Protein 6LIY (pdb70)

Solvent-accessible surface area: 19038 Å² total

Sequence (385 aa):
TTRRDHARVVSRSLTGEKFTREQASRDPDNYFNIRLSCPAAEVDGSEVLYLEQAFWRTPQKPFRQRLYVKPCPKELKCDVEVSSYAIRDAEEYKNFCDRPKDQRPLPEEVIGDIGEHLTTIHLNCCDRGKRCLYEGSTSPGGFPNSWNGASYCTSDLAVLKNNEIHLWDRGFDENRNQVWGPKEGPYEFKPASTTRRDHARVVSRSLTGEKFTREQASRDPDNYFNIRLSCPAAEVDGSEVLYLEQAFWRTPQKPFRQRLYVKPCPKELKCDVEVSSYAIRDAEEYKNFCDRPKDQRPLPEEVIGDIGEHLTTIHLNCCDRGKRCLYEGSTSPGGFPNSWNGASYCTSDLAVLKNNEIHLWDRGFDENRNQVWGPKEGPYEFKPA

B-factor: mean 32.82, std 9.61, range [16.29, 89.47]

Secondary structure (DSSP, 8-state):
--HHHHHHHHHHHHSB-EE-HHHHHH-TTT---B--EEEEE---S--EEEEEE-BTT-TTS-SEEEE--EEPPTTSS-SEEEEEEEETTGGGGTTGGGS-GGGS--HHHHHHTEEEEEEEEEEEEPPTT-S-SEEEEB-S--STT---SS-EEEEEEEEEGGGEEEEEEEEE-TTS-EEES-SSS-EEEEE-/---HHHHHHHHHHHHSB-EE-HHHHHH-TTT---B--EEEEE---S--EEEEEE-BTT-TTS-SEEEE--EEPPTTS--SEEEEEEEES-GGGGTTGGGS-TTSS--HHHHHHTEEEEEEEEEEEEPPTTSSEEEEEEPPTT-EE--GGG-SEEEEEEEEEGGG-EEEEEEEE-TTS-EEES-SSS-EEEEE-

GO terms:
  GO:0098586 cellular response to virus (P, IDA)
  GO:0046741 transport of virus in host, tissue to tissue (P, IMP)
  GO:0009707 chloroplast outer membrane (C, IDA)
  GO:0009536 plastid (C, HDA)
  GO:0043572 plastid fission (P, IMP)
  GO:0010020 chloroplast fission (P, IMP)
  GO:0051302 regulation of cell division (P, IMP)
  GO:0000302 response to reactive oxygen species (P, IMP)

Structure (mmCIF, N/CA/C/O backbone):
data_6LIY
#
_entry.id   6LIY
#
_cell.length_a   38.289
_cell.length_b   73.540
_cell.length_c   67.147
_cell.angle_alpha   90.000
_cell.angle_beta   97.160
_cell.angle_gamma   90.000
#
_symmetry.space_group_name_H-M   'P 1 21 1'
#
loop_
_entity.id
_entity.type
_entity.pdbx_description
1 polymer 'Chromophore lyase CRL, chloroplastic'
2 non-polymer '2-(N-MORPHOLINO)-ETHANESULFONIC ACID'
3 water water
#
loop_
_atom_site.group_PDB
_atom_site.id
_atom_site.type_symbol
_atom_site.label_atom_id
_atom_site.label_alt_id
_atom_site.label_comp_id
_atom_site.label_asym_id
_atom_site.label_entity_id
_atom_site.label_seq_id
_atom_site.pdbx_PDB_ins_code
_atom_site.Cartn_x
_atom_site.Cartn_y
_atom_site.Cartn_z
_atom_site.occupancy
_atom_site.B_iso_or_equiv
_atom_site.auth_seq_id
_atom_site.auth_comp_id
_atom_site.auth_asym_id
_atom_site.auth_atom_id
_atom_site.pdbx_PDB_model_num
ATOM 1 N N . THR A 1 43 ? 10.939 -15.531 7.361 1.00 50.38 43 THR A N 1
ATOM 2 C CA . THR A 1 43 ? 11.345 -14.264 6.764 1.00 42.74 43 THR A CA 1
ATOM 3 C C . THR A 1 43 ? 12.548 -13.680 7.509 1.00 37.50 43 THR A C 1
ATOM 4 O O . THR A 1 43 ? 12.646 -13.762 8.733 1.00 41.64 43 THR A O 1
ATOM 8 N N . THR A 1 44 ? 13.472 -13.104 6.754 1.00 34.92 44 THR A N 1
ATOM 9 C CA . THR A 1 44 ? 14.734 -12.645 7.307 1.00 34.89 44 THR A CA 1
ATOM 10 C C . THR A 1 44 ? 14.637 -11.172 7.699 1.00 33.50 44 THR A C 1
ATOM 11 O O . THR A 1 44 ? 13.658 -10.481 7.394 1.00 33.63 44 THR A O 1
ATOM 15 N N . ARG A 1 45 ? 15.683 -10.671 8.364 1.00 34.53 45 ARG A N 1
ATOM 16 C CA . ARG A 1 45 ? 15.734 -9.241 8.654 1.00 31.56 45 ARG A CA 1
ATOM 17 C C . ARG A 1 45 ? 15.836 -8.411 7.385 1.00 33.37 45 ARG A C 1
ATOM 18 O O . ARG A 1 45 ? 15.316 -7.293 7.342 1.00 27.82 45 ARG A O 1
ATOM 26 N N . ARG A 1 46 ? 16.492 -8.924 6.341 1.00 30.69 46 ARG A N 1
ATOM 27 C CA . ARG A 1 46 ? 16.496 -8.192 5.077 1.00 31.52 46 ARG A CA 1
ATOM 28 C C . ARG A 1 46 ? 15.085 -8.106 4.500 1.00 31.49 46 ARG A C 1
ATOM 29 O O . ARG A 1 46 ? 14.662 -7.050 4.016 1.00 28.62 46 ARG A O 1
ATOM 37 N N . ASP A 1 47 ? 14.337 -9.206 4.558 1.00 31.83 47 ASP A N 1
ATOM 38 C CA . ASP A 1 47 ? 12.947 -9.172 4.115 1.00 30.34 47 ASP A CA 1
ATOM 39 C C . ASP A 1 47 ? 12.140 -8.158 4.916 1.00 28.35 47 ASP A C 1
ATOM 40 O O . ASP A 1 47 ? 11.352 -7.396 4.346 1.00 26.31 47 ASP A O 1
ATOM 45 N N . HIS A 1 48 ? 12.314 -8.159 6.238 1.00 25.95 48 HIS A N 1
ATOM 46 C CA . HIS A 1 48 ? 11.596 -7.225 7.100 1.00 29.04 48 HIS A CA 1
ATOM 47 C C . HIS A 1 48 ? 11.907 -5.783 6.735 1.00 25.46 48 HIS A C 1
ATOM 48 O O . HIS A 1 48 ? 11.013 -4.933 6.710 1.00 22.65 48 HIS A O 1
ATOM 55 N N . ALA A 1 49 ? 13.184 -5.474 6.496 1.00 24.40 49 ALA A N 1
ATOM 56 C CA . ALA A 1 49 ? 13.553 -4.110 6.141 1.00 23.87 49 ALA A CA 1
ATOM 57 C C . ALA A 1 49 ? 12.929 -3.698 4.817 1.00 22.22 49 ALA A C 1
ATOM 58 O O . ALA A 1 49 ? 12.535 -2.543 4.643 1.00 25.68 49 ALA A O 1
ATOM 60 N N . ARG A 1 50 ? 12.822 -4.633 3.869 1.00 28.01 50 ARG A N 1
ATOM 61 C CA . ARG A 1 50 ? 12.187 -4.302 2.596 1.00 25.21 50 ARG A CA 1
ATOM 62 C C . ARG A 1 50 ? 10.704 -3.989 2.778 1.00 25.38 50 ARG A C 1
ATOM 63 O O . ARG A 1 50 ? 10.167 -3.109 2.097 1.00 24.75 50 ARG A O 1
ATOM 71 N N . VAL A 1 51 ? 10.026 -4.702 3.682 1.00 23.90 51 VAL A N 1
ATOM 72 C CA . VAL A 1 51 ? 8.615 -4.404 3.953 1.00 24.04 51 VAL A CA 1
ATOM 73 C C . VAL A 1 51 ? 8.478 -3.014 4.564 1.00 25.14 51 VAL A C 1
ATOM 74 O O . VAL A 1 51 ? 7.603 -2.225 4.174 1.00 23.76 51 VAL A O 1
ATOM 78 N N . VAL A 1 52 ? 9.369 -2.679 5.504 1.00 24.04 52 VAL A N 1
ATOM 79 C CA . VAL A 1 52 ? 9.320 -1.366 6.146 1.00 24.75 52 VAL A CA 1
ATOM 80 C C . VAL A 1 52 ? 9.558 -0.263 5.124 1.00 23.76 52 VAL A C 1
ATOM 81 O O . VAL A 1 52 ? 8.808 0.718 5.052 1.00 21.90 52 VAL A O 1
ATOM 85 N N . SER A 1 53 ? 10.605 -0.407 4.310 1.00 25.16 53 SER A N 1
ATOM 86 C CA . SER A 1 53 ? 10.907 0.627 3.325 1.00 23.29 53 SER A CA 1
ATOM 87 C C . SER A 1 53 ? 9.767 0.785 2.326 1.00 27.46 53 SER A C 1
ATOM 88 O O . SER A 1 53 ? 9.410 1.903 1.935 1.00 27.05 53 SER A O 1
ATOM 91 N N . ARG A 1 54 ? 9.179 -0.328 1.901 1.00 24.48 54 ARG A N 1
ATOM 92 C CA . ARG A 1 54 ? 8.030 -0.251 1.009 1.00 27.04 54 ARG A CA 1
ATOM 93 C C . ARG A 1 54 ? 6.858 0.467 1.674 1.00 25.28 54 ARG A C 1
ATOM 94 O O . ARG A 1 54 ? 6.195 1.314 1.053 1.00 28.26 54 ARG A O 1
ATOM 102 N N . SER A 1 55 ? 6.610 0.167 2.949 1.00 22.93 55 SER A N 1
ATOM 103 C CA . SER A 1 55 ? 5.470 0.750 3.644 1.00 25.90 55 SER A CA 1
ATOM 104 C C . SER A 1 55 ? 5.634 2.250 3.803 1.00 25.96 55 SER A C 1
ATOM 105 O O . SER A 1 55 ? 4.643 2.978 3.845 1.00 24.66 55 SER A O 1
ATOM 108 N N . LEU A 1 56 ? 6.875 2.731 3.864 1.00 24.83 56 LEU A N 1
ATOM 109 C CA . LEU A 1 56 ? 7.135 4.157 4.011 1.00 22.93 56 LEU A CA 1
ATOM 110 C C . LEU A 1 56 ? 7.005 4.928 2.699 1.00 25.95 56 LEU A C 1
ATOM 111 O O . LEU A 1 56 ? 6.874 6.160 2.730 1.00 27.40 56 LEU A O 1
ATOM 116 N N . THR A 1 57 ? 7.052 4.248 1.556 1.00 23.08 57 THR A N 1
ATOM 117 C CA . THR A 1 57 ? 7.029 4.914 0.265 1.00 27.06 57 THR A CA 1
ATOM 118 C C . THR A 1 57 ? 5.592 5.167 -0.169 1.00 29.11 57 THR A C 1
ATOM 119 O O . THR A 1 57 ? 4.659 4.483 0.259 1.00 29.60 57 THR A O 1
ATOM 123 N N . GLY A 1 58 ? 5.423 6.160 -1.024 1.00 26.03 58 GLY A N 1
ATOM 124 C CA . GLY A 1 58 ? 4.143 6.443 -1.636 1.00 26.78 58 GLY A CA 1
ATOM 125 C C . GLY A 1 58 ? 3.553 7.738 -1.111 1.00 27.84 58 GLY A C 1
ATOM 126 O O . GLY A 1 58 ? 4.197 8.506 -0.394 1.00 28.96 58 GLY A O 1
ATOM 127 N N . GLU A 1 59 ? 2.292 7.968 -1.468 1.00 22.97 59 GLU A N 1
ATOM 128 C CA . GLU A 1 59 ? 1.554 9.139 -1.007 1.00 27.27 59 GLU A CA 1
ATOM 129 C C . GLU A 1 59 ? 0.544 8.720 0.047 1.00 27.59 59 GLU A C 1
ATOM 130 O O . GLU A 1 59 ? -0.186 7.743 -0.139 1.00 24.41 59 GLU A O 1
ATOM 136 N N . LYS A 1 60 ? 0.490 9.473 1.144 1.00 21.77 60 LYS A N 1
ATOM 137 C CA . LYS A 1 60 ? -0.339 9.125 2.290 1.00 24.79 60 LYS A CA 1
ATOM 138 C C . LYS A 1 60 ? -0.937 10.395 2.868 1.00 24.15 60 LYS A C 1
ATOM 139 O O . LYS A 1 60 ? -0.363 11.478 2.729 1.00 23.08 60 LYS A O 1
ATOM 145 N N . PHE A 1 61 ? -2.099 10.252 3.516 1.00 19.72 61 PHE A N 1
ATOM 146 C CA . PHE A 1 61 ? -2.772 11.353 4.195 1.00 20.53 61 PHE A CA 1
ATOM 147 C C . PHE A 1 61 ? -3.187 10.922 5.592 1.00 21.59 61 PHE A C 1
ATOM 148 O O . PHE A 1 61 ? -3.393 9.739 5.859 1.00 21.63 61 PHE A O 1
ATOM 156 N N . THR A 1 62 ? -3.341 11.902 6.486 1.00 19.27 62 THR A N 1
ATOM 157 C CA . THR A 1 62 ? -3.900 11.649 7.807 1.00 17.80 62 THR A CA 1
ATOM 158 C C . THR A 1 62 ? -5.376 12.035 7.871 1.00 22.20 62 THR A C 1
ATOM 159 O O . THR A 1 62 ? -5.929 12.213 8.962 1.00 20.12 62 THR A O 1
ATOM 163 N N . ARG A 1 63 ? -6.010 12.163 6.705 1.00 21.74 63 ARG A N 1
ATOM 164 C CA . ARG A 1 63 ? -7.377 12.666 6.611 1.00 24.92 63 ARG A CA 1
ATOM 165 C C . ARG A 1 63 ? -8.347 11.934 7.538 1.00 23.45 63 ARG A C 1
ATOM 166 O O . ARG A 1 63 ? -9.163 12.571 8.220 1.00 21.98 63 ARG A O 1
ATOM 174 N N . GLU A 1 64 ? -8.280 10.597 7.576 1.00 26.69 64 GLU A N 1
ATOM 175 C CA . GLU A 1 64 ? -9.204 9.850 8.426 1.00 21.91 64 GLU A CA 1
ATOM 176 C C . GLU A 1 64 ? -9.038 10.243 9.890 1.00 23.66 64 GLU A C 1
ATOM 177 O O . GLU A 1 64 ? -10.023 10.429 10.614 1.00 23.72 64 GLU A O 1
ATOM 179 N N . GLN A 1 65 ? -7.789 10.375 10.343 1.00 20.36 65 GLN A N 1
ATOM 180 C CA . GLN A 1 65 ? -7.546 10.757 11.724 1.00 23.12 65 GLN A CA 1
ATOM 181 C C . GLN A 1 65 ? -7.977 12.189 11.998 1.00 20.78 65 GLN A C 1
ATOM 182 O O . GLN A 1 65 ? -8.478 12.486 13.088 1.00 20.83 65 GLN A O 1
ATOM 188 N N . ALA A 1 66 ? -7.807 13.082 11.016 1.00 18.81 66 ALA A N 1
ATOM 189 C CA . ALA A 1 66 ? -8.190 14.481 11.193 1.00 21.26 66 ALA A CA 1
ATOM 190 C C . ALA A 1 66 ? -9.703 14.633 11.275 1.00 22.94 66 ALA A C 1
ATOM 191 O O . ALA A 1 66 ? -10.199 15.524 11.970 1.00 24.30 66 ALA A O 1
ATOM 193 N N . SER A 1 67 ? -10.445 13.768 10.586 1.00 23.45 67 SER A N 1
ATOM 194 C CA . SER A 1 67 ? -11.898 13.831 10.695 1.00 23.47 67 SER A CA 1
ATOM 195 C C . SER A 1 67 ? -12.378 13.235 12.010 1.00 23.54 67 SER A C 1
ATOM 196 O O . SER A 1 67 ? -13.408 13.659 12.543 1.00 26.86 67 SER A O 1
ATOM 199 N N . ARG A 1 68 ? -11.636 12.271 12.554 1.00 24.06 68 ARG A N 1
ATOM 200 C CA . ARG A 1 68 ? -12.012 11.636 13.809 1.00 25.15 68 ARG A CA 1
ATOM 201 C C . ARG A 1 68 ? -11.715 12.533 15.005 1.00 25.33 68 ARG A C 1
ATOM 202 O O . ARG A 1 68 ? -12.491 12.571 15.964 1.00 26.74 68 ARG A O 1
ATOM 210 N N . ASP A 1 69 ? -10.603 13.275 14.967 1.00 25.14 69 ASP A N 1
ATOM 211 C CA . ASP A 1 69 ? -10.131 14.048 16.118 1.00 22.55 69 ASP A CA 1
ATOM 212 C C . ASP A 1 69 ? -9.572 15.382 15.640 1.00 22.30 69 ASP A C 1
ATOM 213 O O . ASP A 1 69 ? -8.369 15.653 15.762 1.00 22.28 69 ASP A O 1
ATOM 218 N N . PRO A 1 70 ? -10.430 16.253 15.100 1.00 21.46 70 PRO A N 1
ATOM 219 C CA . PRO A 1 70 ? -9.936 17.521 14.535 1.00 24.18 70 PRO A CA 1
ATOM 220 C C . PRO A 1 70 ? -9.340 18.453 15.570 1.00 26.01 70 PRO A C 1
ATOM 221 O O . PRO A 1 70 ? -8.565 19.345 15.202 1.00 24.58 70 PRO A O 1
ATOM 225 N N . ASP A 1 71 ? -9.670 18.275 16.850 1.00 23.40 71 ASP A N 1
ATOM 226 C CA . ASP A 1 71 ? -9.060 19.085 17.897 1.00 25.92 71 ASP A CA 1
ATOM 227 C C . ASP A 1 71 ? -7.549 18.911 17.932 1.00 24.22 71 ASP A C 1
ATOM 228 O O . ASP A 1 71 ? -6.818 19.854 18.254 1.00 25.23 71 ASP A O 1
ATOM 233 N N . ASN A 1 72 ? -7.062 17.716 17.630 1.00 22.65 72 ASN A N 1
ATOM 234 C CA . ASN A 1 72 ? -5.680 17.374 17.910 1.00 23.88 72 ASN A CA 1
ATOM 235 C C . ASN A 1 72 ? -4.855 17.005 16.693 1.00 24.12 72 ASN A C 1
ATOM 236 O O . ASN A 1 72 ? -3.632 16.907 16.821 1.00 23.30 72 ASN A O 1
ATOM 241 N N . TYR A 1 73 ? -5.464 16.788 15.533 1.00 20.47 73 TYR A N 1
ATOM 242 C CA . TYR A 1 73 ? -4.713 16.356 14.361 1.00 21.86 73 TYR A CA 1
ATOM 243 C C . TYR A 1 73 ? -5.222 17.043 13.108 1.00 22.65 73 TYR A C 1
ATOM 244 O O . TYR A 1 73 ? -6.434 17.179 12.908 1.00 21.53 73 TYR A O 1
ATOM 253 N N . PHE A 1 74 ? -4.288 17.443 12.257 1.00 19.89 74 PHE A N 1
ATOM 254 C CA . PHE 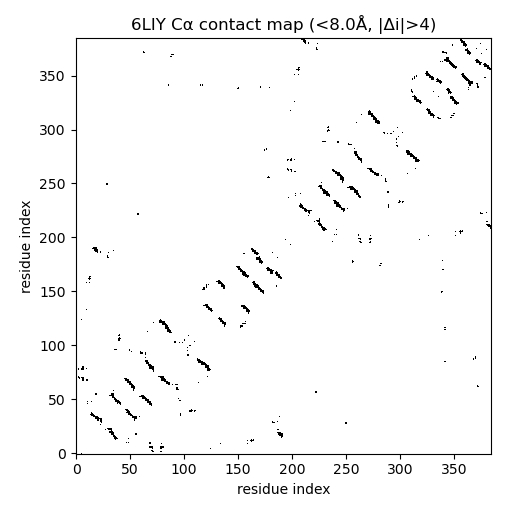A 1 74 ? -4.591 18.035 10.966 1.00 21.54 74 PHE A CA 1
ATOM 255 C C . PHE A 1 74 ? -4.494 16.984 9.870 1.00 21.92 74 PHE A C 1
ATOM 256 O O . PHE A 1 74 ? -3.971 15.886 10.068 1.00 25.34 74 PHE A O 1
ATOM 264 N N . ASN A 1 75 ? -5.002 17.330 8.693 1.00 21.97 75 ASN A N 1
ATOM 265 C CA . ASN A 1 75 ? -4.847 16.475 7.517 1.00 22.74 75 ASN A CA 1
ATOM 266 C C . ASN A 1 75 ? -3.519 16.830 6.866 1.00 23.55 75 ASN A C 1
ATOM 267 O O . ASN A 1 75 ? -3.373 17.919 6.298 1.00 23.96 75 ASN A O 1
ATOM 272 N N . ILE A 1 76 ? -2.563 15.928 6.985 1.00 20.69 76 ILE A N 1
ATOM 273 C CA . ILE A 1 76 ? -1.191 16.141 6.461 1.00 19.51 76 ILE A CA 1
ATOM 274 C C . ILE A 1 76 ? -0.946 15.160 5.321 1.00 20.95 76 ILE A C 1
ATOM 275 O O . ILE A 1 76 ? -1.368 14.060 5.442 1.00 24.09 76 ILE A O 1
ATOM 280 N N . ARG A 1 77 ? -0.266 15.604 4.280 1.00 21.30 77 ARG A N 1
ATOM 281 C CA . ARG A 1 77 ? 0.110 14.710 3.169 1.00 22.20 77 ARG A CA 1
ATOM 282 C C . ARG A 1 77 ? 1.588 14.329 3.300 1.00 23.28 77 ARG A C 1
ATOM 283 O O . ARG A 1 77 ? 2.404 15.206 3.471 1.00 22.57 77 ARG A O 1
ATOM 299 N N . LEU A 1 79 ? 4.683 12.374 1.267 1.00 24.52 79 LEU A N 1
ATOM 300 C CA . LEU A 1 79 ? 5.060 11.852 -0.056 1.00 24.39 79 LEU A CA 1
ATOM 301 C C . LEU A 1 79 ? 6.505 11.369 0.039 1.00 27.82 79 LEU A C 1
ATOM 302 O O . LEU A 1 79 ? 7.329 12.134 0.479 1.00 28.06 79 LEU A O 1
ATOM 307 N N . SER A 1 80 ? 6.767 10.126 -0.342 1.00 21.53 80 SER A N 1
ATOM 308 C CA . SER A 1 80 ? 8.139 9.592 -0.233 1.00 22.67 80 SER A CA 1
ATOM 309 C C . SER A 1 80 ? 8.472 8.614 -1.352 1.00 28.98 80 SER A C 1
ATOM 310 O O . SER A 1 80 ? 7.601 7.972 -1.902 1.00 24.33 80 SER A O 1
ATOM 313 N N . CYS A 1 81 ? 9.749 8.553 -1.659 1.00 25.04 81 CYS A N 1
ATOM 314 C CA . CYS A 1 81 ? 10.224 7.637 -2.709 1.00 23.63 81 CYS A CA 1
ATOM 315 C C . CYS A 1 81 ? 11.713 7.414 -2.505 1.00 29.20 81 CYS A C 1
ATOM 316 O O . CYS A 1 81 ? 12.345 8.172 -1.815 1.00 28.00 81 CYS A O 1
ATOM 319 N N . PRO A 1 82 ? 12.263 6.335 -3.048 1.00 30.14 82 PRO A N 1
ATOM 320 C CA . PRO A 1 82 ? 13.687 6.056 -2.860 1.00 25.92 82 PRO A CA 1
ATOM 321 C C . PRO A 1 82 ? 14.534 7.103 -3.557 1.00 26.08 82 PRO A C 1
ATOM 322 O O . PRO A 1 82 ? 14.207 7.566 -4.648 1.00 28.02 82 PRO A O 1
ATOM 326 N N . ALA A 1 83 ? 15.642 7.470 -2.911 1.00 27.17 83 ALA A N 1
ATOM 327 C CA . ALA A 1 83 ? 16.557 8.458 -3.458 1.00 27.01 83 ALA A CA 1
ATOM 328 C C . ALA A 1 83 ? 17.974 7.948 -3.669 1.00 25.36 83 ALA A C 1
ATOM 329 O O . ALA A 1 83 ? 18.683 8.506 -4.505 1.00 29.47 83 ALA A O 1
ATOM 331 N N . ALA A 1 84 ? 18.369 6.919 -2.939 1.00 26.81 84 ALA A N 1
ATOM 332 C CA . ALA A 1 84 ? 19.721 6.356 -3.106 1.00 28.94 84 ALA A CA 1
ATOM 333 C C . ALA A 1 84 ? 19.833 5.015 -2.385 1.00 28.73 84 ALA A C 1
ATOM 334 O O . ALA A 1 84 ? 18.911 4.633 -1.716 1.00 30.95 84 ALA A O 1
ATOM 336 N N . GLU A 1 85 ? 20.930 4.311 -2.611 1.00 30.87 85 GLU A N 1
ATOM 337 C CA . GLU A 1 85 ? 21.221 3.057 -1.878 1.00 38.18 85 GLU A CA 1
ATOM 338 C C . GLU A 1 85 ? 22.667 3.143 -1.407 1.00 39.32 85 GLU A C 1
ATOM 339 O O . GLU A 1 85 ? 23.500 3.386 -2.230 1.00 38.51 85 GLU A O 1
ATOM 349 N N . VAL A 1 87 ? 26.385 1.816 0.376 1.00 45.47 87 VAL A N 1
ATOM 350 C CA . VAL A 1 87 ? 27.342 0.699 0.142 1.00 48.67 87 VAL A CA 1
ATOM 351 C C . VAL A 1 87 ? 26.969 -0.493 1.025 1.00 52.81 87 VAL A C 1
ATOM 352 O O . VAL A 1 87 ? 26.851 -1.590 0.492 1.00 53.88 87 VAL A O 1
ATOM 356 N N . ASP A 1 88 ? 26.548 -0.239 2.264 1.00 52.42 88 ASP A N 1
ATOM 357 C CA . ASP A 1 88 ? 26.204 -1.285 3.266 1.00 49.25 88 ASP A CA 1
ATOM 358 C C . ASP A 1 88 ? 24.824 -1.917 3.037 1.00 50.40 88 ASP A C 1
ATOM 359 O O . ASP A 1 88 ? 24.457 -2.737 3.873 1.00 53.41 88 ASP A O 1
ATOM 364 N N . GLY A 1 89 ? 24.102 -1.530 1.982 1.00 47.35 89 GLY A N 1
ATOM 365 C CA . GLY A 1 89 ? 22.802 -2.089 1.569 1.00 47.88 89 GLY A CA 1
ATOM 366 C C . GLY A 1 89 ? 21.656 -1.230 2.046 1.00 43.88 89 GLY A C 1
ATOM 367 O O . GLY A 1 89 ? 20.521 -1.442 1.648 1.00 40.91 89 GLY A O 1
ATOM 368 N N . SER A 1 90 ? 22.003 -0.261 2.855 1.00 43.02 90 SER A N 1
ATOM 369 C CA . SER A 1 90 ? 21.023 0.699 3.365 1.00 37.17 90 SER A CA 1
ATOM 370 C C . SER A 1 90 ? 20.258 1.342 2.213 1.00 36.49 90 SER A C 1
ATOM 371 O O . SER A 1 90 ? 20.859 1.758 1.255 1.00 38.28 90 SER A O 1
ATOM 374 N N . GLU A 1 91 ? 18.948 1.375 2.346 1.00 33.49 91 GLU A N 1
ATOM 375 C CA . GLU A 1 91 ? 18.058 2.080 1.437 1.00 32.22 91 GLU A CA 1
ATOM 376 C C . GLU A 1 91 ? 17.812 3.484 1.964 1.00 31.35 91 GLU A C 1
ATOM 377 O O . GLU A 1 91 ? 17.480 3.643 3.142 1.00 32.56 91 GLU A O 1
ATOM 383 N N . VAL A 1 92 ? 17.949 4.490 1.095 1.00 29.61 92 VAL A N 1
ATOM 384 C CA . VAL A 1 92 ? 17.758 5.890 1.469 1.00 26.95 92 VAL A CA 1
ATOM 385 C C . VAL A 1 92 ? 16.485 6.399 0.810 1.00 27.28 92 VAL A C 1
ATOM 386 O O . VAL A 1 92 ? 16.400 6.482 -0.424 1.00 25.67 92 VAL A O 1
ATOM 390 N N . LEU A 1 93 ? 15.512 6.782 1.631 1.00 27.01 93 LEU A N 1
ATOM 391 C CA . LEU A 1 93 ? 14.258 7.337 1.155 1.00 25.19 93 LEU A CA 1
ATOM 392 C C . LEU A 1 93 ? 14.204 8.836 1.407 1.00 28.74 93 LEU A C 1
ATOM 393 O O . LEU A 1 93 ? 14.579 9.304 2.486 1.00 25.93 93 LEU A O 1
ATOM 398 N N . TYR A 1 94 ? 13.702 9.574 0.424 1.00 21.64 94 TYR A N 1
ATOM 399 C CA . TYR A 1 94 ? 13.291 10.949 0.640 1.00 22.03 94 TYR A CA 1
ATOM 400 C C . TYR A 1 94 ? 11.841 10.961 1.112 1.00 27.28 94 TYR A C 1
ATOM 401 O O . TYR A 1 94 ? 11.000 10.260 0.553 1.00 27.71 94 TYR A O 1
ATOM 410 N N . LEU A 1 95 ? 11.545 11.774 2.131 1.00 23.63 95 LEU A N 1
ATOM 411 C CA . LEU A 1 95 ? 10.179 11.878 2.642 1.00 21.05 95 LEU A CA 1
ATOM 412 C C . LEU A 1 95 ? 9.871 13.332 2.970 1.00 24.92 95 LEU A C 1
ATOM 413 O O . LEU A 1 95 ? 10.677 14.015 3.616 1.00 25.15 95 LEU A O 1
ATOM 418 N N . GLU A 1 96 ? 8.714 13.809 2.536 1.00 23.02 96 GLU A N 1
ATOM 419 C CA . GLU A 1 96 ? 8.285 15.149 2.898 1.00 23.04 96 GLU A CA 1
ATOM 420 C C . GLU A 1 96 ? 6.846 15.115 3.386 1.00 23.43 96 GLU A C 1
ATOM 421 O O . GLU A 1 96 ? 6.064 14.223 3.037 1.00 23.14 96 GLU A O 1
ATOM 427 N N . GLN A 1 97 ? 6.522 16.097 4.227 1.00 20.84 97 GLN A N 1
ATOM 428 C CA . GLN A 1 97 ? 5.190 16.255 4.787 1.00 21.31 97 GLN A CA 1
ATOM 429 C C . GLN A 1 97 ? 4.715 17.652 4.467 1.00 21.18 97 GLN A C 1
ATOM 430 O O . GLN A 1 97 ? 5.506 18.599 4.512 1.00 20.82 97 GLN A O 1
ATOM 436 N N . ALA A 1 98 ? 3.427 17.780 4.149 1.00 18.90 98 ALA A N 1
ATOM 437 C CA . ALA A 1 98 ? 2.859 19.079 3.837 1.00 21.98 98 ALA A CA 1
ATOM 438 C C . ALA A 1 98 ? 1.422 19.126 4.336 1.00 20.40 98 ALA A C 1
ATOM 439 O O . ALA A 1 98 ? 0.725 18.114 4.340 1.00 21.84 98 ALA A O 1
ATOM 441 N N . PHE A 1 99 ? 0.983 20.313 4.742 1.00 19.79 99 PHE A N 1
ATOM 442 C CA . PHE A 1 99 ? -0.435 20.521 4.990 1.00 22.26 99 PHE A CA 1
ATOM 443 C C . PHE A 1 99 ? -1.213 20.240 3.703 1.00 18.04 99 PHE A C 1
ATOM 444 O O . PHE A 1 99 ? -0.778 20.605 2.611 1.00 21.04 99 PHE A O 1
ATOM 452 N N . TRP A 1 100 ? -2.378 19.599 3.831 1.00 22.98 100 TRP A N 1
ATOM 453 C CA . TRP A 1 100 ? -3.040 19.062 2.640 1.00 21.63 100 TRP A CA 1
ATOM 454 C C . TRP A 1 100 ? -3.399 20.147 1.630 1.00 25.92 100 TRP A C 1
ATOM 455 O O . TRP A 1 100 ? -3.454 19.873 0.423 1.00 26.44 100 TRP A O 1
ATOM 466 N N . ARG A 1 101 ? -3.666 21.367 2.103 1.00 23.87 101 ARG A N 1
ATOM 467 C CA . ARG A 1 101 ? -4.042 22.495 1.253 1.00 26.10 101 ARG A CA 1
ATOM 468 C C . ARG A 1 101 ? -2.864 23.137 0.536 1.00 28.83 101 ARG A C 1
ATOM 469 O O . ARG A 1 101 ? -3.086 23.950 -0.372 1.00 29.92 101 ARG A O 1
ATOM 477 N N . THR A 1 102 ? -1.627 22.816 0.916 1.00 25.59 102 THR A N 1
ATOM 478 C CA . THR A 1 102 ? -0.435 23.335 0.240 1.00 26.84 102 THR A CA 1
ATOM 479 C C . THR A 1 102 ? 0.560 22.208 -0.015 1.00 26.24 102 THR A C 1
ATOM 480 O O . THR A 1 102 ? 1.678 22.211 0.508 1.00 28.86 102 THR A O 1
ATOM 484 N N . PRO A 1 103 ? 0.191 21.229 -0.847 1.00 29.90 103 PRO A N 1
ATOM 485 C CA . PRO A 1 103 ? 1.038 20.035 -0.993 1.00 30.36 103 PRO A CA 1
ATOM 486 C C . PRO A 1 103 ? 2.385 20.299 -1.660 1.00 31.01 103 PRO A C 1
ATOM 487 O O . PRO A 1 103 ? 3.291 19.462 -1.530 1.00 34.69 103 PRO A O 1
ATOM 491 N N . GLN A 1 104 ? 2.559 21.419 -2.355 1.00 30.80 104 GLN A N 1
ATOM 492 C CA . GLN A 1 104 ? 3.853 21.750 -2.937 1.00 34.51 104 GLN A CA 1
ATOM 493 C C . GLN A 1 104 ? 4.706 22.619 -2.026 1.00 32.57 104 GLN A C 1
ATOM 494 O O . GLN A 1 104 ? 5.810 23.007 -2.419 1.00 31.89 104 GLN A O 1
ATOM 500 N N . LYS A 1 105 ? 4.230 22.927 -0.819 1.00 31.60 105 LYS A N 1
ATOM 501 C CA . LYS A 1 105 ? 4.997 23.678 0.171 1.00 33.98 105 LYS A CA 1
ATOM 502 C C . LYS A 1 105 ? 5.187 22.814 1.416 1.00 28.57 105 LYS A C 1
ATOM 503 O O . LYS A 1 105 ? 4.572 23.065 2.461 1.00 29.93 105 LYS A O 1
ATOM 509 N N . PRO A 1 106 ? 6.040 21.789 1.339 1.00 27.49 106 PRO A N 1
ATOM 510 C CA . PRO A 1 106 ? 6.253 20.923 2.504 1.00 23.71 106 PRO A CA 1
ATOM 511 C C . PRO A 1 106 ? 6.802 21.717 3.676 1.00 27.75 106 PRO A C 1
ATOM 512 O O . PRO A 1 106 ? 7.616 22.630 3.503 1.00 28.20 106 PRO A O 1
ATOM 516 N N . PHE A 1 107 ? 6.333 21.376 4.876 1.00 26.27 107 PHE A N 1
ATOM 517 C CA . PHE A 1 107 ? 6.893 21.957 6.091 1.00 26.22 107 PHE A CA 1
ATOM 518 C C . PHE A 1 107 ? 7.994 21.100 6.694 1.00 29.48 107 PHE A C 1
ATOM 519 O O . PHE A 1 107 ? 8.707 21.578 7.582 1.00 26.05 107 PHE A O 1
ATOM 527 N N . ARG A 1 108 ? 8.148 19.850 6.248 1.00 27.39 108 ARG A N 1
ATOM 528 C CA . ARG A 1 108 ? 9.214 18.988 6.730 1.00 26.06 108 ARG A CA 1
ATOM 529 C C . ARG A 1 108 ? 9.788 18.163 5.588 1.00 27.95 108 ARG A C 1
ATOM 530 O O . ARG A 1 108 ? 9.040 17.583 4.801 1.00 24.72 108 ARG A O 1
ATOM 538 N N . GLN A 1 109 ? 11.116 18.078 5.528 1.00 24.52 109 GLN A N 1
ATOM 539 C CA . GLN A 1 109 ? 11.788 17.301 4.493 1.00 26.00 109 GLN A CA 1
ATOM 540 C C . GLN A 1 109 ? 12.895 16.496 5.144 1.00 27.00 109 GLN A C 1
ATOM 541 O O . GLN A 1 109 ? 13.730 17.064 5.857 1.00 23.94 109 GLN A O 1
ATOM 547 N N . ARG A 1 110 ? 12.901 15.176 4.917 1.00 22.78 110 ARG A N 1
ATOM 548 C CA . ARG A 1 110 ? 13.860 14.304 5.558 1.00 23.89 110 ARG A CA 1
ATOM 549 C C . ARG A 1 110 ? 14.418 13.307 4.553 1.00 24.57 110 ARG A C 1
ATOM 550 O O . ARG A 1 110 ? 13.835 13.055 3.497 1.00 27.41 110 ARG A O 1
ATOM 558 N N . LEU A 1 111 ? 15.540 12.723 4.934 1.00 23.53 111 LEU A N 1
ATOM 559 C CA . LEU A 1 111 ? 16.104 11.545 4.247 1.00 24.31 111 LEU A CA 1
ATOM 560 C C . LEU A 1 111 ? 16.065 10.446 5.304 1.00 25.60 111 LEU A C 1
ATOM 561 O O . LEU A 1 111 ? 16.504 10.689 6.393 1.00 28.55 111 LEU A O 1
ATOM 566 N N . TYR A 1 112 ? 15.507 9.295 4.991 1.00 24.39 112 TYR A N 1
ATOM 567 C CA . TYR A 1 112 ? 15.435 8.184 5.961 1.00 23.31 112 TYR A CA 1
ATOM 568 C C . TYR A 1 112 ? 16.286 7.034 5.448 1.00 30.56 112 TYR A C 1
ATOM 569 O O . TYR A 1 112 ? 16.312 6.813 4.262 1.00 31.97 112 TYR A O 1
ATOM 586 N N . VAL A 1 114 ? 16.857 2.965 5.832 1.00 30.11 114 VAL A N 1
ATOM 587 C CA . VAL A 1 114 ? 16.224 1.738 6.361 1.00 24.52 114 VAL A CA 1
ATOM 588 C C . VAL A 1 114 ? 17.189 0.580 6.139 1.00 33.33 114 VAL A C 1
ATOM 589 O O . VAL A 1 114 ? 17.608 0.403 5.028 1.00 28.60 114 VAL A O 1
ATOM 593 N N . LYS A 1 115 ? 17.523 -0.160 7.178 1.00 27.64 115 LYS A N 1
ATOM 594 C CA . LYS A 1 115 ? 18.427 -1.299 6.930 1.00 30.59 115 LYS A CA 1
ATOM 595 C C . LYS A 1 115 ? 18.164 -2.397 7.944 1.00 27.20 115 LYS A C 1
ATOM 596 O O . LYS A 1 115 ? 17.605 -2.100 8.973 1.00 32.05 115 LYS A O 1
ATOM 602 N N . PRO A 1 116 ? 18.462 -3.674 7.651 1.00 28.68 116 PRO A N 1
ATOM 603 C CA . PRO A 1 116 ? 18.276 -4.708 8.673 1.00 26.75 116 PRO A CA 1
ATOM 604 C C . PRO A 1 116 ? 19.221 -4.471 9.838 1.00 30.59 116 PRO A C 1
ATOM 605 O O . PRO A 1 116 ? 20.340 -3.981 9.661 1.00 34.65 116 PRO A O 1
ATOM 609 N N . CYS A 1 117 ? 18.746 -4.786 11.035 1.00 30.97 117 CYS A N 1
ATOM 610 C CA . CYS A 1 117 ? 19.606 -4.714 12.203 1.00 34.51 117 CYS A CA 1
ATOM 611 C C . CYS A 1 117 ? 20.695 -5.783 12.106 1.00 37.26 117 CYS A C 1
ATOM 612 O O . CYS A 1 117 ? 20.420 -6.915 11.691 1.00 36.24 117 CYS A O 1
ATOM 615 N N . PRO A 1 118 ? 21.939 -5.448 12.448 1.00 40.42 118 PRO A N 1
ATOM 616 C CA . PRO A 1 118 ? 23.009 -6.453 12.426 1.00 45.43 118 PRO A CA 1
ATOM 617 C C . PRO A 1 118 ? 22.741 -7.596 13.394 1.00 46.02 118 PRO A C 1
ATOM 618 O O . PRO A 1 118 ? 21.982 -7.470 14.359 1.00 45.20 118 PRO A O 1
ATOM 622 N N . LYS A 1 119 ? 23.406 -8.727 13.124 1.00 50.46 119 LYS A N 1
ATOM 623 C CA . LYS A 1 119 ? 23.206 -9.940 13.915 1.00 51.97 119 LYS A CA 1
ATOM 624 C C . LYS A 1 119 ? 23.428 -9.706 15.407 1.00 51.98 119 LYS A C 1
ATOM 625 O O . LYS A 1 119 ? 22.764 -10.337 16.238 1.00 52.61 119 LYS A O 1
ATOM 631 N N . GLU A 1 120 ? 24.346 -8.805 15.766 1.00 52.25 120 GLU A N 1
ATOM 632 C CA . GLU A 1 120 ? 24.642 -8.565 17.177 1.00 56.20 120 GLU A CA 1
ATOM 633 C C . GLU A 1 120 ? 23.469 -7.898 17.891 1.00 55.17 120 GLU A C 1
ATOM 634 O O . GLU A 1 120 ? 23.163 -8.236 19.041 1.00 56.35 120 GLU A O 1
ATOM 640 N N . LEU A 1 121 ? 22.794 -6.963 17.228 1.00 52.90 121 LEU A N 1
ATOM 641 C CA . LEU A 1 121 ? 21.640 -6.311 17.827 1.00 52.02 121 LEU A CA 1
ATOM 642 C C . LEU A 1 121 ? 20.443 -7.256 17.841 1.00 48.69 121 LEU A C 1
ATOM 643 O O . LEU A 1 121 ? 20.338 -8.181 17.032 1.00 47.35 121 LEU A O 1
ATOM 648 N N . LYS A 1 122 ? 19.533 -7.021 18.779 1.00 48.74 122 LYS A N 1
ATOM 649 C CA . LYS A 1 122 ? 18.370 -7.877 18.959 1.00 44.85 122 LYS A CA 1
ATOM 650 C C . LYS A 1 122 ? 17.116 -7.333 18.276 1.00 46.09 122 LYS A C 1
ATOM 651 O O . LYS A 1 122 ? 16.045 -7.933 18.416 1.00 49.69 122 LYS A O 1
ATOM 657 N N . CYS A 1 123 ? 17.218 -6.224 17.538 1.00 44.51 123 CYS A N 1
ATOM 658 C CA . CYS A 1 123 ? 16.085 -5.689 16.796 1.00 39.57 123 CYS A CA 1
ATOM 659 C C . CYS A 1 123 ? 15.971 -6.384 15.436 1.00 40.16 123 CYS A C 1
ATOM 660 O O . CYS A 1 123 ? 16.722 -7.307 15.115 1.00 43.71 123 CYS A O 1
ATOM 663 N N . ASP A 1 124 ? 15.016 -5.941 14.620 1.00 33.98 124 ASP A N 1
ATOM 664 C CA . ASP A 1 124 ? 14.878 -6.419 13.248 1.00 32.50 124 ASP A CA 1
ATOM 665 C C . ASP A 1 124 ? 15.276 -5.382 12.210 1.00 31.68 124 ASP A C 1
ATOM 666 O O . ASP A 1 124 ? 16.033 -5.695 11.286 1.00 31.11 124 ASP A O 1
ATOM 671 N N . VAL A 1 125 ? 14.765 -4.152 12.317 1.00 27.87 125 VAL A N 1
ATOM 672 C CA . VAL A 1 125 ? 14.963 -3.130 11.300 1.00 25.47 125 VAL A CA 1
ATOM 673 C C . VAL A 1 125 ? 15.355 -1.832 11.984 1.00 28.75 125 VAL A C 1
ATOM 674 O O . VAL A 1 125 ? 14.772 -1.454 13.006 1.00 29.02 125 VAL A O 1
ATOM 678 N N . GLU A 1 126 ? 16.328 -1.149 11.404 1.00 27.76 126 GLU A N 1
ATOM 679 C CA . GLU A 1 126 ? 16.745 0.166 11.862 1.00 29.12 126 GLU A CA 1
ATOM 680 C C . GLU A 1 126 ? 16.257 1.215 10.875 1.00 28.50 126 GLU A C 1
ATOM 681 O O . GLU A 1 126 ? 16.480 1.093 9.663 1.00 26.00 126 GLU A O 1
ATOM 687 N N . VAL A 1 127 ? 15.567 2.229 11.392 1.00 27.56 127 VAL A N 1
ATOM 688 C CA . VAL A 1 127 ? 15.139 3.387 10.620 1.00 21.37 127 VAL A CA 1
ATOM 689 C C . VAL A 1 127 ? 15.770 4.614 11.263 1.00 25.48 127 VAL A C 1
ATOM 690 O O . VAL A 1 127 ? 15.523 4.898 12.440 1.00 27.90 127 VAL A O 1
ATOM 694 N N . SER A 1 128 ? 16.590 5.324 10.504 1.00 26.36 128 SER A N 1
ATOM 695 C CA . SER A 1 128 ? 17.217 6.556 10.968 1.00 25.91 128 SER A CA 1
ATOM 696 C C . SER A 1 128 ? 16.853 7.706 10.036 1.00 25.97 128 SER A C 1
ATOM 697 O O . SER A 1 128 ? 16.738 7.531 8.820 1.00 29.52 128 SER A O 1
ATOM 700 N N . SER A 1 129 ? 16.653 8.888 10.602 1.00 22.75 129 SER A N 1
ATOM 701 C CA . SER A 1 129 ? 16.269 10.053 9.827 1.00 21.82 129 SER A CA 1
ATOM 702 C C . SER A 1 129 ? 17.339 11.132 9.920 1.00 24.23 129 SER A C 1
ATOM 703 O O . SER A 1 129 ? 18.020 11.263 10.937 1.00 27.78 129 SER A O 1
ATOM 706 N N . TYR A 1 130 ? 17.460 11.901 8.847 1.00 22.80 130 TYR A N 1
ATOM 707 C CA . TYR A 1 130 ? 18.485 12.929 8.703 1.00 26.84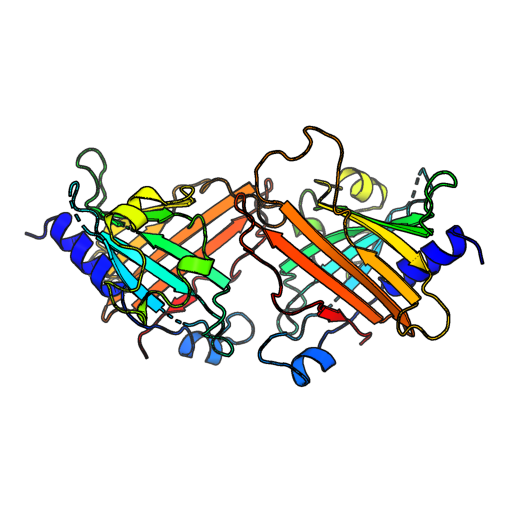 130 TYR A CA 1
ATOM 708 C C . TYR A 1 130 ? 17.875 14.180 8.086 1.00 26.98 130 TYR A C 1
ATOM 709 O O . TYR A 1 130 ? 16.950 14.104 7.270 1.00 23.77 130 TYR A O 1
ATOM 718 N N . ALA A 1 131 ? 18.395 15.344 8.479 1.00 22.24 131 ALA A N 1
ATOM 719 C CA . ALA A 1 131 ? 18.066 16.560 7.753 1.00 24.81 131 ALA A CA 1
ATOM 720 C C . ALA A 1 131 ? 18.813 16.598 6.417 1.00 24.89 131 ALA A C 1
ATOM 721 O O . ALA A 1 131 ? 19.740 15.824 6.168 1.00 30.12 131 ALA A O 1
ATOM 723 N N . ILE A 1 132 ? 18.405 17.521 5.557 1.00 26.66 132 ILE A N 1
ATOM 724 C CA . ILE A 1 132 ? 18.965 17.680 4.216 1.00 28.46 132 ILE A CA 1
ATOM 725 C C . ILE A 1 132 ? 19.806 18.957 4.153 1.00 33.09 132 ILE A C 1
ATOM 726 O O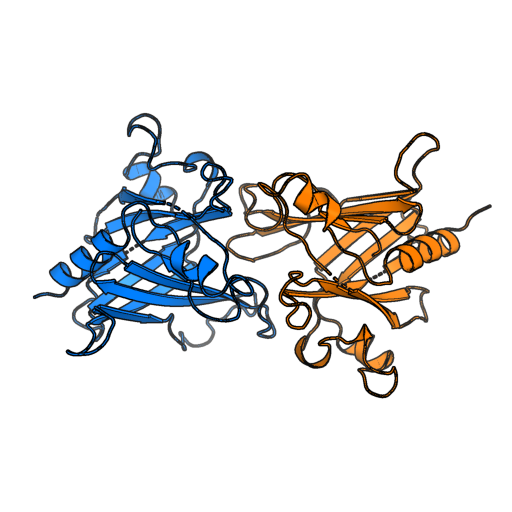 . ILE A 1 132 ? 19.427 19.984 4.727 1.00 36.64 132 ILE A O 1
ATOM 731 N N . ARG A 1 133 ? 20.926 18.901 3.413 1.00 35.12 133 ARG A N 1
ATOM 732 C CA . ARG A 1 133 ? 21.885 20.016 3.351 1.00 33.53 133 ARG A CA 1
ATOM 733 C C . ARG A 1 133 ? 21.241 21.303 2.833 1.00 38.56 133 ARG A C 1
ATOM 734 O O . ARG A 1 133 ? 21.331 22.365 3.467 1.00 38.72 133 ARG A O 1
ATOM 742 N N . ASP A 1 134 ? 20.645 21.246 1.646 1.00 32.36 134 ASP A N 1
ATOM 743 C CA . ASP A 1 134 ? 19.907 22.371 1.071 1.00 38.16 134 ASP A CA 1
ATOM 744 C C . ASP A 1 134 ? 18.572 21.806 0.609 1.00 37.00 134 ASP A C 1
ATOM 745 O O . ASP A 1 134 ? 18.457 21.296 -0.510 1.00 35.12 134 ASP A O 1
ATOM 750 N N . ALA A 1 135 ? 17.570 21.914 1.481 1.00 35.72 135 ALA A N 1
ATOM 751 C CA . ALA A 1 135 ? 16.306 21.228 1.267 1.00 34.35 135 ALA A CA 1
ATOM 752 C C . ALA A 1 135 ? 15.556 21.774 0.063 1.00 32.22 135 ALA A C 1
ATOM 753 O O . ALA A 1 135 ? 14.750 21.052 -0.530 1.00 31.84 135 ALA A O 1
ATOM 755 N N . GLU A 1 136 ? 15.796 23.038 -0.318 1.00 27.99 136 GLU A N 1
ATOM 756 C CA . GLU A 1 136 ? 15.080 23.593 -1.459 1.00 31.57 136 GLU A CA 1
ATOM 757 C C . GLU A 1 136 ? 15.309 22.769 -2.717 1.00 29.87 136 GLU A C 1
ATOM 758 O O . GLU A 1 136 ? 14.406 22.657 -3.550 1.00 33.71 136 GLU A O 1
ATOM 764 N N . GLU A 1 137 ? 16.499 22.181 -2.875 1.00 29.00 137 GLU A N 1
ATOM 765 C CA . GLU A 1 137 ? 16.748 21.369 -4.061 1.00 27.71 137 GLU A CA 1
ATOM 766 C C . GLU A 1 137 ? 15.909 20.101 -4.083 1.00 30.18 137 GLU A C 1
ATOM 767 O O . GLU A 1 137 ? 15.785 19.473 -5.142 1.00 30.96 137 GLU A O 1
ATOM 773 N N . TYR A 1 138 ? 15.343 19.705 -2.946 1.00 27.87 138 TYR A N 1
ATOM 774 C CA . TYR A 1 138 ? 14.625 18.443 -2.828 1.00 27.75 138 TYR A CA 1
ATOM 775 C C . TYR A 1 138 ? 13.121 18.628 -2.780 1.00 33.03 138 TYR A C 1
ATOM 776 O O . TYR A 1 138 ? 12.395 17.636 -2.701 1.00 33.91 138 TYR A O 1
ATOM 785 N N . LYS A 1 139 ? 12.641 19.869 -2.799 1.00 31.86 139 LYS A N 1
ATOM 786 C CA . LYS A 1 139 ? 11.210 20.138 -2.766 1.00 36.97 139 LYS A CA 1
ATOM 787 C C . LYS A 1 139 ? 10.488 19.430 -3.902 1.00 34.43 139 LYS A C 1
ATOM 788 O O . LYS A 1 139 ? 10.798 19.647 -5.079 1.00 32.67 139 LYS A O 1
ATOM 794 N N . ASN A 1 140 ? 9.516 18.590 -3.540 1.00 34.49 140 ASN A N 1
ATOM 795 C CA . ASN A 1 140 ? 8.694 17.849 -4.502 1.00 38.77 140 ASN A CA 1
ATOM 796 C C . ASN A 1 140 ? 9.539 16.911 -5.363 1.00 34.67 140 ASN A C 1
ATOM 797 O O . ASN A 1 140 ? 9.226 16.654 -6.528 1.00 34.92 140 ASN A O 1
ATOM 802 N N . PHE A 1 141 ? 10.624 16.421 -4.771 1.00 33.40 141 PHE A N 1
ATOM 803 C CA . PHE A 1 141 ? 11.523 15.421 -5.329 1.00 30.61 141 PHE A CA 1
ATOM 804 C C . PHE A 1 141 ? 10.775 14.294 -6.034 1.00 33.55 141 PHE A C 1
ATOM 805 O O . PHE A 1 141 ? 11.120 13.918 -7.158 1.00 29.77 141 PHE A O 1
ATOM 813 N N . CYS A 1 142 ? 9.745 13.760 -5.384 1.00 35.48 142 CYS A N 1
ATOM 814 C CA . CYS A 1 142 ? 9.067 12.571 -5.888 1.00 35.71 142 CYS A CA 1
ATOM 815 C C . CYS A 1 142 ? 8.173 12.851 -7.089 1.00 37.15 142 CYS A C 1
ATOM 816 O O . CYS A 1 142 ? 7.689 11.903 -7.716 1.00 39.97 142 CYS A O 1
ATOM 819 N N . ASP A 1 143 ? 7.963 14.118 -7.441 1.00 39.17 143 ASP A N 1
ATOM 820 C CA . ASP A 1 143 ? 7.208 14.499 -8.627 1.00 40.07 143 ASP A CA 1
ATOM 821 C C . ASP A 1 143 ? 8.098 15.060 -9.729 1.00 33.99 143 ASP A C 1
ATOM 822 O O . ASP A 1 143 ? 7.588 15.613 -10.708 1.00 40.00 143 ASP A O 1
ATOM 827 N N . ARG A 1 144 ? 9.415 14.956 -9.588 1.00 32.69 144 ARG A N 1
ATOM 828 C CA . ARG A 1 144 ? 10.282 15.518 -10.602 1.00 30.02 144 ARG A CA 1
ATOM 829 C C . ARG A 1 144 ? 11.051 14.403 -11.305 1.00 30.75 144 ARG A C 1
ATOM 830 O O . ARG A 1 144 ? 11.338 13.367 -10.697 1.00 32.53 144 ARG A O 1
ATOM 838 N N . PRO A 1 145 ? 11.380 14.574 -12.584 1.00 31.11 145 PRO A N 1
ATOM 839 C CA . PRO A 1 145 ? 12.148 13.543 -13.292 1.00 35.53 145 PRO A CA 1
ATOM 840 C C . PRO A 1 145 ? 13.544 13.401 -12.706 1.00 34.82 145 PRO A C 1
ATOM 841 O O . PRO A 1 145 ? 14.076 14.305 -12.060 1.00 31.53 145 PRO A O 1
ATOM 845 N N . LYS A 1 146 ? 14.143 12.234 -12.942 1.00 32.57 146 LYS A N 1
ATOM 846 C CA . LYS A 1 146 ? 15.421 11.942 -12.304 1.00 27.47 146 LYS A CA 1
ATOM 847 C C . LYS A 1 146 ? 16.528 12.896 -12.748 1.00 31.48 146 LYS A C 1
ATOM 848 O O . LYS A 1 146 ? 17.430 13.194 -11.957 1.00 31.55 146 LYS A O 1
ATOM 854 N N . ASP A 1 147 ? 16.489 13.385 -13.993 1.00 33.22 147 ASP A N 1
ATOM 855 C CA . ASP A 1 147 ? 17.550 14.271 -14.463 1.00 33.48 147 ASP A CA 1
ATOM 856 C C . ASP A 1 147 ? 17.410 15.693 -13.932 1.00 34.84 147 ASP A C 1
ATOM 857 O O . ASP A 1 147 ? 18.368 16.473 -14.030 1.00 38.83 147 ASP A O 1
ATOM 862 N N . GLN A 1 148 ? 16.254 16.050 -13.370 1.00 31.75 148 GLN A N 1
ATOM 863 C CA . GLN A 1 148 ? 16.023 17.392 -12.851 1.00 30.83 148 GLN A CA 1
ATOM 864 C C . GLN A 1 148 ? 15.942 17.423 -11.328 1.00 33.90 148 GLN A C 1
ATOM 865 O O . GLN A 1 148 ? 15.343 18.344 -10.756 1.00 34.04 148 GLN A O 1
ATOM 871 N N . ARG A 1 149 ? 16.532 16.439 -10.664 1.00 28.76 149 ARG A N 1
ATOM 872 C CA . ARG A 1 149 ? 16.532 16.371 -9.211 1.00 26.28 149 ARG A CA 1
ATOM 873 C C . ARG A 1 149 ? 17.842 15.728 -8.789 1.00 28.73 149 ARG A C 1
ATOM 874 O O . ARG A 1 149 ? 18.552 15.151 -9.619 1.00 30.00 149 ARG A O 1
ATOM 882 N N . PRO A 1 150 ? 18.197 15.824 -7.506 1.00 28.25 150 PRO A N 1
ATOM 883 C CA . PRO A 1 150 ? 19.478 15.254 -7.064 1.00 28.05 150 PRO A CA 1
ATOM 884 C C . PRO A 1 150 ? 19.635 13.785 -7.453 1.00 28.82 150 PRO A C 1
ATOM 885 O O . PRO A 1 150 ? 18.712 12.976 -7.322 1.00 27.74 150 PRO A O 1
ATOM 889 N N . LEU A 1 151 ? 20.818 13.448 -7.949 1.00 28.65 151 LEU A N 1
ATOM 890 C CA . LEU A 1 151 ? 21.128 12.072 -8.293 1.00 26.04 151 LEU A CA 1
ATOM 891 C C . LEU A 1 151 ? 21.506 11.296 -7.036 1.00 28.05 151 LEU A C 1
ATOM 892 O O . LEU A 1 151 ? 21.813 11.884 -6.000 1.00 27.74 151 LEU A O 1
ATOM 897 N N . PRO A 1 152 ? 21.466 9.962 -7.089 1.00 27.84 152 PRO A N 1
ATOM 898 C CA . PRO A 1 152 ? 21.841 9.180 -5.900 1.00 25.14 152 PRO A CA 1
ATOM 899 C C . PRO A 1 152 ? 23.205 9.522 -5.320 1.00 28.48 152 PRO A C 1
ATOM 900 O O . PRO A 1 152 ? 23.355 9.525 -4.092 1.00 31.69 152 PRO A O 1
ATOM 904 N N . GLU A 1 153 ? 24.207 9.797 -6.161 1.00 29.49 153 GLU A N 1
ATOM 905 C CA . GLU A 1 153 ? 25.512 10.195 -5.635 1.00 32.96 153 GLU A CA 1
ATOM 906 C C . GLU A 1 153 ? 25.418 11.520 -4.897 1.00 32.41 153 GLU A C 1
ATOM 907 O O . GLU A 1 153 ? 26.026 11.698 -3.835 1.00 38.14 153 GLU A O 1
ATOM 909 N N . GLU A 1 154 ? 24.657 12.465 -5.447 1.00 29.18 154 GLU A N 1
ATOM 910 C CA . GLU A 1 154 ? 24.480 13.746 -4.776 1.00 31.41 154 GLU A CA 1
ATOM 911 C C . GLU A 1 154 ? 23.732 13.573 -3.459 1.00 34.31 154 GLU A C 1
ATOM 912 O O . GLU A 1 154 ? 24.068 14.220 -2.460 1.00 33.42 154 GLU A O 1
ATOM 918 N N . VAL A 1 155 ? 22.736 12.681 -3.432 1.00 31.17 155 VAL A N 1
ATOM 919 C CA . VAL A 1 155 ? 21.948 12.449 -2.223 1.00 30.64 155 VAL A CA 1
ATOM 920 C C . VAL A 1 155 ? 22.836 12.009 -1.070 1.00 34.12 155 VAL A C 1
ATOM 921 O O . VAL A 1 155 ? 22.665 12.462 0.069 1.00 32.72 155 VAL A O 1
ATOM 925 N N . ILE A 1 156 ? 23.784 11.108 -1.339 1.00 30.26 156 ILE A N 1
ATOM 926 C CA . ILE A 1 156 ? 24.645 10.589 -0.278 1.00 36.64 156 ILE A CA 1
ATOM 927 C C . ILE A 1 156 ? 25.386 11.722 0.412 1.00 36.66 156 ILE A C 1
ATOM 928 O O . ILE A 1 156 ? 25.550 11.721 1.640 1.00 39.32 156 ILE A O 1
ATOM 933 N N . GLY A 1 157 ? 25.850 12.701 -0.362 1.00 35.68 157 GLY A N 1
ATOM 934 C CA . GLY A 1 157 ? 26.559 13.844 0.171 1.00 34.47 157 GLY A CA 1
ATOM 935 C C . GLY A 1 157 ? 25.683 14.992 0.600 1.00 34.09 157 GLY A C 1
ATOM 936 O O . GLY A 1 157 ? 26.192 16.003 1.094 1.00 35.73 157 GLY A O 1
ATOM 937 N N . ASP A 1 158 ? 24.372 14.879 0.403 1.00 35.30 158 ASP A N 1
ATOM 938 C CA . ASP A 1 158 ? 23.416 15.866 0.879 1.00 32.15 158 ASP A CA 1
ATOM 939 C C . ASP A 1 158 ? 22.793 15.469 2.211 1.00 32.08 158 ASP A C 1
ATOM 940 O O . ASP A 1 158 ? 21.938 16.203 2.728 1.00 34.87 158 ASP A O 1
ATOM 945 N N . ILE A 1 159 ? 23.201 14.326 2.768 1.00 33.25 159 ILE A N 1
ATOM 946 C CA . ILE A 1 159 ? 22.722 13.881 4.069 1.00 32.66 159 ILE A CA 1
ATOM 947 C C . ILE A 1 159 ? 23.294 14.789 5.147 1.00 35.30 159 ILE A C 1
ATOM 948 O O . ILE A 1 159 ? 24.517 14.955 5.256 1.00 38.14 159 ILE A O 1
ATOM 953 N N . GLY A 1 160 ? 22.415 15.383 5.939 1.00 30.71 160 GLY A N 1
ATOM 954 C CA . GLY A 1 160 ? 22.777 16.329 6.980 1.00 30.06 160 GLY A CA 1
ATOM 955 C C . GLY A 1 160 ? 22.839 15.684 8.346 1.00 24.01 160 GLY A C 1
ATOM 956 O O . GLY A 1 160 ? 23.230 14.522 8.498 1.00 26.16 160 GLY A O 1
ATOM 957 N N . GLU A 1 161 ? 22.454 16.448 9.360 1.00 26.47 161 GLU A N 1
ATOM 958 C CA . GLU A 1 161 ? 22.586 15.988 10.736 1.00 27.91 161 GLU A CA 1
ATOM 959 C C . GLU A 1 161 ? 21.708 14.776 11.006 1.00 25.07 161 GLU A C 1
ATOM 960 O O . GLU A 1 161 ? 20.550 14.727 10.582 1.00 28.05 161 GLU A O 1
ATOM 966 N N . HIS A 1 162 ? 22.248 13.806 11.744 1.00 26.20 162 HIS A N 1
ATOM 967 C CA . HIS A 1 162 ? 21.433 12.691 12.213 1.00 26.72 162 HIS A CA 1
ATOM 968 C C . HIS A 1 162 ? 20.418 13.186 13.238 1.00 28.92 162 HIS A C 1
ATOM 969 O O . HIS A 1 162 ? 20.777 13.877 14.195 1.00 28.81 162 HIS A O 1
ATOM 976 N N . LEU A 1 163 ? 19.140 12.853 13.033 1.00 25.45 163 LEU A N 1
ATOM 977 C CA . LEU A 1 163 ? 18.087 13.313 13.932 1.00 28.86 163 LEU A CA 1
ATOM 978 C C . LEU A 1 163 ? 17.556 12.211 14.834 1.00 28.90 163 LEU A C 1
ATOM 979 O O . LEU A 1 163 ? 17.419 12.413 16.041 1.00 27.53 163 LEU A O 1
ATOM 984 N N . THR A 1 164 ? 17.279 11.027 14.286 1.00 25.10 164 THR A N 1
ATOM 985 C CA . THR A 1 164 ? 16.667 9.948 15.043 1.00 27.12 164 THR A CA 1
ATOM 986 C C . THR A 1 164 ? 17.218 8.614 14.565 1.00 24.34 164 THR A C 1
ATOM 987 O O . THR A 1 164 ? 17.567 8.460 13.396 1.00 28.80 164 THR A O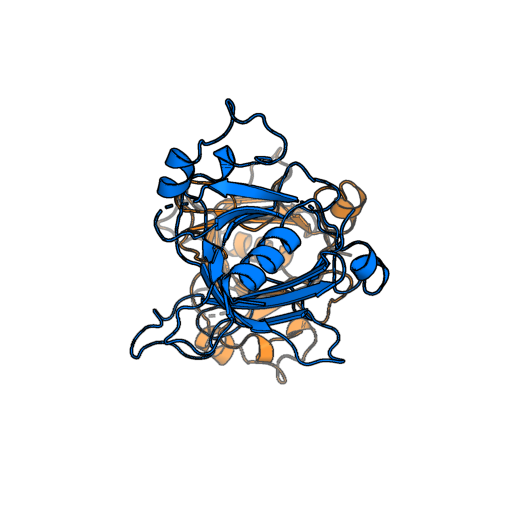 1
ATOM 991 N N . THR A 1 165 ? 17.270 7.651 15.472 1.00 23.21 165 THR A N 1
ATOM 992 C CA . THR A 1 165 ? 17.408 6.244 15.101 1.00 25.72 165 THR A CA 1
ATOM 993 C C . THR A 1 165 ? 16.358 5.459 15.857 1.00 28.91 165 THR A C 1
ATOM 994 O O . THR A 1 165 ? 16.243 5.585 17.081 1.00 27.45 165 THR A O 1
ATOM 998 N N . ILE A 1 166 ? 15.586 4.661 15.130 1.00 26.11 166 ILE A N 1
ATOM 999 C CA . ILE A 1 166 ? 14.597 3.778 15.722 1.00 26.87 166 ILE A CA 1
ATOM 1000 C C . ILE A 1 166 ? 14.950 2.355 15.351 1.00 28.55 166 ILE A C 1
ATOM 1001 O O . ILE A 1 166 ? 15.154 2.052 14.169 1.00 25.85 166 ILE A O 1
ATOM 1006 N N . HIS A 1 167 ? 14.993 1.484 16.349 1.00 25.82 167 HIS A N 1
ATOM 1007 C CA . HIS A 1 167 ? 15.111 0.049 16.123 1.00 27.37 167 HIS A CA 1
ATOM 1008 C C . HIS A 1 167 ? 13.719 -0.573 16.220 1.00 28.96 167 HIS A C 1
ATOM 1009 O O . HIS A 1 167 ? 13.107 -0.585 17.292 1.00 30.21 167 HIS A O 1
ATOM 1016 N N . LEU A 1 168 ? 13.228 -1.098 15.101 1.00 27.33 168 LEU A N 1
ATOM 1017 C CA . LEU A 1 168 ? 11.904 -1.696 15.044 1.00 24.17 168 LEU A CA 1
ATOM 1018 C C . LEU A 1 168 ? 11.976 -3.192 15.315 1.00 30.01 168 LEU A C 1
ATOM 1019 O O . LEU A 1 168 ? 12.891 -3.874 14.856 1.00 31.28 168 LEU A O 1
ATOM 1024 N N . ASN A 1 169 ? 10.985 -3.697 16.033 1.00 27.08 169 ASN A N 1
ATOM 1025 C CA . ASN A 1 169 ? 10.791 -5.125 16.203 1.00 28.60 169 ASN A CA 1
ATOM 1026 C C . ASN A 1 169 ? 9.538 -5.562 15.461 1.00 28.30 169 ASN A C 1
ATOM 1027 O O . ASN A 1 169 ? 8.540 -4.832 15.425 1.00 26.40 169 ASN A O 1
ATOM 1032 N N . CYS A 1 170 ? 9.613 -6.754 14.859 1.00 29.01 170 CYS A N 1
ATOM 1033 C CA . CYS A 1 170 ? 8.440 -7.432 14.341 1.00 30.68 170 CYS A CA 1
ATOM 1034 C C . CYS A 1 170 ? 7.450 -7.669 15.473 1.00 33.09 170 CYS A C 1
ATOM 1035 O O . CYS A 1 170 ? 7.811 -8.183 16.533 1.00 34.62 170 CYS A O 1
ATOM 1038 N N . CYS A 1 171 ? 6.199 -7.279 15.263 1.00 27.66 171 CYS A N 1
ATOM 1039 C CA . CYS A 1 171 ? 5.205 -7.437 16.310 1.00 30.16 171 CYS A CA 1
ATOM 1040 C C . CYS A 1 171 ? 4.748 -8.892 16.425 1.00 37.99 171 CYS A C 1
ATOM 1041 O O . CYS A 1 171 ? 4.856 -9.689 15.487 1.00 40.22 171 CYS A O 1
ATOM 1044 N N . ASP A 1 172 ? 4.226 -9.226 17.599 1.00 38.87 172 ASP A N 1
ATOM 1045 C CA . ASP A 1 172 ? 3.682 -10.555 17.836 1.00 42.55 172 ASP A CA 1
ATOM 1046 C C . ASP A 1 172 ? 2.396 -10.752 17.039 1.00 46.19 172 ASP A C 1
ATOM 1047 O O . ASP A 1 172 ? 1.747 -9.795 16.607 1.00 44.04 172 ASP A O 1
ATOM 1052 N N . ARG A 1 173 ? 2.031 -12.015 16.839 1.00 43.78 173 ARG A N 1
ATOM 1053 C CA . ARG A 1 173 ? 0.762 -12.316 16.194 1.00 46.17 173 ARG A CA 1
ATOM 1054 C C . ARG A 1 173 ? -0.390 -11.732 17.008 1.00 46.50 173 ARG A C 1
ATOM 1055 O O . ARG A 1 173 ? -0.341 -11.660 18.240 1.00 50.62 173 ARG A O 1
ATOM 1057 N N . GLY A 1 174 ? -1.430 -11.289 16.303 1.00 49.73 174 GLY A N 1
ATOM 1058 C CA . GLY A 1 174 ? -2.587 -10.701 16.940 1.00 49.54 174 GLY A CA 1
ATOM 1059 C C . GLY A 1 174 ? -2.430 -9.257 17.363 1.00 49.74 174 GLY A C 1
ATOM 1060 O O . GLY A 1 174 ? -3.433 -8.615 17.698 1.00 49.31 174 GLY A O 1
ATOM 1061 N N . LYS A 1 175 ? -1.209 -8.726 17.374 1.00 47.12 175 LYS A N 1
ATOM 1062 C CA . LYS A 1 175 ? -1.017 -7.300 17.579 1.00 49.06 175 LYS A CA 1
ATOM 1063 C C . LYS A 1 175 ? -1.519 -6.525 16.365 1.00 42.55 175 LYS A C 1
ATOM 1064 O O . LYS A 1 175 ? -1.539 -7.030 15.242 1.00 41.73 175 LYS A O 1
ATOM 1070 N N . ARG A 1 176 ? -1.939 -5.282 16.595 1.00 44.82 176 ARG A N 1
ATOM 1071 C CA . ARG A 1 176 ? -2.457 -4.496 15.481 1.00 39.10 176 ARG A CA 1
ATOM 1072 C C . ARG A 1 176 ? -1.352 -4.103 14.505 1.00 37.62 176 ARG A C 1
ATOM 1073 O O . ARG A 1 176 ? -1.615 -3.943 13.307 1.00 44.11 176 ARG A O 1
ATOM 1075 N N . CYS A 1 177 ? -0.124 -3.948 14.986 1.00 37.86 177 CYS A N 1
ATOM 1076 C CA . CYS A 1 177 ? 0.959 -3.451 14.153 1.00 32.86 177 CYS A CA 1
ATOM 1077 C C . CYS A 1 177 ? 1.733 -4.602 13.526 1.00 29.92 177 CYS A C 1
ATOM 1078 O O . CYS A 1 177 ? 1.649 -5.750 13.964 1.00 31.17 177 CYS A O 1
ATOM 1081 N N . LEU A 1 178 ? 2.467 -4.284 12.462 1.00 25.59 178 LEU A N 1
ATOM 1082 C CA . LEU A 1 178 ? 3.448 -5.220 11.927 1.00 23.80 178 LEU A CA 1
ATOM 1083 C C . LEU A 1 178 ? 4.819 -5.019 12.556 1.00 23.55 178 LEU A C 1
ATOM 1084 O O . LEU A 1 178 ? 5.496 -5.994 12.886 1.00 24.80 178 LEU A O 1
ATOM 1089 N N . TYR A 1 179 ? 5.237 -3.769 12.735 1.00 20.23 179 TYR A N 1
ATOM 1090 C CA . TYR A 1 179 ? 6.521 -3.423 13.330 1.00 20.04 179 TYR A CA 1
ATOM 1091 C C . TYR A 1 179 ? 6.305 -2.202 14.206 1.00 24.58 179 TYR A C 1
ATOM 1092 O O . TYR A 1 179 ? 5.472 -1.360 13.886 1.00 22.91 179 TYR A O 1
ATOM 1101 N N . GLU A 1 180 ? 7.064 -2.104 15.295 1.00 22.82 180 GLU A N 1
ATOM 1102 C CA . GLU A 1 180 ? 6.960 -0.949 16.178 1.00 23.14 180 GLU A CA 1
ATOM 1103 C C . GLU A 1 180 ? 8.300 -0.683 16.853 1.00 24.88 180 GLU A C 1
ATOM 1104 O O . GLU A 1 180 ? 9.105 -1.593 17.064 1.00 25.54 180 GLU A O 1
ATOM 1110 N N . GLY A 1 181 ? 8.542 0.579 17.165 1.00 22.59 181 GLY A N 1
ATOM 1111 C CA . GLY A 1 181 ? 9.785 0.952 17.816 1.00 23.65 181 GLY A CA 1
ATOM 1112 C C . GLY A 1 181 ? 9.775 2.428 18.141 1.00 24.32 181 GLY A C 1
ATOM 1113 O O . GLY A 1 181 ? 8.979 3.200 17.602 1.00 23.03 181 GLY A O 1
ATOM 1114 N N . SER A 1 182 ? 10.684 2.805 19.039 1.00 22.97 182 SER A N 1
ATOM 1115 C CA . SER A 1 182 ? 10.836 4.189 19.468 1.00 26.23 182 SER A CA 1
ATOM 1116 C C . SER A 1 182 ? 12.315 4.516 19.541 1.00 27.10 182 SER A C 1
ATOM 1117 O O . SER A 1 182 ? 13.160 3.620 19.643 1.00 27.64 182 SER A O 1
ATOM 1120 N N . THR A 1 183 ? 12.627 5.812 19.494 1.00 25.06 183 THR A N 1
ATOM 1121 C CA . THR A 1 183 ? 13.999 6.223 19.739 1.00 26.03 183 THR A CA 1
ATOM 1122 C C . THR A 1 183 ? 14.435 5.727 21.111 1.00 29.82 183 THR A C 1
ATOM 1123 O O . THR A 1 183 ? 13.618 5.546 22.020 1.00 32.68 183 THR A O 1
ATOM 1127 N N . SER A 1 184 ? 15.734 5.482 21.250 1.00 32.16 184 SER A N 1
ATOM 1128 C CA . SER A 1 184 ? 16.196 4.801 22.443 1.00 36.54 184 SER A CA 1
ATOM 1129 C C . SER A 1 184 ? 16.051 5.720 23.651 1.00 35.63 184 SER A C 1
ATOM 1130 O O . SER A 1 184 ? 16.342 6.918 23.558 1.00 35.38 184 SER A O 1
ATOM 1133 N N . PRO A 1 185 ? 15.599 5.191 24.790 1.00 35.76 185 PRO A N 1
ATOM 1134 C CA . PRO A 1 185 ? 15.530 6.012 26.008 1.00 41.37 185 PRO A CA 1
ATOM 1135 C C . PRO A 1 185 ? 16.892 6.324 26.592 1.00 40.92 185 PRO A C 1
ATOM 1136 O O . PRO A 1 185 ? 16.989 7.201 27.459 1.00 47.57 185 PRO A O 1
ATOM 1140 N N . GLY A 1 186 ? 17.938 5.646 26.143 1.00 40.37 186 GLY A N 1
ATOM 1141 C CA . GLY A 1 186 ? 19.265 5.856 26.688 1.00 46.86 186 GLY A CA 1
ATOM 1142 C C . GLY A 1 186 ? 20.315 5.871 25.599 1.00 42.75 186 GLY A C 1
ATOM 1143 O O . GLY A 1 186 ? 20.182 5.212 24.564 1.00 41.86 186 GLY A O 1
ATOM 1144 N N . GLY A 1 187 ? 21.370 6.645 25.848 1.00 35.75 187 GLY A N 1
ATOM 1145 C CA . GLY A 1 187 ? 22.507 6.718 24.958 1.00 37.66 187 GLY A CA 1
ATOM 1146 C C . GLY A 1 187 ? 23.796 6.527 25.728 1.00 39.53 187 GLY A C 1
ATOM 1147 O O . GLY A 1 187 ? 23.763 6.156 26.906 1.00 33.64 187 GLY A O 1
ATOM 1148 N N . PHE A 1 188 ? 24.935 6.772 25.081 1.00 41.63 188 PHE A N 1
ATOM 1149 C CA . PHE A 1 188 ? 26.219 6.567 25.728 1.00 44.42 188 PHE A CA 1
ATOM 1150 C C . PHE A 1 188 ? 26.423 7.595 26.838 1.00 46.79 188 PHE A C 1
ATOM 1151 O O . PHE A 1 188 ? 25.802 8.662 26.834 1.00 45.76 188 PHE A O 1
ATOM 1159 N N . PRO A 1 189 ? 27.278 7.287 27.813 1.00 46.81 189 PRO A N 1
ATOM 1160 C CA . PRO A 1 189 ? 27.553 8.265 28.873 1.00 50.86 189 PRO A CA 1
ATOM 1161 C C . PRO A 1 189 ? 28.146 9.547 28.301 1.00 51.65 189 PRO A C 1
ATOM 1162 O O . PRO A 1 189 ? 28.940 9.517 27.357 1.00 51.59 189 PRO A O 1
ATOM 1164 N N . ASN A 1 190 ? 27.741 10.681 28.879 1.00 52.87 190 ASN A N 1
ATOM 1165 C CA . ASN A 1 190 ? 28.237 12.000 28.474 1.00 56.07 190 ASN A CA 1
ATOM 1166 C C . ASN A 1 190 ? 27.977 12.256 26.988 1.00 57.75 190 ASN A C 1
ATOM 1167 O O . ASN A 1 190 ? 28.860 12.684 26.241 1.00 62.49 190 ASN A O 1
ATOM 1172 N N . SER A 1 191 ? 26.746 11.988 26.559 1.00 54.38 191 SER A N 1
ATOM 1173 C CA . SER A 1 191 ? 26.358 12.130 25.159 1.00 55.84 191 SER A CA 1
ATOM 1174 C C . SER A 1 191 ? 25.452 13.320 24.898 1.00 53.57 191 SER A C 1
ATOM 1175 O O . SER A 1 191 ? 25.639 14.018 23.901 1.00 50.06 191 SER A O 1
ATOM 1177 N N . TRP A 1 192 ? 24.469 13.563 25.764 1.00 53.98 192 TRP A N 1
ATOM 1178 C CA . TRP A 1 192 ? 23.580 14.709 25.592 1.00 54.31 192 TRP A CA 1
ATOM 1179 C C . TRP A 1 192 ? 24.361 16.013 25.691 1.00 53.50 192 TRP A C 1
ATOM 1180 O O . TRP A 1 192 ? 25.135 16.217 26.631 1.00 56.16 192 TRP A O 1
ATOM 1191 N N . ASN A 1 193 ? 24.153 16.899 24.718 1.00 49.58 193 ASN A N 1
ATOM 1192 C CA . ASN A 1 193 ? 24.796 18.207 24.706 1.00 50.66 193 ASN A CA 1
ATOM 1193 C C . ASN A 1 193 ? 23.985 19.273 25.434 1.00 52.64 193 ASN A C 1
ATOM 1194 O O . ASN A 1 193 ? 24.288 20.465 25.299 1.00 50.20 193 ASN A O 1
ATOM 1199 N N . GLY A 1 194 ? 22.954 18.878 26.180 1.00 53.04 194 GLY A N 1
ATOM 1200 C CA . GLY A 1 194 ? 22.180 19.816 26.964 1.00 50.86 194 GLY A CA 1
ATOM 1201 C C . GLY A 1 194 ? 21.261 20.732 26.187 1.00 52.40 194 GLY A C 1
ATOM 1202 O O . GLY A 1 194 ? 20.641 21.611 26.798 1.00 51.57 194 GLY A O 1
ATOM 1203 N N . ALA A 1 195 ? 21.141 20.562 24.870 1.00 46.52 195 ALA A N 1
ATOM 1204 C CA . ALA A 1 195 ? 20.307 21.429 24.052 1.00 45.61 195 ALA A CA 1
ATOM 1205 C C . ALA A 1 195 ? 18.998 20.721 23.697 1.00 41.32 195 ALA A C 1
ATOM 1206 O O . ALA A 1 195 ? 18.661 19.667 24.249 1.00 40.90 195 ALA A O 1
ATOM 1208 N N . SER A 1 196 ? 18.239 21.316 22.777 1.00 39.38 196 SER A N 1
ATOM 1209 C CA . SER A 1 196 ? 16.997 20.707 22.332 1.00 32.19 196 SER A CA 1
ATOM 1210 C C . SER A 1 196 ? 17.277 19.326 21.761 1.00 35.42 196 SER A C 1
ATOM 1211 O O . SER A 1 196 ? 18.311 19.093 21.128 1.00 36.22 196 SER A O 1
ATOM 1214 N N . TYR A 1 197 ? 16.351 18.405 22.005 1.00 30.28 197 TYR A N 1
ATOM 1215 C CA . TYR A 1 197 ? 16.453 17.048 21.497 1.00 27.12 197 TYR A CA 1
ATOM 1216 C C . TYR A 1 197 ? 15.098 16.665 20.927 1.00 27.10 197 TYR A C 1
ATOM 1217 O O . TYR A 1 197 ? 14.104 17.373 21.106 1.00 25.36 197 TYR A O 1
ATOM 1226 N N . CYS A 1 198 ? 15.059 15.540 20.224 1.00 27.82 198 CYS A N 1
ATOM 1227 C CA . CYS A 1 198 ? 13.797 15.061 19.695 1.00 25.87 198 CYS A CA 1
ATOM 1228 C C . CYS A 1 198 ? 13.667 13.569 19.937 1.00 25.24 198 CYS A C 1
ATOM 1229 O O . CYS A 1 198 ? 14.662 12.866 20.123 1.00 24.98 198 CYS A O 1
ATOM 1232 N N . THR A 1 199 ? 12.411 13.114 19.991 1.00 23.43 199 THR A N 1
ATOM 1233 C CA . THR A 1 199 ? 12.061 11.708 20.142 1.00 24.99 199 THR A CA 1
ATOM 1234 C C . THR A 1 199 ? 11.166 11.311 18.979 1.00 22.90 199 THR A C 1
ATOM 1235 O O . THR A 1 199 ? 10.518 12.159 18.371 1.00 20.56 199 THR A O 1
ATOM 1239 N N . SER A 1 200 ? 11.138 10.016 18.665 1.00 22.90 200 SER A N 1
ATOM 1240 C CA . SER A 1 200 ? 10.290 9.538 17.583 1.00 24.56 200 SER A CA 1
ATOM 1241 C C . SER A 1 200 ? 9.778 8.143 17.918 1.00 24.25 200 SER A C 1
ATOM 1242 O O . SER A 1 200 ? 10.522 7.291 18.422 1.00 23.66 200 SER A O 1
ATOM 1245 N N . ASP A 1 201 ? 8.491 7.933 17.654 1.00 22.63 201 ASP A N 1
ATOM 1246 C CA . ASP A 1 201 ? 7.870 6.619 17.700 1.00 23.46 201 ASP A CA 1
ATOM 1247 C C . ASP A 1 201 ? 7.363 6.301 16.305 1.00 21.40 201 ASP A C 1
ATOM 1248 O O . ASP A 1 201 ? 6.806 7.168 15.624 1.00 20.44 201 ASP A O 1
ATOM 1253 N N . LEU A 1 202 ? 7.570 5.063 15.874 1.00 19.46 202 LEU A N 1
ATOM 1254 C CA . LEU A 1 202 ? 7.185 4.650 14.536 1.00 20.83 202 LEU A CA 1
ATOM 1255 C C . LEU A 1 202 ? 6.484 3.308 14.632 1.00 19.95 202 LEU A C 1
ATOM 1256 O O . LEU A 1 202 ? 6.982 2.387 15.285 1.00 22.88 202 LEU A O 1
ATOM 1261 N N . ALA A 1 203 ? 5.315 3.208 14.014 1.00 19.26 203 ALA A N 1
ATOM 1262 C CA . ALA A 1 203 ? 4.690 1.908 13.832 1.00 21.82 203 ALA A CA 1
ATOM 1263 C C . ALA A 1 203 ? 4.332 1.726 12.368 1.00 19.18 203 ALA A C 1
ATOM 1264 O O . ALA A 1 203 ? 3.897 2.663 11.704 1.00 20.01 203 ALA A O 1
ATOM 1266 N N . VAL A 1 204 ? 4.498 0.502 11.876 1.00 20.08 204 VAL A N 1
ATOM 1267 C CA . VAL A 1 204 ? 4.144 0.143 10.512 1.00 21.67 204 VAL A CA 1
ATOM 1268 C C . VAL A 1 204 ? 3.007 -0.867 10.598 1.00 21.90 204 VAL A C 1
ATOM 1269 O O . VAL A 1 204 ? 3.117 -1.870 11.308 1.00 25.85 204 VAL A O 1
ATOM 1273 N N . LEU A 1 205 ? 1.912 -0.576 9.919 1.00 22.81 205 LEU A N 1
ATOM 1274 C CA . LEU A 1 205 ? 0.726 -1.410 9.969 1.00 24.25 205 LEU A CA 1
ATOM 1275 C C . LEU A 1 205 ? 0.460 -1.985 8.585 1.00 22.67 205 LEU A C 1
ATOM 1276 O O . LEU A 1 205 ? 1.108 -1.622 7.600 1.00 22.18 205 LEU A O 1
ATOM 1281 N N . LYS A 1 206 ? -0.511 -2.902 8.519 1.00 25.27 206 LYS A N 1
ATOM 1282 C CA . LYS A 1 206 ? -0.891 -3.525 7.257 1.00 26.67 206 LYS A CA 1
ATOM 1283 C C . LYS A 1 206 ? -1.295 -2.469 6.230 1.00 27.75 206 LYS A C 1
ATOM 1284 O O . LYS A 1 206 ? -1.688 -1.354 6.577 1.00 28.11 206 LYS A O 1
ATOM 1290 N N . ASN A 1 207 ? -1.172 -2.821 4.948 1.00 25.81 207 ASN A N 1
ATOM 1291 C CA . ASN A 1 207 ? -1.653 -1.962 3.862 1.00 28.71 207 ASN A CA 1
ATOM 1292 C C . ASN A 1 207 ? -0.948 -0.604 3.848 1.00 26.66 207 ASN A C 1
ATOM 1293 O O . ASN A 1 207 ? -1.557 0.418 3.527 1.00 27.36 207 ASN A O 1
ATOM 1298 N N . ASN A 1 208 ? 0.345 -0.594 4.187 1.00 26.87 208 ASN A N 1
ATOM 1299 C CA . ASN A 1 208 ? 1.204 0.593 4.051 1.00 27.07 208 ASN A CA 1
ATOM 1300 C C . ASN A 1 208 ? 0.709 1.770 4.885 1.00 26.24 208 ASN A C 1
ATOM 1301 O O . ASN A 1 208 ? 0.847 2.929 4.477 1.00 25.46 208 ASN A O 1
ATOM 1306 N N . GLU A 1 209 ? 0.124 1.493 6.046 1.00 24.80 209 GLU A N 1
ATOM 1307 C CA . GLU A 1 209 ? -0.228 2.538 7.010 1.00 23.63 209 GLU A CA 1
ATOM 1308 C C . GLU A 1 209 ? 0.940 2.753 7.969 1.00 23.71 209 GLU A C 1
ATOM 1309 O O . GLU A 1 209 ? 1.536 1.788 8.451 1.00 20.84 209 GLU A O 1
ATOM 1315 N N . ILE A 1 210 ? 1.270 4.014 8.241 1.00 19.63 210 ILE A N 1
ATOM 1316 C CA . ILE A 1 210 ? 2.440 4.384 9.036 1.00 19.81 210 ILE A CA 1
ATOM 1317 C C . ILE A 1 210 ? 1.948 5.275 10.168 1.00 18.88 210 ILE A C 1
ATOM 1318 O O . ILE A 1 210 ? 1.192 6.214 9.921 1.00 20.27 210 ILE A O 1
ATOM 1323 N N . HIS A 1 211 ? 2.350 4.983 11.398 1.00 16.29 211 HIS A N 1
ATOM 1324 C CA . HIS A 1 211 ? 2.044 5.857 12.530 1.00 20.28 211 HIS A CA 1
ATOM 1325 C C . HIS A 1 211 ? 3.352 6.493 12.977 1.00 22.42 211 HIS A C 1
ATOM 1326 O O . HIS A 1 211 ? 4.293 5.778 13.336 1.00 19.75 211 HIS A O 1
ATOM 1333 N N . LEU A 1 212 ? 3.423 7.824 12.964 1.00 19.84 212 LEU A N 1
ATOM 1334 C CA . LEU A 1 212 ? 4.693 8.486 13.214 1.00 19.09 212 LEU A CA 1
ATOM 1335 C C . LEU A 1 212 ? 4.459 9.602 14.219 1.00 18.63 212 LEU A C 1
ATOM 1336 O O . LEU A 1 212 ? 3.627 10.481 13.981 1.00 18.61 212 LEU A O 1
ATOM 1341 N N . TRP A 1 213 ? 5.175 9.559 15.332 1.00 19.48 213 TRP A N 1
ATOM 1342 C CA . TRP A 1 213 ? 5.078 10.601 16.362 1.00 18.26 213 TRP A CA 1
ATOM 1343 C C . TRP A 1 213 ? 6.444 11.259 16.507 1.00 22.24 213 TRP A C 1
ATOM 1344 O O . TRP A 1 213 ? 7.320 10.688 17.158 1.00 22.26 213 TRP A O 1
ATOM 1355 N N . ASP A 1 214 ? 6.622 12.457 15.944 1.00 19.31 214 ASP A N 1
ATOM 1356 C CA . ASP A 1 214 ? 7.871 13.205 16.083 1.00 22.04 214 ASP A CA 1
ATOM 1357 C C . ASP A 1 214 ? 7.639 14.346 17.062 1.00 24.29 214 ASP A C 1
ATOM 1358 O O . ASP A 1 214 ? 6.727 15.153 16.859 1.00 22.10 214 ASP A O 1
ATOM 1363 N N . ARG A 1 215 ? 8.463 14.418 18.112 1.00 21.39 215 ARG A N 1
ATOM 1364 C CA . ARG A 1 215 ? 8.320 15.446 19.134 1.00 22.36 215 ARG A CA 1
ATOM 1365 C C . ARG A 1 215 ? 9.676 16.072 19.425 1.00 23.50 215 ARG A C 1
ATOM 1366 O O . ARG A 1 215 ? 10.703 15.393 19.418 1.00 24.09 215 ARG A O 1
ATOM 1374 N N . GLY A 1 216 ? 9.668 17.362 19.718 1.00 22.14 216 GLY A N 1
ATOM 1375 C CA . GLY A 1 216 ? 10.877 18.074 20.089 1.00 21.78 216 GLY A CA 1
ATOM 1376 C C . GLY A 1 216 ? 10.730 18.656 21.478 1.00 20.95 216 GLY A C 1
ATOM 1377 O O . GLY A 1 216 ? 9.648 19.084 21.873 1.00 22.67 216 GLY A O 1
ATOM 1378 N N . PHE A 1 217 ? 11.834 18.672 22.219 1.00 19.57 217 PHE A N 1
ATOM 1379 C CA . PHE A 1 217 ? 11.835 19.162 23.586 1.00 25.65 217 PHE A CA 1
ATOM 1380 C C . PHE A 1 217 ? 12.973 20.155 23.766 1.00 27.57 217 PHE A C 1
ATOM 1381 O O . PHE A 1 217 ? 13.976 20.093 23.055 1.00 27.01 217 PHE A O 1
ATOM 1389 N N . ASP A 1 218 ? 12.823 21.063 24.730 1.00 26.40 218 ASP A N 1
ATOM 1390 C CA . ASP A 1 218 ? 13.883 22.021 24.993 1.00 27.19 218 ASP A CA 1
ATOM 1391 C C . ASP A 1 218 ? 14.806 21.481 26.083 1.00 32.87 218 ASP A C 1
ATOM 1392 O O . ASP A 1 218 ? 14.643 20.356 26.560 1.00 31.08 218 ASP A O 1
ATOM 1397 N N . GLU A 1 219 ? 15.774 22.312 26.496 1.00 32.99 219 GLU A N 1
ATOM 1398 C CA . GLU A 1 219 ? 16.792 21.884 27.453 1.00 36.62 219 GLU A CA 1
ATOM 1399 C C . GLU A 1 219 ? 16.219 21.520 28.820 1.00 35.02 219 GLU A C 1
ATOM 1400 O O . GLU A 1 219 ? 16.914 20.879 29.616 1.00 36.51 219 GLU A O 1
ATOM 1406 N N . ASN A 1 220 ? 14.981 21.911 29.121 1.00 29.14 220 ASN A N 1
ATOM 1407 C CA . ASN A 1 220 ? 14.355 21.569 30.394 1.00 32.23 220 ASN A CA 1
ATOM 1408 C C . ASN A 1 220 ? 13.236 20.552 30.221 1.00 33.30 220 ASN A C 1
ATOM 1409 O O . ASN A 1 220 ? 12.396 20.389 31.115 1.00 32.29 220 ASN A O 1
ATOM 1414 N N . ARG A 1 221 ? 13.212 19.869 29.074 1.00 31.40 221 ARG A N 1
ATOM 1415 C CA . ARG A 1 221 ? 12.266 18.807 28.760 1.00 30.02 221 ARG A CA 1
ATOM 1416 C C . ARG A 1 221 ? 10.833 19.309 28.588 1.00 28.65 221 ARG A C 1
ATOM 1417 O O . ARG A 1 221 ? 9.887 18.540 28.744 1.00 30.80 221 ARG A O 1
ATOM 1425 N N . ASN A 1 222 ? 10.643 20.586 28.252 1.00 28.56 222 ASN A N 1
ATOM 1426 C CA . ASN A 1 222 ? 9.336 21.049 27.800 1.00 28.93 222 ASN A CA 1
ATOM 1427 C C . ASN A 1 222 ? 9.171 20.728 26.323 1.00 25.88 222 ASN A C 1
ATOM 1428 O O . ASN A 1 222 ? 10.103 20.900 25.527 1.00 22.90 222 ASN A O 1
ATOM 1433 N N . GLN A 1 223 ? 7.976 20.289 25.943 1.00 26.79 223 GLN A N 1
ATOM 1434 C CA . GLN A 1 223 ? 7.743 20.023 24.536 1.00 20.53 223 GLN A CA 1
ATOM 1435 C C . GLN A 1 223 ? 7.620 21.343 23.797 1.00 23.28 223 GLN A C 1
ATOM 1436 O O . GLN A 1 223 ? 6.913 22.255 24.242 1.00 28.02 223 GLN A O 1
ATOM 1442 N N . VAL A 1 224 ? 8.334 21.459 22.683 1.00 19.94 224 VAL A N 1
ATOM 1443 C CA . VAL A 1 224 ? 8.341 22.696 21.918 1.00 23.92 224 VAL A CA 1
ATOM 1444 C C . VAL A 1 224 ? 7.791 22.535 20.510 1.00 23.10 224 VAL A C 1
ATOM 1445 O O . VAL A 1 224 ? 7.380 23.541 19.910 1.00 22.97 224 VAL A O 1
ATOM 1449 N N . TRP A 1 225 ? 7.753 21.326 19.945 1.00 22.66 225 TRP A N 1
ATOM 1450 C CA . TRP A 1 225 ? 7.075 21.126 18.672 1.00 24.27 225 TRP A CA 1
ATOM 1451 C C . TRP A 1 225 ? 6.599 19.682 18.572 1.00 21.77 225 TRP A C 1
ATOM 1452 O O . TRP A 1 225 ? 6.963 18.817 19.381 1.00 19.89 225 TRP A O 1
ATOM 1463 N N . GLY A 1 226 ? 5.716 19.448 17.599 1.00 24.11 226 GLY A N 1
ATOM 1464 C CA . GLY A 1 226 ? 5.165 18.136 17.358 1.00 23.99 226 GLY A CA 1
ATOM 1465 C C . GLY A 1 226 ? 3.829 17.969 18.043 1.00 25.32 226 GLY A C 1
ATOM 1466 O O . GLY A 1 226 ? 3.479 18.734 18.951 1.00 22.72 226 GLY A O 1
ATOM 1467 N N . PRO A 1 227 ? 3.050 16.971 17.625 1.00 24.18 227 PRO A N 1
ATOM 1468 C CA . PRO A 1 227 ? 1.737 16.766 18.241 1.00 25.77 227 PRO A CA 1
ATOM 1469 C C . PRO A 1 227 ? 1.876 16.345 19.693 1.00 25.33 227 PRO A C 1
ATOM 1470 O O . PRO A 1 227 ? 2.801 15.623 20.070 1.00 23.60 227 PRO A O 1
ATOM 1474 N N . LYS A 1 228 ? 0.931 16.799 20.511 1.00 26.07 228 LYS A N 1
ATOM 1475 C CA . LYS A 1 228 ? 0.958 16.453 21.925 1.00 28.24 228 LYS A CA 1
ATOM 1476 C C . LYS A 1 228 ? 0.280 15.129 22.234 1.00 31.69 228 LYS A C 1
ATOM 1477 O O . LYS A 1 228 ? 0.655 14.464 23.205 1.00 34.51 228 LYS A O 1
ATOM 1483 N N . GLU A 1 229 ? -0.717 14.732 21.446 1.00 31.81 229 GLU A N 1
ATOM 1484 C CA . GLU A 1 229 ? -1.607 13.667 21.889 1.00 29.45 229 GLU A CA 1
ATOM 1485 C C . GLU A 1 229 ? -1.121 12.276 21.518 1.00 29.31 229 GLU A C 1
ATOM 1486 O O . GLU A 1 229 ? -1.405 11.317 22.243 1.00 31.39 229 GLU A O 1
ATOM 1492 N N . GLY A 1 230 ? -0.413 12.139 20.406 1.00 28.29 230 GLY A N 1
ATOM 1493 C CA . GLY A 1 230 ? -0.047 10.836 19.904 1.00 26.09 230 GLY A CA 1
ATOM 1494 C C . GLY A 1 230 ? 0.392 10.916 18.463 1.00 23.91 230 GLY A C 1
ATOM 1495 O O . GLY A 1 230 ? 0.481 11.997 17.876 1.00 21.50 230 GLY A O 1
ATOM 1496 N N . PRO A 1 231 ? 0.682 9.766 17.865 1.00 23.80 231 PRO A N 1
ATOM 1497 C CA . PRO A 1 231 ? 1.232 9.766 16.507 1.00 21.06 231 PRO A CA 1
ATOM 1498 C C . PRO A 1 231 ? 0.209 10.179 15.461 1.00 21.63 231 PRO A C 1
ATOM 1499 O O . PRO A 1 231 ? -0.997 9.961 15.599 1.00 25.03 231 PRO A O 1
ATOM 1503 N N . TYR A 1 232 ? 0.726 10.7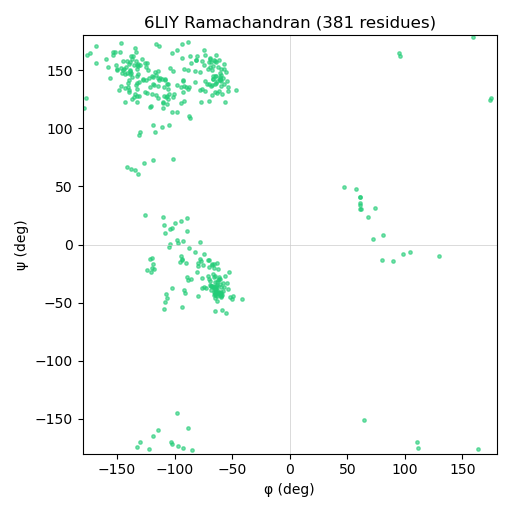66 14.395 1.00 20.46 232 TYR A N 1
ATOM 1504 C CA . TYR A 1 232 ? -0.046 10.930 13.177 1.00 20.29 232 TYR A CA 1
ATOM 1505 C C . TYR A 1 232 ? -0.193 9.596 12.465 1.00 20.51 232 TYR A C 1
ATOM 1506 O O . TYR A 1 232 ? 0.742 8.796 12.414 1.00 19.34 232 TYR A O 1
ATOM 1515 N N . GLU A 1 233 ? -1.383 9.357 11.911 1.00 20.68 233 GLU A N 1
ATOM 1516 C CA . GLU A 1 233 ? -1.710 8.075 11.278 1.00 22.34 233 GLU A CA 1
ATOM 1517 C C . GLU A 1 233 ? -1.836 8.317 9.780 1.00 19.04 233 GLU A C 1
ATOM 1518 O O . GLU A 1 233 ? -2.858 8.830 9.309 1.00 21.47 233 GLU A O 1
ATOM 1524 N N . PHE A 1 234 ? -0.784 7.963 9.040 1.00 18.73 234 PHE A N 1
ATOM 1525 C CA . PHE A 1 234 ? -0.732 8.162 7.595 1.00 19.25 234 PHE A CA 1
ATOM 1526 C C . PHE A 1 234 ? -1.247 6.933 6.860 1.00 18.93 234 PHE A C 1
ATOM 1527 O O . PHE A 1 234 ? -0.696 5.848 7.025 1.00 20.76 234 PHE A O 1
ATOM 1535 N N . LYS A 1 235 ? -2.263 7.118 6.012 1.00 21.29 235 LYS A N 1
ATOM 1536 C CA . LYS A 1 235 ? -2.789 6.014 5.213 1.00 23.51 235 LYS A CA 1
ATOM 1537 C C . LYS A 1 235 ? -2.719 6.360 3.728 1.00 22.06 235 LYS A C 1
ATOM 1538 O O . LYS A 1 235 ? -2.841 7.534 3.350 1.00 22.18 235 LYS A O 1
ATOM 1544 N N . PRO A 1 236 ? -2.563 5.357 2.866 1.00 24.15 236 PRO A N 1
ATOM 1545 C CA . PRO A 1 236 ? -2.399 5.627 1.430 1.00 25.09 236 PRO A CA 1
ATOM 1546 C C . PRO A 1 236 ? -3.589 6.368 0.835 1.00 32.83 236 PRO A C 1
ATOM 1547 O O . PRO A 1 236 ? -4.731 6.229 1.279 1.00 32.66 236 PRO A O 1
ATOM 1551 N N . ALA A 1 237 ? -3.300 7.147 -0.199 1.00 34.49 237 ALA A N 1
ATOM 1552 C CA . ALA A 1 237 ? -4.303 7.972 -0.866 1.00 35.65 237 ALA A CA 1
ATOM 1553 C C . ALA A 1 237 ? -5.339 7.113 -1.579 1.00 46.38 237 ALA A C 1
ATOM 1554 O O . ALA A 1 237 ? -4.993 6.098 -2.189 1.00 53.52 237 ALA A O 1
ATOM 1556 N N . SER B 1 42 ? 6.667 65.072 22.378 1.00 61.00 42 SER B N 1
ATOM 1557 C CA . SER B 1 42 ? 7.057 64.907 23.772 1.00 56.59 42 SER B CA 1
ATOM 1558 C C . SER B 1 42 ? 6.662 63.536 24.338 1.00 56.72 42 SER B C 1
ATOM 1559 O O . SER B 1 42 ? 6.164 63.453 25.461 1.00 55.52 42 SER B O 1
ATOM 1561 N N . THR B 1 43 ? 6.875 62.471 23.562 1.00 54.58 43 THR B N 1
ATOM 1562 C CA . THR B 1 43 ? 6.717 61.097 24.037 1.00 50.19 43 THR B CA 1
ATOM 1563 C C . THR B 1 43 ? 8.083 60.503 24.348 1.00 41.70 43 THR B C 1
ATOM 1564 O O . THR B 1 43 ? 8.979 60.516 23.499 1.00 47.02 43 THR B O 1
ATOM 1568 N N . THR B 1 44 ? 8.238 59.980 25.557 1.00 35.31 44 THR B N 1
ATOM 1569 C CA . THR B 1 44 ? 9.491 59.364 25.945 1.00 34.85 44 THR B CA 1
ATOM 1570 C C . THR B 1 44 ? 9.495 57.897 25.530 1.00 32.97 44 THR B C 1
ATOM 1571 O O . THR B 1 44 ? 8.452 57.300 25.244 1.00 34.75 44 THR B O 1
ATOM 1575 N N . ARG B 1 45 ? 10.695 57.322 25.491 1.00 33.71 45 ARG B N 1
ATOM 1576 C CA . ARG B 1 45 ? 10.802 55.898 25.197 1.00 33.66 45 ARG B CA 1
ATOM 1577 C C . ARG B 1 45 ? 10.064 55.067 26.240 1.00 38.13 45 ARG B C 1
ATOM 1578 O O . ARG B 1 45 ? 9.553 53.983 25.927 1.00 32.71 45 ARG B O 1
ATOM 1586 N N . ARG B 1 46 ? 9.984 55.560 27.480 1.00 35.50 46 ARG B N 1
ATOM 1587 C CA . ARG B 1 46 ? 9.220 54.856 28.500 1.00 37.80 46 ARG B CA 1
ATOM 1588 C C . ARG B 1 46 ? 7.732 54.854 28.168 1.00 37.64 46 ARG B C 1
ATOM 1589 O O . ARG B 1 46 ? 7.052 53.832 28.332 1.00 36.47 46 ARG B O 1
ATOM 1597 N N . ASP B 1 47 ? 7.207 55.982 27.684 1.00 35.40 47 ASP B N 1
ATOM 1598 C CA . ASP B 1 47 ? 5.802 56.014 27.276 1.00 36.53 47 ASP B CA 1
ATOM 1599 C C . ASP B 1 47 ? 5.547 55.087 26.090 1.00 33.95 47 ASP B C 1
ATOM 1600 O O . ASP B 1 47 ? 4.523 54.394 26.046 1.00 35.25 47 ASP B O 1
ATOM 1605 N N . HIS B 1 48 ? 6.467 55.054 25.123 1.00 31.32 48 HIS B N 1
ATOM 1606 C CA . HIS B 1 48 ? 6.294 54.151 23.991 1.00 31.14 48 HIS B CA 1
ATOM 1607 C C . HIS B 1 48 ? 6.233 52.705 24.457 1.00 29.04 48 HIS B C 1
ATOM 1608 O O . HIS B 1 48 ? 5.424 51.917 23.949 1.00 27.52 48 HIS B O 1
ATOM 1615 N N . ALA B 1 49 ? 7.094 52.334 25.415 1.00 27.29 49 ALA B N 1
ATOM 1616 C CA . ALA B 1 49 ? 7.103 50.955 25.903 1.00 30.76 49 ALA B CA 1
ATOM 1617 C C . ALA B 1 49 ? 5.780 50.589 26.563 1.00 34.31 49 ALA B C 1
ATOM 1618 O O . ALA B 1 49 ? 5.326 49.443 26.469 1.00 30.26 49 ALA B O 1
ATOM 1620 N N . ARG B 1 50 ? 5.150 51.546 27.242 1.00 31.09 50 ARG B N 1
ATOM 1621 C CA . ARG B 1 50 ? 3.845 51.280 27.835 1.00 34.36 50 ARG B CA 1
ATOM 1622 C C . ARG B 1 50 ? 2.783 51.053 26.767 1.00 31.18 50 ARG B C 1
ATOM 1623 O O . ARG B 1 50 ? 1.874 50.238 26.959 1.00 33.08 50 ARG B O 1
ATOM 1631 N N . VAL B 1 51 ? 2.863 51.774 25.644 1.00 27.32 51 VAL B N 1
ATOM 1632 C CA . VAL B 1 51 ? 1.903 51.557 24.566 1.00 27.16 51 VAL B CA 1
A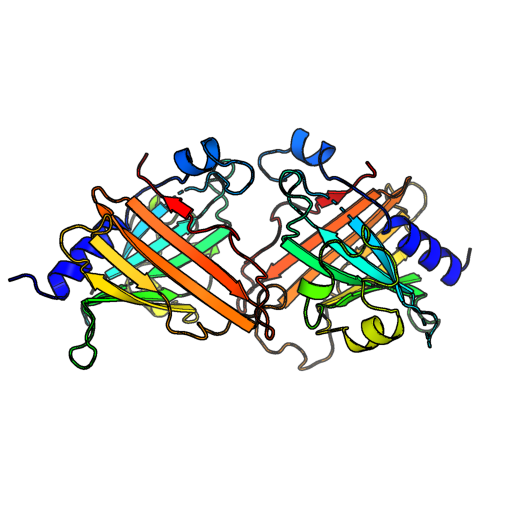TOM 1633 C C . VAL B 1 51 ? 2.047 50.147 24.014 1.00 27.36 51 VAL B C 1
ATOM 1634 O O . VAL B 1 51 ? 1.055 49.439 23.801 1.00 28.33 51 VAL B O 1
ATOM 1638 N N . VAL B 1 52 ? 3.289 49.715 23.799 1.00 27.73 52 VAL B N 1
ATOM 1639 C CA . VAL B 1 52 ? 3.553 48.377 23.271 1.00 25.61 52 VAL B CA 1
ATOM 1640 C C . VAL B 1 52 ? 3.104 47.301 24.256 1.00 30.86 52 VAL B C 1
ATOM 1641 O O . VAL B 1 52 ? 2.461 46.313 23.868 1.00 26.28 52 VAL B O 1
ATOM 1645 N N . SER B 1 53 ? 3.441 47.459 25.539 1.00 27.36 53 SER B N 1
ATOM 1646 C CA . SER B 1 53 ? 3.033 46.458 26.523 1.00 30.16 53 SER B CA 1
ATOM 1647 C C . SER B 1 53 ? 1.516 46.323 26.578 1.00 33.58 53 SER B C 1
ATOM 1648 O O . SER B 1 53 ? 0.986 45.203 26.628 1.00 31.15 53 SER B O 1
ATOM 1651 N N . ARG B 1 54 ? 0.798 47.453 26.554 1.00 29.35 54 ARG B N 1
ATOM 1652 C CA . ARG B 1 54 ? -0.661 47.400 26.628 1.00 30.60 54 ARG B CA 1
ATOM 1653 C C . ARG B 1 54 ? -1.247 46.705 25.413 1.00 32.99 54 ARG B C 1
ATOM 1654 O O . ARG B 1 54 ? -2.236 45.972 25.528 1.00 35.26 54 ARG B O 1
ATOM 1662 N N . SER B 1 55 ? -0.663 46.934 24.234 1.00 29.26 55 SER B N 1
ATOM 1663 C CA . SER B 1 55 ? -1.206 46.335 23.024 1.00 29.42 55 SER B CA 1
ATOM 1664 C C . SER B 1 55 ? -0.962 44.835 23.006 1.00 30.46 55 SER B C 1
ATOM 1665 O O . SER B 1 55 ? -1.746 44.092 22.407 1.00 27.28 55 SER B O 1
ATOM 1668 N N . LEU B 1 56 ? 0.095 44.377 23.684 1.00 27.86 56 LEU B N 1
ATOM 1669 C CA . LEU B 1 56 ? 0.419 42.955 23.701 1.00 28.41 56 LEU B CA 1
ATOM 1670 C C . LEU B 1 56 ? -0.431 42.170 24.697 1.00 34.30 56 LEU B C 1
ATOM 1671 O O . LEU B 1 56 ? -0.590 40.955 24.538 1.00 29.79 56 LEU B O 1
ATOM 1676 N N . THR B 1 57 ? -0.975 42.816 25.728 1.00 28.12 57 THR B N 1
ATOM 1677 C CA . THR B 1 57 ? -1.746 42.062 26.707 1.00 28.85 57 THR B CA 1
ATOM 1678 C C . THR B 1 57 ? -3.158 41.818 26.200 1.00 29.29 57 THR B C 1
ATOM 1679 O O . THR B 1 57 ? -3.668 42.534 25.336 1.00 26.47 57 THR B O 1
ATOM 1683 N N . GLY B 1 58 ? -3.794 40.800 26.767 1.00 28.49 58 GLY B N 1
ATOM 1684 C CA . GLY B 1 58 ? -5.178 40.488 26.470 1.00 24.60 58 GLY B CA 1
ATOM 1685 C C . GLY B 1 58 ? -5.312 39.183 25.706 1.00 25.92 58 GLY B C 1
ATOM 1686 O O . GLY B 1 58 ? -4.346 38.449 25.483 1.00 29.39 58 GLY B O 1
ATOM 1687 N N . GLU B 1 59 ? -6.551 38.901 25.322 1.00 21.81 59 GLU B N 1
ATOM 1688 C CA . GLU B 1 59 ? -6.879 37.712 24.536 1.00 22.97 59 GLU B CA 1
ATOM 1689 C C . GLU B 1 59 ? -7.037 38.121 23.081 1.00 25.58 59 GLU B C 1
ATOM 1690 O O . GLU B 1 59 ? -7.755 39.079 22.778 1.00 26.50 59 GLU B O 1
ATOM 1696 N N . LYS B 1 60 ? -6.363 37.404 22.185 1.00 22.03 60 LYS B N 1
ATOM 1697 C CA . LYS B 1 60 ? -6.374 37.708 20.761 1.00 20.94 60 LYS B CA 1
ATOM 1698 C C . LYS B 1 60 ? -6.478 36.409 19.972 1.00 21.38 60 LYS B C 1
ATOM 1699 O O . LYS B 1 60 ? -6.128 35.334 20.457 1.00 23.47 60 LYS B O 1
ATOM 1705 N N . PHE B 1 61 ? -6.963 36.534 18.737 1.00 25.04 61 PHE B N 1
ATOM 1706 C CA . PHE B 1 61 ? -7.132 35.408 17.831 1.00 21.05 61 PHE B CA 1
ATOM 1707 C C . PHE B 1 61 ? -6.711 35.815 16.430 1.00 21.93 61 PHE B C 1
ATOM 1708 O O . PHE B 1 61 ? -6.884 36.965 16.028 1.00 22.08 61 PHE B O 1
ATOM 1716 N N . THR B 1 62 ? -6.216 34.851 15.662 1.00 21.07 62 THR B N 1
ATOM 1717 C CA . THR B 1 62 ? -5.995 35.032 14.233 1.00 21.14 62 THR B CA 1
ATOM 1718 C C . THR B 1 62 ? -7.178 34.543 13.400 1.00 24.56 62 THR B C 1
ATOM 1719 O O . THR B 1 62 ? -7.022 34.285 12.199 1.00 25.24 62 THR B O 1
ATOM 1723 N N . ARG B 1 63 ? -8.348 34.421 14.024 1.00 24.60 63 ARG B N 1
ATOM 1724 C CA . ARG B 1 63 ? -9.534 33.867 13.378 1.00 25.95 63 ARG B CA 1
ATOM 1725 C C . ARG B 1 63 ? -9.827 34.499 12.019 1.00 26.00 63 ARG B C 1
ATOM 1726 O O . ARG B 1 63 ? -10.117 33.794 11.042 1.00 24.98 63 ARG B O 1
ATOM 1734 N N . GLU B 1 64 ? -9.792 35.833 11.944 1.00 28.19 64 GLU B N 1
ATOM 1735 C CA . GLU B 1 64 ? -10.136 36.508 10.702 1.00 25.85 64 GLU B CA 1
ATOM 1736 C C . GLU B 1 64 ? -9.146 36.168 9.594 1.00 29.50 64 GLU B C 1
ATOM 1737 O O . GLU B 1 64 ? -9.542 35.889 8.457 1.00 24.77 64 GLU B O 1
ATOM 1743 N N . GLN B 1 65 ? -7.849 36.170 9.909 1.00 23.24 65 GLN B N 1
ATOM 1744 C CA . GLN B 1 65 ? -6.855 35.812 8.908 1.00 25.21 65 GLN B CA 1
ATOM 1745 C C . GLN B 1 65 ? -7.025 34.368 8.451 1.00 23.35 65 GLN B C 1
ATOM 1746 O O . GLN B 1 65 ? -6.877 34.065 7.260 1.00 25.11 65 GLN B O 1
ATOM 1752 N N . ALA B 1 66 ? -7.312 33.462 9.391 1.00 23.20 66 ALA B N 1
ATOM 1753 C CA . ALA B 1 66 ? -7.421 32.042 9.062 1.00 24.34 66 ALA B CA 1
ATOM 1754 C C . ALA B 1 66 ? -8.658 31.750 8.212 1.00 25.73 66 ALA B C 1
ATOM 1755 O O . ALA B 1 66 ? -8.633 30.856 7.356 1.00 24.21 66 ALA B O 1
ATOM 1757 N N . SER B 1 67 ? -9.747 32.476 8.448 1.00 26.41 67 SER B N 1
ATOM 1758 C CA . SER B 1 67 ? -10.932 32.315 7.610 1.00 28.87 67 SER B CA 1
ATOM 1759 C C . SER B 1 67 ? -10.681 32.819 6.195 1.00 29.08 67 SER B C 1
ATOM 1760 O O . SER B 1 67 ? -11.175 32.235 5.220 1.00 30.79 67 SER B O 1
ATOM 1763 N N . ARG B 1 68 ? -9.892 33.888 6.073 1.00 29.61 68 ARG B N 1
ATOM 1764 C CA . ARG B 1 68 ? -9.597 34.488 4.779 1.00 29.20 68 ARG B CA 1
ATOM 1765 C C . ARG B 1 68 ? -8.622 33.638 3.980 1.00 28.86 68 ARG B C 1
ATOM 1766 O O . ARG B 1 68 ? -8.750 33.521 2.756 1.00 25.07 68 ARG B O 1
ATOM 1774 N N . ASP B 1 69 ? -7.652 33.012 4.653 1.00 25.78 69 ASP B N 1
ATOM 1775 C CA . ASP B 1 69 ? -6.574 32.291 3.978 1.00 23.82 69 ASP B CA 1
ATOM 1776 C C . ASP B 1 69 ? -6.298 30.967 4.690 1.00 24.07 69 ASP B C 1
ATOM 1777 O O . ASP B 1 69 ? -5.214 30.763 5.238 1.00 23.69 69 ASP B O 1
ATOM 1782 N N . PRO B 1 70 ? -7.261 30.033 4.680 1.00 23.52 70 PRO B N 1
ATOM 1783 C CA . PRO B 1 70 ? -7.064 28.751 5.396 1.00 24.28 70 PRO B CA 1
ATOM 1784 C C . PRO B 1 70 ? -6.042 27.824 4.760 1.00 25.70 70 PRO B C 1
ATOM 1785 O O . PRO B 1 70 ? -5.658 26.834 5.399 1.00 27.62 70 PRO B O 1
ATOM 1789 N N . ASP B 1 71 ? -5.610 28.078 3.524 1.00 27.33 71 ASP B N 1
ATOM 1790 C CA . ASP B 1 71 ? -4.479 27.336 2.976 1.00 29.36 71 ASP B CA 1
ATOM 1791 C C . ASP B 1 71 ? -3.235 27.541 3.824 1.00 29.61 71 ASP B C 1
ATOM 1792 O O . ASP B 1 71 ? -2.447 26.610 4.021 1.00 28.02 71 ASP B O 1
ATOM 1797 N N . ASN B 1 72 ? -3.052 28.754 4.354 1.00 26.41 72 ASN B N 1
ATOM 1798 C CA . ASN B 1 72 ? -1.769 29.171 4.897 1.00 29.39 72 ASN B CA 1
ATOM 1799 C C . ASN B 1 72 ? -1.784 29.576 6.365 1.00 25.00 72 ASN B C 1
ATOM 1800 O O . ASN B 1 72 ? -0.705 29.680 6.954 1.00 25.11 72 ASN B O 1
ATOM 1805 N N . TYR B 1 73 ? -2.946 29.769 6.988 1.00 22.34 73 TYR B N 1
ATOM 1806 C CA . TYR B 1 73 ? -2.970 30.217 8.378 1.00 23.14 73 TYR B CA 1
ATOM 1807 C C . TYR B 1 73 ? -4.043 29.496 9.168 1.00 22.31 73 TYR B C 1
ATOM 1808 O O . TYR B 1 73 ? -5.145 29.263 8.666 1.00 24.26 73 TYR B O 1
ATOM 1817 N N . PHE B 1 74 ? -3.723 29.177 10.418 1.00 22.73 74 PHE B N 1
ATOM 1818 C CA . PHE B 1 74 ? -4.658 28.558 11.340 1.00 21.47 74 PHE B CA 1
ATOM 1819 C C . PHE B 1 74 ? -5.190 29.609 12.299 1.00 22.04 74 PHE B C 1
ATOM 1820 O O . PHE B 1 74 ? -4.625 30.691 12.428 1.00 22.29 74 PHE B O 1
ATOM 1828 N N . ASN B 1 75 ? -6.278 29.267 12.979 1.00 22.25 75 ASN B N 1
ATOM 1829 C CA . ASN B 1 75 ? -6.862 30.166 13.990 1.00 22.29 75 ASN B CA 1
ATOM 1830 C C . ASN B 1 75 ? -6.144 29.858 15.300 1.00 22.08 75 ASN B C 1
ATOM 1831 O O . ASN B 1 75 ? -6.337 28.800 15.833 1.00 22.60 75 ASN B O 1
ATOM 1836 N N . ILE B 1 76 ? -5.336 30.801 15.756 1.00 21.22 76 ILE B N 1
ATOM 1837 C CA . ILE B 1 76 ? -4.520 30.629 16.982 1.00 18.86 76 ILE B CA 1
ATOM 1838 C C . ILE B 1 76 ? -5.002 31.611 18.037 1.00 21.09 76 ILE B C 1
ATOM 1839 O O . ILE B 1 76 ? -5.210 32.737 17.698 1.00 22.39 76 ILE B O 1
ATOM 1844 N N . ARG B 1 77 ? -5.126 31.147 19.262 1.00 18.97 77 ARG B N 1
ATOM 1845 C CA . ARG B 1 77 ? -5.506 32.017 20.388 1.00 23.57 77 ARG B CA 1
ATOM 1846 C C . ARG B 1 77 ? -4.237 32.461 21.116 1.00 23.10 77 ARG B C 1
ATOM 1847 O O . ARG B 1 77 ? -3.408 31.633 21.421 1.00 25.40 77 ARG B O 1
ATOM 1863 N N . LEU B 1 79 ? -2.974 34.512 24.491 1.00 23.37 79 LEU B N 1
ATOM 1864 C CA . LEU B 1 79 ? -3.418 35.017 25.801 1.00 27.77 79 LEU B CA 1
ATOM 1865 C C . LEU B 1 79 ? -2.188 35.568 26.508 1.00 27.51 79 LEU B C 1
ATOM 1866 O O . LEU B 1 79 ? -1.233 34.849 26.671 1.00 26.30 79 LEU B O 1
ATOM 1871 N N . SER B 1 80 ? -2.266 36.829 26.906 1.00 26.03 80 SER B N 1
ATOM 1872 C CA . SER B 1 80 ? -1.108 37.499 27.524 1.00 26.85 80 SER B CA 1
ATOM 1873 C C . SER B 1 80 ? -1.541 38.352 28.711 1.00 29.32 80 SER B C 1
ATOM 1874 O O . SER B 1 80 ? -2.645 38.833 28.709 1.00 26.69 80 SER B O 1
ATOM 1877 N N . CYS B 1 81 ? -0.687 38.449 29.713 1.00 27.58 81 CYS B N 1
ATOM 1878 C CA . CYS B 1 81 ? -1.022 39.344 30.835 1.00 27.95 81 CYS B CA 1
ATOM 1879 C C . CYS B 1 81 ? 0.249 39.738 31.560 1.00 30.45 81 CYS B C 1
ATOM 1880 O O . CYS B 1 81 ? 1.211 39.032 31.508 1.00 30.64 81 CYS B O 1
ATOM 1883 N N . PRO B 1 82 ? 0.275 40.902 32.201 1.00 31.25 82 PRO B N 1
ATOM 1884 C CA . PRO B 1 82 ? 1.461 41.300 32.970 1.00 31.91 82 PRO B CA 1
ATOM 1885 C C . PRO B 1 82 ? 1.779 40.262 34.033 1.00 29.03 82 PRO B C 1
ATOM 1886 O O . PRO B 1 82 ? 0.885 39.705 34.672 1.00 36.93 82 PRO B O 1
ATOM 1890 N N . ALA B 1 83 ? 3.068 39.965 34.182 1.00 30.36 83 ALA B N 1
ATOM 1891 C CA . ALA B 1 83 ? 3.540 39.052 35.204 1.00 32.90 83 ALA B CA 1
ATOM 1892 C C . ALA B 1 83 ? 4.513 39.687 36.183 1.00 34.32 83 ALA B C 1
ATOM 1893 O O . ALA B 1 83 ? 4.682 39.155 37.286 1.00 40.26 83 ALA B O 1
ATOM 1895 N N . ALA B 1 84 ? 5.150 40.797 35.821 1.00 33.45 84 ALA B N 1
ATOM 1896 C CA . ALA B 1 84 ? 6.106 41.447 36.705 1.00 35.11 84 ALA B CA 1
ATOM 1897 C C . ALA B 1 84 ? 6.441 42.816 36.143 1.00 37.73 84 ALA B C 1
ATOM 1898 O O . ALA B 1 84 ? 6.340 43.046 34.934 1.00 36.48 84 ALA B O 1
ATOM 1900 N N . GLU B 1 85 ? 6.881 43.709 37.022 1.00 37.75 85 GLU B N 1
ATOM 1901 C CA . GLU B 1 85 ? 7.386 45.043 36.621 1.00 40.05 85 GLU B CA 1
ATOM 1902 C C . GLU B 1 85 ? 8.815 45.113 37.161 1.00 42.34 85 GLU B C 1
ATOM 1903 O O . GLU B 1 85 ? 9.002 44.760 38.313 1.00 41.97 85 GLU B O 1
ATOM 1917 N N . VAL B 1 87 ? 12.753 46.798 38.113 1.00 52.45 87 VAL B N 1
ATOM 1918 C CA . VAL B 1 87 ? 13.426 48.002 38.694 1.00 51.63 87 VAL B CA 1
ATOM 1919 C C . VAL B 1 87 ? 13.978 48.827 37.531 1.00 52.91 87 VAL B C 1
ATOM 1920 O O . VAL B 1 87 ? 13.877 50.040 37.573 1.00 50.91 87 VAL B O 1
ATOM 1924 N N . ASP B 1 88 ? 14.478 48.156 36.489 1.00 55.45 88 ASP B N 1
ATOM 1925 C CA . ASP B 1 88 ? 14.971 48.806 35.250 1.00 57.42 88 ASP B CA 1
ATOM 1926 C C . ASP B 1 88 ? 13.824 49.590 34.615 1.00 57.67 88 ASP B C 1
ATOM 1927 O O . ASP B 1 88 ? 14.009 50.736 34.230 1.00 58.33 88 ASP B O 1
ATOM 1932 N N . GLY B 1 89 ? 12.642 49.009 34.620 1.00 53.16 89 GLY B N 1
ATOM 1933 C CA . GLY B 1 89 ? 11.470 49.668 34.037 1.00 53.11 89 GLY B CA 1
ATOM 1934 C C . GLY B 1 89 ? 10.781 48.721 33.095 1.00 51.02 89 GLY B C 1
ATOM 1935 O O . GLY B 1 89 ? 9.647 49.004 32.751 1.00 48.20 89 GLY B O 1
ATOM 1936 N N . SER B 1 90 ? 11.432 47.593 32.796 1.00 48.81 90 SER B N 1
ATOM 1937 C CA . SER B 1 90 ? 10.847 46.588 31.893 1.00 41.60 90 SER B CA 1
ATOM 1938 C C . SER B 1 90 ? 9.520 46.068 32.460 1.00 46.10 90 SER B C 1
ATOM 1939 O O . SER B 1 90 ? 9.395 45.877 33.665 1.00 47.13 90 SER B O 1
ATOM 1942 N N . GLU B 1 91 ? 8.527 45.945 31.600 1.00 35.94 91 GLU B N 1
ATOM 1943 C CA . GLU B 1 91 ? 7.315 45.205 31.986 1.00 35.21 91 GLU B CA 1
ATOM 1944 C C . GLU B 1 91 ? 7.588 43.771 31.516 1.00 33.49 91 GLU B C 1
ATOM 1945 O O . GLU B 1 91 ? 8.171 43.611 30.464 1.00 28.92 91 GLU B O 1
ATOM 1951 N N . VAL B 1 92 ? 7.279 42.779 32.332 1.00 30.39 92 VAL B N 1
ATOM 1952 C CA . VAL B 1 92 ? 7.411 41.376 31.946 1.00 32.17 92 VAL B CA 1
ATOM 1953 C C . VAL B 1 92 ? 6.009 40.826 31.722 1.00 31.44 92 VAL B C 1
ATOM 1954 O O . VAL B 1 92 ? 5.165 40.858 32.628 1.00 30.24 92 VAL B O 1
ATOM 1958 N N . LEU B 1 93 ? 5.754 40.348 30.510 1.00 26.45 93 LEU B N 1
ATOM 1959 C CA . LEU B 1 93 ? 4.457 39.794 30.146 1.00 23.21 93 LEU B CA 1
ATOM 1960 C C . LEU B 1 93 ? 4.580 38.286 30.006 1.00 24.98 93 LEU B C 1
ATOM 1961 O O . LEU B 1 93 ? 5.595 37.783 29.516 1.00 24.89 93 LEU B O 1
ATOM 1966 N N . TYR B 1 94 ? 3.550 37.569 30.448 1.00 21.64 94 TYR B N 1
ATOM 1967 C CA . TYR B 1 94 ? 3.431 36.150 30.139 1.00 22.90 94 TYR B CA 1
ATOM 1968 C C . TYR B 1 94 ? 2.558 36.038 28.902 1.00 23.79 94 TYR B C 1
ATOM 1969 O O . TYR B 1 94 ? 1.520 36.696 28.813 1.00 22.36 94 TYR B O 1
ATOM 1978 N N . LEU B 1 95 ? 2.973 35.205 27.955 1.00 22.56 95 LEU B N 1
ATOM 1979 C CA . LEU B 1 95 ? 2.293 35.134 26.671 1.00 22.18 95 LEU B CA 1
ATOM 1980 C C . LEU B 1 95 ? 2.275 33.688 26.201 1.00 23.69 95 LEU B C 1
ATOM 1981 O O . LEU B 1 95 ? 3.330 33.063 26.046 1.00 23.30 95 LEU B O 1
ATOM 1986 N N . GLU B 1 96 ? 1.084 33.159 25.966 1.00 21.35 96 GLU B N 1
ATOM 1987 C CA . GLU B 1 96 ? 0.981 31.809 25.433 1.00 19.61 96 GLU B CA 1
ATOM 1988 C C . GLU B 1 96 ? 0.132 31.819 24.170 1.00 22.20 96 GLU B C 1
ATOM 1989 O O . GLU B 1 96 ? -0.678 32.727 23.941 1.00 21.78 96 GLU B O 1
ATOM 1995 N N . GLN B 1 97 ? 0.358 30.806 23.332 1.00 20.49 97 GLN B N 1
ATOM 1996 C CA . GLN B 1 97 ? -0.379 30.632 22.091 1.00 19.93 97 GLN B CA 1
ATOM 1997 C C . GLN B 1 97 ? -0.924 29.220 22.063 1.00 19.82 97 GLN B C 1
ATOM 1998 O O . GLN B 1 97 ? -0.243 28.286 22.484 1.00 17.29 97 GLN B O 1
ATOM 2004 N N . ALA B 1 98 ? -2.146 29.074 21.560 1.00 19.96 98 ALA B N 1
ATOM 2005 C CA . ALA B 1 98 ? -2.772 27.762 21.493 1.00 19.71 98 ALA B CA 1
ATOM 2006 C C . ALA B 1 98 ? -3.599 27.668 20.222 1.00 20.98 98 ALA B C 1
ATOM 2007 O O . ALA B 1 98 ? -4.104 28.671 19.715 1.00 20.23 98 ALA B O 1
ATOM 2009 N N . PHE B 1 99 ? -3.731 26.448 19.706 1.00 20.20 99 PHE B N 1
ATOM 2010 C CA . PHE B 1 99 ? -4.714 26.215 18.659 1.00 17.77 99 PHE B CA 1
ATOM 2011 C C . PHE B 1 99 ? -6.104 26.478 19.218 1.00 16.63 99 PHE B C 1
ATOM 2012 O O . PHE B 1 99 ? -6.410 26.100 20.350 1.00 18.07 99 PHE B O 1
ATOM 2020 N N . TRP B 1 100 ? -6.966 27.091 18.407 1.00 19.74 100 TRP B N 1
ATOM 2021 C CA . TRP B 1 100 ? -8.244 27.561 18.941 1.00 20.87 100 TRP B CA 1
ATOM 2022 C C . TRP B 1 100 ? -9.106 26.424 19.490 1.00 22.98 100 TRP B C 1
ATOM 2023 O O . TRP B 1 100 ? -9.927 26.647 20.391 1.00 21.78 100 TRP B O 1
ATOM 2034 N N . ARG B 1 101 ? -8.941 25.204 18.964 1.00 20.77 101 ARG B N 1
ATOM 2035 C CA . ARG B 1 101 ? -9.726 24.067 19.433 1.00 22.31 101 ARG B CA 1
ATOM 2036 C C . ARG B 1 101 ? -9.200 23.475 20.736 1.00 27.12 101 ARG B C 1
ATOM 2037 O O . ARG B 1 101 ? -9.910 22.689 21.376 1.00 26.14 101 ARG B O 1
ATOM 2045 N N . THR B 1 102 ? -7.969 23.803 21.134 1.00 22.19 102 THR B N 1
ATOM 2046 C CA . THR B 1 102 ? -7.382 23.294 22.375 1.00 21.96 102 THR B CA 1
ATOM 2047 C C . THR B 1 102 ? -6.775 24.445 23.172 1.00 23.60 102 THR B C 1
ATOM 2048 O O . THR B 1 102 ? -5.572 24.459 23.449 1.00 22.05 102 THR B O 1
ATOM 2052 N N . PRO B 1 103 ? -7.593 25.420 23.573 1.00 25.74 103 PRO B N 1
ATOM 2053 C CA . PRO B 1 103 ? -7.049 26.595 24.276 1.00 26.33 103 PRO B CA 1
ATOM 2054 C C . PRO B 1 103 ? -6.389 26.242 25.591 1.00 27.13 103 PRO B C 1
ATOM 2055 O O . PRO B 1 103 ? -5.558 27.010 26.087 1.00 31.66 103 PRO B O 1
ATOM 2059 N N . GLN B 1 104 ? -6.721 25.090 26.158 1.00 29.57 104 GLN B N 1
ATOM 2060 C CA . GLN B 1 104 ? -6.148 24.644 27.414 1.00 31.04 104 GLN B CA 1
ATOM 2061 C C . GLN B 1 104 ? -4.789 23.975 27.245 1.00 27.47 104 GLN B C 1
ATOM 2062 O O . GLN B 1 104 ? -4.161 23.636 28.251 1.00 30.86 104 GLN B O 1
ATOM 2068 N N . LYS B 1 105 ? -4.328 23.748 26.016 1.00 25.19 105 LYS B N 1
ATOM 2069 C CA . LYS B 1 105 ? -3.079 23.029 25.758 1.00 24.97 105 LYS B CA 1
ATOM 2070 C C . LYS B 1 105 ? -2.201 23.882 24.855 1.00 25.33 105 LYS B C 1
ATOM 2071 O O . LYS B 1 105 ? -1.980 23.553 23.682 1.00 21.02 105 LYS B O 1
ATOM 2077 N N . PRO B 1 106 ? -1.673 24.986 25.377 1.00 23.10 106 PRO B N 1
ATOM 2078 C CA . PRO B 1 106 ? -0.855 25.873 24.546 1.00 22.24 106 PRO B CA 1
ATOM 2079 C C . PRO B 1 106 ? 0.370 25.156 24.008 1.00 21.64 106 PRO B C 1
ATOM 2080 O O . PRO B 1 106 ? 0.959 24.312 24.684 1.00 21.95 106 PRO B O 1
ATOM 2084 N N . PHE B 1 107 ? 0.740 25.499 22.777 1.00 22.15 107 PHE B N 1
ATOM 2085 C CA . PHE B 1 107 ? 1.917 24.932 22.142 1.00 21.20 107 PHE B CA 1
ATOM 2086 C C . PHE B 1 107 ? 3.145 25.802 22.330 1.00 20.72 107 PHE B C 1
ATOM 2087 O O . PHE B 1 107 ? 4.251 25.361 22.011 1.00 21.36 107 PHE B O 1
ATOM 2095 N N . ARG B 1 108 ? 2.981 27.018 22.843 1.00 22.55 108 ARG B N 1
ATOM 2096 C CA . ARG B 1 108 ? 4.129 27.884 23.062 1.00 22.97 108 ARG B CA 1
ATOM 2097 C C . ARG B 1 108 ? 3.844 28.765 24.270 1.00 21.99 108 ARG B C 1
ATOM 2098 O O . ARG B 1 108 ? 2.749 29.311 24.394 1.00 19.87 108 ARG B O 1
ATOM 2106 N N . GLN B 1 109 ? 4.800 28.861 25.187 1.00 20.21 109 GLN B N 1
ATOM 2107 C CA . GLN B 1 109 ? 4.622 29.703 26.366 1.00 20.95 109 GLN B CA 1
ATOM 2108 C C . GLN B 1 109 ? 5.915 30.465 26.588 1.00 21.88 109 GLN B C 1
ATOM 2109 O O . GLN B 1 109 ? 6.975 29.850 26.689 1.00 26.02 109 GLN B O 1
ATOM 2115 N N . ARG B 1 110 ? 5.831 31.789 26.664 1.00 21.28 110 ARG B N 1
ATOM 2116 C CA . ARG B 1 110 ? 7.033 32.613 26.732 1.00 21.62 110 ARG B CA 1
ATOM 2117 C C . ARG B 1 110 ? 6.846 33.721 27.751 1.00 20.30 110 ARG B C 1
ATOM 2118 O O . ARG B 1 110 ? 5.730 34.059 28.146 1.00 21.14 110 ARG B O 1
ATOM 2126 N N . LEU B 1 111 ? 7.967 34.299 28.162 1.00 21.03 111 LEU B N 1
ATOM 2127 C CA . LEU B 1 111 ? 7.974 35.579 28.857 1.00 21.65 111 LEU B CA 1
ATOM 2128 C C . LEU B 1 111 ? 8.550 36.641 27.933 1.00 25.34 111 LEU B C 1
ATOM 2129 O O . LEU B 1 111 ? 9.550 36.401 27.253 1.00 26.14 111 LEU B O 1
ATOM 2134 N N . TYR B 1 112 ? 7.903 37.794 27.902 1.00 23.27 112 TYR B N 1
ATOM 2135 C CA . TYR B 1 112 ? 8.356 38.904 27.043 1.00 22.09 112 TYR B CA 1
ATOM 2136 C C . TYR B 1 112 ? 8.709 40.089 27.928 1.00 26.14 112 TYR B C 1
ATOM 2137 O O . TYR B 1 112 ? 7.878 40.471 28.688 1.00 28.49 112 TYR B O 1
ATOM 2154 N N . VAL B 1 114 ? 9.436 44.005 27.973 1.00 24.67 114 VAL B N 1
ATOM 2155 C CA . VAL B 1 114 ? 9.244 45.191 27.110 1.00 24.02 114 VAL B CA 1
ATOM 2156 C C . VAL B 1 114 ? 9.848 46.380 27.837 1.00 29.24 114 VAL B C 1
ATOM 2157 O O . VAL B 1 114 ? 9.360 46.710 28.878 1.00 32.54 114 VAL B O 1
ATOM 2161 N N . LYS B 1 115 ? 10.866 46.989 27.264 1.00 27.49 115 LYS B N 1
ATOM 2162 C CA . LYS B 1 115 ? 11.463 48.134 27.971 1.00 26.22 115 LYS B CA 1
ATOM 2163 C C . LYS B 1 115 ? 11.847 49.215 26.981 1.00 27.86 115 LYS B C 1
ATOM 2164 O O . LYS B 1 115 ? 11.959 48.939 25.815 1.00 27.75 115 LYS B O 1
ATOM 2170 N N . PRO B 1 116 ? 11.980 50.464 27.424 1.00 26.53 116 PRO B N 1
ATOM 2171 C CA . PRO B 1 116 ? 12.494 51.490 26.518 1.00 30.65 116 PRO B CA 1
ATOM 2172 C C . PRO B 1 116 ? 13.887 51.109 26.068 1.00 29.52 116 PRO B C 1
ATOM 2173 O O . PRO B 1 116 ? 14.642 50.463 26.798 1.00 32.54 116 PRO B O 1
ATOM 2177 N N . CYS B 1 117 ? 14.221 51.479 24.838 1.00 30.97 117 CYS B N 1
ATOM 2178 C CA . CYS B 1 117 ? 15.562 51.192 24.363 1.00 33.86 117 CYS B CA 1
ATOM 2179 C C . CYS B 1 117 ? 16.575 51.972 25.198 1.00 39.32 117 CYS B C 1
ATOM 2180 O O . CYS B 1 117 ? 16.295 53.090 25.637 1.00 40.34 117 CYS B O 1
ATOM 2183 N N . PRO B 1 118 ? 17.749 51.398 25.447 1.00 45.34 118 PRO B N 1
ATOM 2184 C CA . PRO B 1 118 ? 18.802 52.146 26.139 1.00 45.84 118 PRO B CA 1
ATOM 2185 C C . PRO B 1 118 ? 19.256 53.330 25.301 1.00 45.98 118 PRO B C 1
ATOM 2186 O O . PRO B 1 118 ? 19.093 53.356 24.078 1.00 44.19 118 PRO B O 1
ATOM 2190 N N . LYS B 1 119 ? 19.831 54.326 25.984 1.00 48.73 119 LYS B N 1
ATOM 2191 C CA . LYS B 1 119 ? 20.202 55.566 25.310 1.00 46.59 119 LYS B CA 1
ATOM 2192 C C . LYS B 1 119 ? 21.242 55.338 24.221 1.00 46.19 119 LYS B C 1
ATOM 2193 O O . LYS B 1 119 ? 21.261 56.072 23.224 1.00 46.87 119 LYS B O 1
ATOM 2195 N N . GLU B 1 120 ? 22.113 54.336 24.387 1.00 40.68 120 GLU B N 1
ATOM 2196 C CA . GLU B 1 120 ? 23.185 54.130 23.419 1.00 43.05 120 GLU B CA 1
ATOM 2197 C C . GLU B 1 120 ? 22.669 53.615 22.081 1.00 45.88 120 GLU B C 1
ATOM 2198 O O . GLU B 1 120 ? 23.365 53.746 21.069 1.00 46.44 120 GLU B O 1
ATOM 2204 N N . LEU B 1 121 ? 21.469 53.046 22.048 1.00 41.89 121 LEU B N 1
ATOM 2205 C CA . LEU B 1 121 ? 20.869 52.574 20.811 1.00 42.71 121 LEU B CA 1
ATOM 2206 C C . LEU B 1 121 ? 19.836 53.582 20.319 1.00 41.24 121 LEU B C 1
ATOM 2207 O O . LEU B 1 121 ? 19.205 54.286 21.109 1.00 44.64 121 LEU B O 1
ATOM 2209 N N . LYS B 1 122 ? 19.674 53.656 19.001 1.00 42.45 122 LYS B N 1
ATOM 2210 C CA . LYS B 1 122 ? 18.676 54.543 18.411 1.00 41.01 122 LYS B CA 1
ATOM 2211 C C . LYS B 1 122 ? 17.445 53.732 18.002 1.00 46.27 122 LYS B C 1
ATOM 2212 O O . LYS B 1 122 ? 17.195 53.449 16.828 1.00 47.22 122 LYS B O 1
ATOM 2218 N N . CYS B 1 123 ? 16.677 53.329 19.011 1.00 39.35 123 CYS B N 1
ATOM 2219 C CA . CYS B 1 123 ? 15.359 52.760 18.768 1.00 33.63 123 CYS B CA 1
ATOM 2220 C C . CYS B 1 123 ? 14.464 53.165 19.926 1.00 33.59 123 CYS B C 1
ATOM 2221 O O . CYS B 1 123 ? 14.920 53.757 20.907 1.00 33.92 123 CYS B O 1
ATOM 2224 N N . ASP B 1 124 ? 13.177 52.853 19.806 1.00 30.07 124 ASP B N 1
ATOM 2225 C CA . ASP B 1 124 ? 12.236 53.303 20.821 1.00 28.62 124 ASP B CA 1
ATOM 2226 C C . ASP B 1 124 ? 12.012 52.259 21.907 1.00 29.08 124 ASP B C 1
ATOM 2227 O O . ASP B 1 124 ? 12.158 52.555 23.096 1.00 26.91 124 ASP B O 1
ATOM 2232 N N . VAL B 1 125 ? 11.655 51.032 21.524 1.00 29.02 125 VAL B N 1
ATOM 2233 C CA . VAL B 1 125 ? 11.239 50.012 22.477 1.00 25.88 125 VAL B CA 1
ATOM 2234 C C . VAL B 1 125 ? 12.008 48.732 22.194 1.00 26.62 125 VAL B C 1
ATOM 2235 O O . VAL B 1 125 ? 12.216 48.367 21.033 1.00 28.56 125 VAL B O 1
ATOM 2239 N N . GLU B 1 126 ? 12.421 48.048 23.251 1.00 24.77 126 GLU B N 1
ATOM 2240 C CA . GLU B 1 126 ? 13.077 46.752 23.135 1.00 26.15 126 GLU B CA 1
ATOM 2241 C C . GLU B 1 126 ? 12.122 45.678 23.636 1.00 22.35 126 GLU B C 1
ATOM 2242 O O . GLU B 1 126 ? 11.583 45.785 24.741 1.00 27.02 126 GLU B O 1
ATOM 2248 N N . VAL B 1 127 ? 11.900 44.650 22.826 1.00 24.93 127 VAL B N 1
ATOM 2249 C CA . VAL B 1 127 ? 11.060 43.531 23.224 1.00 23.79 127 VAL B CA 1
ATOM 2250 C C . VAL B 1 127 ? 11.926 42.289 23.141 1.00 22.85 127 VAL B C 1
ATOM 2251 O O . VAL B 1 127 ? 12.426 41.951 22.062 1.00 25.52 127 VAL B O 1
ATOM 2255 N N . SER B 1 128 ? 12.120 41.623 24.268 1.00 21.49 128 SER B N 1
ATOM 2256 C CA . SER B 1 128 ? 12.908 40.396 24.302 1.00 23.57 128 SER B CA 1
ATOM 2257 C C . SER B 1 128 ? 12.025 39.256 24.777 1.00 24.45 128 SER B C 1
ATOM 2258 O O . SER B 1 128 ? 11.157 39.452 25.631 1.00 26.39 128 SER B O 1
ATOM 2261 N N . SER B 1 129 ? 12.244 38.071 24.217 1.00 21.38 129 SER B N 1
ATOM 2262 C CA . SER B 1 129 ? 11.471 36.895 24.581 1.00 24.24 129 SER B CA 1
ATOM 2263 C C . SER B 1 129 ? 12.380 35.879 25.257 1.00 25.40 129 SER B C 1
ATOM 2264 O O . SER B 1 129 ? 13.548 35.732 24.884 1.00 23.05 129 SER B O 1
ATOM 2267 N N . TYR B 1 130 ? 11.834 35.196 26.261 1.00 23.85 130 TYR B N 1
ATOM 2268 C CA . TYR B 1 130 ? 12.558 34.208 27.043 1.00 25.08 130 TYR B CA 1
ATOM 2269 C C . TYR B 1 130 ? 11.732 32.939 27.166 1.00 24.65 130 TYR B C 1
ATOM 2270 O O . TYR B 1 130 ? 10.499 32.983 27.231 1.00 23.58 130 TYR B O 1
ATOM 2279 N N . ALA B 1 131 ? 12.428 31.810 27.205 1.00 23.25 131 ALA B N 1
ATOM 2280 C CA . ALA B 1 131 ? 11.751 30.559 27.510 1.00 26.43 131 ALA B CA 1
ATOM 2281 C C . ALA B 1 131 ? 11.408 30.507 28.993 1.00 27.04 131 ALA B C 1
ATOM 2282 O O . ALA B 1 131 ? 11.940 31.264 29.816 1.00 27.98 131 ALA B O 1
ATOM 2284 N N . ILE B 1 132 ? 10.495 29.605 29.332 1.00 27.88 132 ILE B N 1
ATOM 2285 C CA . ILE B 1 132 ? 10.129 29.335 30.712 1.00 26.50 132 ILE B CA 1
ATOM 2286 C C . ILE B 1 132 ? 10.743 28.000 31.113 1.00 29.64 132 ILE B C 1
ATOM 2287 O O . ILE B 1 132 ? 10.766 27.050 30.318 1.00 30.24 132 ILE B O 1
ATOM 2292 N N . ARG B 1 133 ? 11.279 27.943 32.333 1.00 30.51 133 ARG B N 1
ATOM 2293 C CA . ARG B 1 133 ? 11.968 26.737 32.788 1.00 32.20 133 ARG B CA 1
ATOM 2294 C C . ARG B 1 133 ? 10.998 25.570 32.902 1.00 34.12 133 ARG B C 1
ATOM 2295 O O . ARG B 1 133 ? 11.189 24.516 32.281 1.00 36.50 133 ARG B O 1
ATOM 2303 N N . ASP B 1 134 ? 9.949 25.735 33.695 1.00 34.80 134 ASP B N 1
ATOM 2304 C CA . ASP B 1 134 ? 8.924 24.706 33.836 1.00 35.68 134 ASP B CA 1
ATOM 2305 C C . ASP B 1 134 ? 7.618 25.299 33.326 1.00 34.38 134 ASP B C 1
ATOM 2306 O O . ASP B 1 134 ? 6.912 25.999 34.059 1.00 34.50 134 ASP B O 1
ATOM 2311 N N . ALA B 1 135 ? 7.299 24.999 32.067 1.00 33.55 135 ALA B N 1
ATOM 2312 C CA . ALA B 1 135 ? 6.102 25.559 31.452 1.00 36.51 135 ALA B CA 1
ATOM 2313 C C . ALA B 1 135 ? 4.831 25.058 32.126 1.00 36.09 135 ALA B C 1
ATOM 2314 O O . ALA B 1 135 ? 3.816 25.764 32.122 1.00 34.84 135 ALA B O 1
ATOM 2316 N N . GLU B 1 136 ? 4.868 23.858 32.720 1.00 32.58 136 GLU B N 1
ATOM 2317 C CA . GLU B 1 136 ? 3.668 23.292 33.335 1.00 31.18 136 GLU B CA 1
ATOM 2318 C C . GLU B 1 136 ? 3.177 24.144 34.502 1.00 34.13 136 GLU B C 1
ATOM 2319 O O . GLU B 1 136 ? 1.966 24.295 34.700 1.00 36.43 136 GLU B O 1
ATOM 2321 N N . GLU B 1 137 ? 4.097 24.721 35.281 1.00 37.20 137 GLU B N 1
ATOM 2322 C CA . GLU B 1 137 ? 3.683 25.566 36.397 1.00 37.07 137 GLU B CA 1
ATOM 2323 C C . GLU B 1 137 ? 2.974 26.828 35.931 1.00 41.37 137 GLU B C 1
ATOM 2324 O O . GLU B 1 137 ? 2.285 27.470 36.729 1.00 40.88 137 GLU B O 1
ATOM 2326 N N . TYR B 1 138 ? 3.109 27.183 34.659 1.00 37.11 138 TYR B N 1
ATOM 2327 C CA . TYR B 1 138 ? 2.571 28.420 34.128 1.00 37.67 138 TYR B CA 1
ATOM 2328 C C . TYR B 1 138 ? 1.316 28.226 33.295 1.00 35.20 138 TYR B C 1
ATOM 2329 O O . TYR B 1 138 ? 0.780 29.210 32.778 1.00 32.58 138 TYR B O 1
ATOM 2338 N N . LYS B 1 139 ? 0.833 26.998 33.132 1.00 35.14 139 LYS B N 1
ATOM 2339 C CA . LYS B 1 139 ? -0.265 26.800 32.197 1.00 35.31 139 LYS B CA 1
ATOM 2340 C C . LYS B 1 139 ? -1.497 27.593 32.629 1.00 41.99 139 LYS B C 1
ATOM 2341 O O . LYS B 1 139 ? -1.879 27.592 33.805 1.00 39.92 139 LYS B O 1
ATOM 2347 N N . ASN B 1 140 ? -2.076 28.308 31.661 1.00 41.63 140 ASN B N 1
ATOM 2348 C CA . ASN B 1 140 ? -3.183 29.248 31.858 1.00 46.11 140 ASN B CA 1
ATOM 2349 C C . ASN B 1 140 ? -2.917 30.184 33.042 1.00 44.34 140 ASN B C 1
ATOM 2350 O O . ASN B 1 140 ? -3.753 30.390 33.926 1.00 45.43 140 ASN B O 1
ATOM 2355 N N . PHE B 1 141 ? -1.714 30.763 33.022 1.00 33.88 141 PHE B N 1
ATOM 2356 C CA . PHE B 1 141 ? -1.276 31.719 34.034 1.00 39.13 141 PHE B CA 1
ATOM 2357 C C . PHE B 1 141 ? -2.221 32.911 34.124 1.00 36.61 141 PHE B C 1
ATOM 2358 O O . PHE B 1 141 ? -2.470 33.438 35.215 1.00 40.55 141 PHE B O 1
ATOM 2366 N N . CYS B 1 142 ? -2.759 33.348 32.990 1.00 34.87 142 CYS B N 1
ATOM 2367 C CA . CYS B 1 142 ? -3.545 34.577 32.966 1.00 35.98 142 CYS B CA 1
ATOM 2368 C C . CYS B 1 142 ? -4.930 34.405 33.569 1.00 42.48 142 CYS B C 1
ATOM 2369 O O . CYS B 1 142 ? -5.571 35.406 33.907 1.00 41.49 142 CYS B O 1
ATOM 2372 N N . ASP B 1 143 ? -5.408 33.169 33.712 1.00 44.65 143 ASP B N 1
ATOM 2373 C CA . ASP B 1 143 ? -6.708 32.932 34.321 1.00 44.54 143 ASP B CA 1
ATOM 2374 C C . ASP B 1 143 ? -6.624 32.737 35.828 1.00 51.13 143 ASP B C 1
ATOM 2375 O O . ASP B 1 143 ? -7.652 32.827 36.508 1.00 56.02 143 ASP B O 1
ATOM 2380 N N . ARG B 1 144 ? -5.423 32.482 36.369 1.00 50.91 144 ARG B N 1
ATOM 2381 C CA . ARG B 1 144 ? -5.200 32.211 37.782 1.00 53.04 144 ARG B CA 1
ATOM 2382 C C . ARG B 1 144 ? -4.879 33.498 38.541 1.00 57.39 144 ARG B C 1
ATOM 2383 O O . ARG B 1 144 ? -4.333 34.448 37.967 1.00 54.67 144 ARG B O 1
ATOM 2391 N N . PRO B 1 145 ? -5.214 33.560 39.829 1.00 58.23 145 PRO B N 1
ATOM 2392 C CA . PRO B 1 145 ? -5.013 34.799 40.591 1.00 57.75 145 PRO B CA 1
ATOM 2393 C C . PRO B 1 145 ? -3.563 35.008 41.002 1.00 57.25 145 PRO B C 1
ATOM 2394 O O . PRO B 1 145 ? -2.823 34.060 41.273 1.00 56.18 145 PRO B O 1
ATOM 2398 N N . LYS B 1 146 ? -3.185 36.290 41.082 1.00 58.37 146 LYS B N 1
ATOM 2399 C CA . LYS B 1 146 ? -1.780 36.685 41.198 1.00 58.08 146 LYS B CA 1
ATOM 2400 C C . LYS B 1 146 ? -1.075 36.044 42.387 1.00 60.63 146 LYS B C 1
ATOM 2401 O O . LYS B 1 146 ? 0.150 35.869 42.360 1.00 57.80 146 LYS B O 1
ATOM 2403 N N . ASP B 1 147 ? -1.816 35.699 43.439 1.00 65.18 147 ASP B N 1
ATOM 2404 C CA . ASP B 1 147 ? -1.220 35.055 44.603 1.00 64.64 147 ASP B CA 1
ATOM 2405 C C . ASP B 1 147 ? -1.286 33.535 44.541 1.00 62.84 147 ASP B C 1
ATOM 2406 O O . ASP B 1 147 ? -0.620 32.868 45.337 1.00 64.85 147 ASP B O 1
ATOM 2408 N N . GLN B 1 148 ? -2.069 32.972 43.624 1.00 61.09 148 GLN B N 1
ATOM 2409 C CA . GLN B 1 148 ? -2.135 31.533 43.418 1.00 60.76 148 GLN B CA 1
ATOM 2410 C C . GLN B 1 148 ? -1.339 31.089 42.194 1.00 58.45 148 GLN B C 1
ATOM 2411 O O . GLN B 1 148 ? -1.504 29.956 41.732 1.00 58.21 148 GLN B O 1
ATOM 2417 N N . ARG B 1 149 ? -0.490 31.957 41.665 1.00 53.27 149 ARG B N 1
ATOM 2418 C CA . ARG B 1 149 ? 0.370 31.689 40.518 1.00 49.37 149 ARG B CA 1
ATOM 2419 C C . ARG B 1 149 ? 1.771 32.172 40.851 1.00 48.34 149 ARG B C 1
ATOM 2420 O O . ARG B 1 149 ? 1.970 32.903 41.827 1.00 46.48 149 ARG B O 1
ATOM 2428 N N . PRO B 1 150 ? 2.799 31.771 40.071 1.00 41.26 150 PRO B N 1
ATOM 2429 C CA . PRO B 1 150 ? 4.175 32.206 40.321 1.00 46.36 150 PRO B CA 1
ATOM 2430 C C . PRO B 1 150 ? 4.230 33.719 40.577 1.00 45.62 150 PRO B C 1
ATOM 2431 O O . PRO B 1 150 ? 3.631 34.459 39.827 1.00 44.54 150 PRO B O 1
ATOM 2435 N N . LEU B 1 151 ? 4.951 34.125 41.626 1.00 44.93 151 LEU B N 1
ATOM 2436 C CA . LEU B 1 151 ? 5.070 35.552 42.025 1.00 42.59 151 LEU B CA 1
ATOM 2437 C C . LEU B 1 151 ? 6.121 36.262 41.166 1.00 40.77 151 LEU B C 1
ATOM 2438 O O . LEU B 1 151 ? 6.988 35.577 40.598 1.00 41.30 151 LEU B O 1
ATOM 2443 N N . PRO B 1 152 ? 6.084 37.608 41.069 1.00 37.15 152 PRO B N 1
ATOM 2444 C CA . PRO B 1 152 ? 7.050 38.367 40.271 1.00 38.43 152 PRO B CA 1
ATOM 2445 C C . PRO B 1 152 ? 8.513 37.987 40.539 1.00 39.32 152 PRO B C 1
ATOM 2446 O O . PRO B 1 152 ? 9.254 37.850 39.591 1.00 37.58 152 PRO B O 1
ATOM 2450 N N . GLU B 1 153 ? 8.892 37.833 41.811 1.00 38.87 153 GLU B N 1
ATOM 2451 C CA . GLU B 1 153 ? 10.298 37.481 42.143 1.00 42.52 153 GLU B CA 1
ATOM 2452 C C . GLU B 1 153 ? 10.655 36.128 41.515 1.00 40.28 153 GLU B C 1
ATOM 2453 O O . GLU B 1 153 ? 11.776 36.002 40.990 1.00 41.64 153 GLU B O 1
ATOM 2459 N N . GLU B 1 154 ? 9.736 35.161 41.577 1.00 38.91 154 GLU B N 1
ATOM 2460 C CA . GLU B 1 154 ? 9.986 33.808 41.013 1.00 40.45 154 GLU B CA 1
ATOM 2461 C C . GLU B 1 154 ? 9.956 33.879 39.482 1.00 43.17 154 GLU B C 1
ATOM 2462 O O . GLU B 1 154 ? 10.760 33.178 38.842 1.00 46.72 154 GLU B O 1
ATOM 2464 N N . VAL B 1 155 ? 9.062 34.698 38.925 1.00 39.09 155 VAL B N 1
ATOM 2465 C CA . VAL B 1 155 ? 8.953 34.827 37.443 1.00 37.43 155 VAL B CA 1
ATOM 2466 C C . VAL B 1 155 ? 10.325 35.210 36.882 1.00 40.33 155 VAL B C 1
ATOM 2467 O O . VAL B 1 155 ? 10.859 34.445 36.065 1.00 40.72 155 VAL B O 1
ATOM 2471 N N . ILE B 1 156 ? 10.872 36.344 37.326 1.00 39.46 156 ILE B N 1
ATOM 2472 C CA . ILE B 1 156 ? 12.196 36.815 36.821 1.00 43.16 156 ILE B CA 1
ATOM 2473 C C . ILE B 1 156 ? 13.282 35.818 37.236 1.00 44.08 156 ILE B C 1
ATOM 2474 O O . ILE B 1 156 ? 14.189 35.571 36.423 1.00 42.93 156 ILE B O 1
ATOM 2479 N N . GLY B 1 157 ? 13.180 35.258 38.445 1.00 44.95 157 GLY B N 1
ATOM 2480 C CA . GLY B 1 157 ? 14.212 34.349 38.917 1.00 51.47 157 GLY B CA 1
ATOM 2481 C C . GLY B 1 157 ? 14.279 33.066 38.110 1.00 46.03 157 GLY B C 1
ATOM 2482 O O . GLY B 1 157 ? 15.367 32.597 37.760 1.00 55.62 157 GLY B O 1
ATOM 2483 N N . ASP B 1 158 ? 13.120 32.485 37.801 1.00 48.96 158 ASP B N 1
ATOM 2484 C CA . ASP B 1 158 ? 13.023 31.251 37.034 1.00 47.29 158 ASP B CA 1
ATOM 2485 C C . ASP B 1 158 ? 12.939 31.497 35.527 1.00 48.52 158 ASP B C 1
ATOM 2486 O O . ASP B 1 158 ? 12.420 30.644 34.795 1.00 50.07 158 ASP B O 1
ATOM 2491 N N . ILE B 1 159 ? 13.416 32.650 35.054 1.00 43.57 159 ILE B N 1
ATOM 2492 C CA . ILE B 1 159 ? 13.414 32.935 33.625 1.00 39.27 159 ILE B CA 1
ATOM 2493 C C . ILE B 1 159 ? 14.402 32.013 32.914 1.00 40.86 159 ILE B C 1
ATOM 2494 O O . ILE B 1 159 ? 15.516 31.759 33.396 1.00 40.30 159 ILE B O 1
ATOM 2499 N N . GLY B 1 160 ? 13.976 31.468 31.781 1.00 37.63 160 GLY B N 1
ATOM 2500 C CA . GLY B 1 160 ? 14.787 30.555 31.005 1.00 32.36 160 GLY B CA 1
ATOM 2501 C C . GLY B 1 160 ? 15.666 31.273 30.006 1.00 29.18 160 GLY B C 1
ATOM 2502 O O . GLY B 1 160 ? 15.974 32.461 30.146 1.00 31.08 160 GLY B O 1
ATOM 2503 N N . GLU B 1 161 ? 16.066 30.532 28.974 1.00 30.61 161 GLU B N 1
ATOM 2504 C CA . GLU B 1 161 ? 17.052 31.028 28.026 1.00 32.55 161 GLU B CA 1
ATOM 2505 C C . GLU B 1 161 ? 16.493 32.192 27.212 1.00 29.57 161 GLU B C 1
ATOM 2506 O O . GLU B 1 161 ? 15.284 32.309 26.988 1.00 26.48 161 GLU B O 1
ATOM 2512 N N . HIS B 1 162 ? 17.389 33.082 26.806 1.00 26.92 162 HIS B N 1
ATOM 2513 C CA . HIS B 1 162 ? 17.008 34.206 25.965 1.00 28.42 162 HIS B CA 1
ATOM 2514 C C . HIS B 1 162 ? 16.841 33.716 24.536 1.00 30.41 162 HIS B C 1
ATOM 2515 O O . HIS B 1 162 ? 17.675 32.961 24.028 1.00 33.33 162 HIS B O 1
ATOM 2522 N N . LEU B 1 163 ? 15.746 34.114 23.899 1.00 24.24 163 LEU B N 1
ATOM 2523 C CA . LEU B 1 163 ? 15.387 33.598 22.591 1.00 26.68 163 LEU B CA 1
ATOM 2524 C C . LEU B 1 163 ? 15.554 34.635 21.490 1.00 27.18 163 LEU B C 1
ATOM 2525 O O . LEU B 1 163 ? 16.219 34.362 20.490 1.00 28.04 163 LEU B O 1
ATOM 2530 N N . THR B 1 164 ? 14.919 35.798 21.613 1.00 24.54 164 THR B N 1
ATOM 2531 C CA . THR B 1 164 ? 15.047 36.848 20.606 1.00 23.91 164 THR B CA 1
ATOM 2532 C C . THR B 1 164 ? 15.018 38.201 21.286 1.00 22.85 164 THR B C 1
ATOM 2533 O O . THR B 1 164 ? 14.482 38.363 22.383 1.00 21.73 164 THR B O 1
ATOM 2537 N N . THR B 1 165 ? 15.567 39.184 20.588 1.00 21.48 165 THR B N 1
ATOM 2538 C CA . THR B 1 165 ? 15.381 40.581 20.953 1.00 22.82 165 THR B CA 1
ATOM 2539 C C . THR B 1 165 ? 15.008 41.338 19.689 1.00 23.59 165 THR B C 1
ATOM 2540 O O . THR B 1 165 ? 15.633 41.134 18.645 1.00 22.57 165 THR B O 1
ATOM 2544 N N . ILE B 1 166 ? 13.978 42.181 19.781 1.00 22.71 166 ILE B N 1
ATOM 2545 C CA . ILE B 1 166 ? 13.533 43.030 18.682 1.00 21.87 166 ILE B CA 1
ATOM 2546 C C . ILE B 1 166 ? 13.607 44.473 19.145 1.00 24.28 166 ILE B C 1
ATOM 2547 O O . ILE B 1 166 ? 13.175 44.800 20.254 1.00 23.69 166 ILE B O 1
ATOM 2552 N N . HIS B 1 167 ? 14.134 45.332 18.297 1.00 25.12 167 HIS B N 1
ATOM 2553 C CA . HIS B 1 167 ? 14.081 46.762 18.548 1.00 27.53 167 HIS B CA 1
ATOM 2554 C C . HIS B 1 167 ? 12.977 47.348 17.681 1.00 25.73 167 HIS B C 1
ATOM 2555 O O . HIS B 1 167 ? 13.047 47.301 16.446 1.00 24.87 167 HIS B O 1
ATOM 2562 N N . LEU B 1 168 ? 11.930 47.843 18.329 1.00 24.45 168 LEU B N 1
ATOM 2563 C CA . LEU B 1 168 ? 10.822 48.446 17.611 1.00 24.22 168 LEU B CA 1
ATOM 2564 C C . LEU B 1 168 ? 11.045 49.944 17.476 1.00 26.51 168 LEU B C 1
ATOM 2565 O O . LEU B 1 168 ? 11.526 50.605 18.404 1.00 27.13 168 LEU B O 1
ATOM 2570 N N . ASN B 1 169 ? 10.694 50.465 16.314 1.00 23.16 169 ASN B N 1
ATOM 2571 C CA . ASN B 1 169 ? 10.720 51.891 16.068 1.00 24.88 169 ASN B CA 1
ATOM 2572 C C . ASN B 1 169 ? 9.296 52.387 15.877 1.00 28.35 169 ASN B C 1
ATOM 2573 O O . ASN B 1 169 ? 8.455 51.682 15.311 1.00 26.42 169 ASN B O 1
ATOM 2578 N N . CYS B 1 170 ? 9.033 53.594 16.384 1.00 29.66 170 CYS B N 1
ATOM 2579 C CA . CYS B 1 170 ? 7.763 54.263 16.144 1.00 27.31 170 CYS B CA 1
ATOM 2580 C C . CYS B 1 170 ? 7.634 54.585 14.658 1.00 31.05 170 CYS B C 1
ATOM 2581 O O . CYS B 1 170 ? 8.555 55.135 14.041 1.00 32.98 170 CYS B O 1
ATOM 2584 N N . CYS B 1 171 ? 6.494 54.232 14.081 1.00 27.99 171 CYS B N 1
ATOM 2585 C CA . CYS B 1 171 ? 6.314 54.347 12.648 1.00 27.18 171 CYS B CA 1
ATOM 2586 C C . CYS B 1 171 ? 5.943 55.782 12.291 1.00 30.62 171 CYS B C 1
ATOM 2587 O O . CYS B 1 171 ? 5.284 56.481 13.064 1.00 34.98 171 CYS B O 1
ATOM 2590 N N . ASP B 1 172 ? 6.351 56.206 11.102 1.00 33.17 172 ASP B N 1
ATOM 2591 C CA . ASP B 1 172 ? 5.995 57.537 10.631 1.00 39.64 172 ASP B CA 1
ATOM 2592 C C . ASP B 1 172 ? 4.486 57.663 10.452 1.00 44.06 172 ASP B C 1
ATOM 2593 O O . ASP B 1 172 ? 3.751 56.673 10.385 1.00 42.30 172 ASP B O 1
ATOM 2598 N N . ARG B 1 173 ? 4.020 58.907 10.371 1.00 44.57 173 ARG B N 1
ATOM 2599 C CA . ARG B 1 173 ? 2.649 59.130 9.939 1.00 47.03 173 ARG B CA 1
ATOM 2600 C C . ARG B 1 173 ? 2.510 58.671 8.495 1.00 49.07 173 ARG B C 1
ATOM 2601 O O . ARG B 1 173 ? 3.399 58.894 7.668 1.00 54.63 173 ARG B O 1
ATOM 2603 N N . GLY B 1 174 ? 1.402 58.007 8.195 1.00 47.52 174 GLY B N 1
ATOM 2604 C CA . GLY B 1 174 ? 1.185 57.462 6.875 1.00 46.95 174 GLY B CA 1
ATOM 2605 C C . GLY B 1 174 ? 1.363 55.966 6.771 1.00 49.83 174 GLY B C 1
ATOM 2606 O O . GLY B 1 174 ? 1.080 55.394 5.707 1.00 46.88 174 GLY B O 1
ATOM 2607 N N . LYS B 1 175 ? 1.825 55.316 7.834 1.00 50.84 175 LYS B N 1
ATOM 2608 C CA . LYS B 1 175 ? 1.994 53.872 7.860 1.00 46.00 175 LYS B CA 1
ATOM 2609 C C . LYS B 1 175 ? 0.871 53.238 8.669 1.00 43.04 175 LYS B C 1
ATOM 2610 O O . LYS B 1 175 ? 0.311 53.862 9.575 1.00 42.36 175 LYS B O 1
ATOM 2616 N N . ARG B 1 176 ? 0.541 51.985 8.335 1.00 43.80 176 ARG B N 1
ATOM 2617 C CA . ARG B 1 176 ? -0.502 51.281 9.080 1.00 45.98 176 ARG B CA 1
ATOM 2618 C C . ARG B 1 176 ? -0.098 50.986 10.520 1.00 40.01 176 ARG B C 1
ATOM 2619 O O . ARG B 1 176 ? -0.952 50.994 11.414 1.00 42.36 176 ARG B O 1
ATOM 2627 N N . CYS B 1 177 ? 1.169 50.679 10.761 1.00 37.93 177 CYS B N 1
ATOM 2628 C CA . CYS B 1 177 ? 1.597 50.231 12.076 1.00 32.22 177 CYS B CA 1
ATOM 2629 C C . CYS B 1 177 ? 1.970 51.421 12.953 1.00 31.97 177 CYS B C 1
ATOM 2630 O O . CYS B 1 177 ? 2.376 52.471 12.455 1.00 31.25 177 CYS B O 1
ATOM 2633 N N . LEU B 1 178 ? 1.779 51.253 14.268 1.00 28.66 178 LEU B N 1
ATOM 2634 C CA . LEU B 1 178 ? 2.295 52.182 15.268 1.00 27.69 178 LEU B CA 1
ATOM 2635 C C . LEU B 1 178 ? 3.774 51.936 15.551 1.00 27.94 178 LEU B C 1
ATOM 2636 O O . LEU B 1 178 ? 4.556 52.887 15.672 1.00 26.70 178 LEU B O 1
ATOM 2641 N N . TYR B 1 179 ? 4.162 50.661 15.699 1.00 22.03 179 TYR B N 1
ATOM 2642 C CA . TYR B 1 179 ? 5.538 50.238 15.952 1.00 23.79 179 TYR B CA 1
ATOM 2643 C C . TYR B 1 179 ? 5.853 49.016 15.095 1.00 26.93 179 TYR B C 1
ATOM 2644 O O . TYR B 1 179 ? 4.975 48.182 14.866 1.00 25.05 179 TYR B O 1
ATOM 2653 N N . GLU B 1 180 ? 7.085 48.921 14.600 1.00 23.11 180 GLU B N 1
ATOM 2654 C CA . GLU B 1 180 ? 7.499 47.740 13.856 1.00 24.91 180 GLU B CA 1
ATOM 2655 C C . GLU B 1 180 ? 8.991 47.501 14.036 1.00 26.21 180 GLU B C 1
ATOM 2656 O O . GLU B 1 180 ? 9.768 48.431 14.255 1.00 24.93 180 GLU B O 1
ATOM 2662 N N . GLY B 1 181 ? 9.384 46.234 13.950 1.00 21.41 181 GLY B N 1
ATOM 2663 C CA . GLY B 1 181 ? 10.784 45.891 14.075 1.00 20.28 181 GLY B CA 1
ATOM 2664 C C . GLY B 1 181 ? 10.998 44.423 13.792 1.00 22.96 181 GLY B C 1
ATOM 2665 O O . GLY B 1 181 ? 10.052 43.631 13.778 1.00 21.76 181 GLY B O 1
ATOM 2666 N N . SER B 1 182 ? 12.261 44.072 13.561 1.00 19.88 182 SER B N 1
ATOM 2667 C CA . SER B 1 182 ? 12.623 42.678 13.320 1.00 23.31 182 SER B CA 1
ATOM 2668 C C . SER B 1 182 ? 13.929 42.366 14.027 1.00 25.48 182 SER B C 1
ATOM 2669 O O . SER B 1 182 ? 14.742 43.256 14.287 1.00 28.64 182 SER B O 1
ATOM 2672 N N . THR B 1 183 ? 14.135 41.087 14.330 1.00 20.35 183 THR B N 1
ATOM 2673 C CA . THR B 1 183 ? 15.445 40.667 14.798 1.00 24.14 183 THR B CA 1
ATOM 2674 C C . THR B 1 183 ? 16.496 41.075 13.775 1.00 24.05 183 THR B C 1
ATOM 2675 O O . THR B 1 183 ? 16.230 41.128 12.572 1.00 27.18 183 THR B O 1
ATOM 2679 N N . SER B 1 184 ? 17.701 41.375 14.253 1.00 28.86 184 SER B N 1
ATOM 2680 C CA . SER B 1 184 ? 18.745 41.804 13.340 1.00 30.27 184 SER B CA 1
ATOM 2681 C C . SER B 1 184 ? 19.114 40.653 12.404 1.00 34.74 184 SER B C 1
ATOM 2682 O O . SER B 1 184 ? 18.802 39.494 12.687 1.00 28.48 184 SER B O 1
ATOM 2685 N N . PRO B 1 185 ? 19.720 40.960 11.251 1.00 31.37 185 PRO B N 1
ATOM 2686 C CA . PRO B 1 185 ? 20.041 39.905 10.286 1.00 31.97 185 PRO B CA 1
ATOM 2687 C C . PRO B 1 185 ? 20.873 38.795 10.915 1.00 30.22 185 PRO B C 1
ATOM 2688 O O . PRO B 1 185 ? 21.750 39.035 11.751 1.00 32.88 185 PRO B O 1
ATOM 2692 N N . GLY B 1 186 ? 20.560 37.565 10.522 1.00 28.58 186 GLY B N 1
ATOM 2693 C CA . GLY B 1 186 ? 21.131 36.401 11.160 1.00 30.91 186 GLY B CA 1
ATOM 2694 C C . GLY B 1 186 ? 20.340 35.866 12.334 1.00 27.99 186 GLY B C 1
ATOM 2695 O O . GLY B 1 186 ? 20.601 34.736 12.769 1.00 26.36 186 GLY B O 1
ATOM 2696 N N . GLY B 1 187 ? 19.389 36.635 12.866 1.00 25.21 187 GLY B N 1
ATOM 2697 C CA . GLY B 1 187 ? 18.515 36.091 13.896 1.00 27.94 187 GLY B CA 1
ATOM 2698 C C . GLY B 1 187 ? 19.276 35.730 15.159 1.00 26.47 187 GLY B C 1
ATOM 2699 O O . GLY B 1 187 ? 20.315 36.313 15.477 1.00 25.99 187 GLY B O 1
ATOM 2700 N N . PHE B 1 188 ? 18.762 34.733 15.871 1.00 23.85 188 PHE B N 1
ATOM 2701 C CA . PHE B 1 188 ? 19.312 34.213 17.117 1.00 23.69 188 PHE B CA 1
ATOM 2702 C C . PHE B 1 188 ? 19.356 32.700 17.036 1.00 25.28 188 PHE B C 1
ATOM 2703 O O . PHE B 1 188 ? 18.582 32.091 16.292 1.00 23.91 188 PHE B O 1
ATOM 2711 N N . PRO B 1 189 ? 20.253 32.046 17.778 1.00 26.30 189 PRO B N 1
ATOM 2712 C CA . PRO B 1 189 ? 20.401 30.590 17.638 1.00 22.40 189 PRO B CA 1
ATOM 2713 C C . PRO B 1 189 ? 19.111 29.854 17.982 1.00 24.56 189 PRO B C 1
ATOM 2714 O O . PRO B 1 189 ? 18.389 30.218 18.908 1.00 26.44 189 PRO B O 1
ATOM 2718 N N . ASN B 1 190 ? 18.838 28.800 17.227 1.00 26.64 190 ASN B N 1
ATOM 2719 C CA . ASN B 1 190 ? 17.706 27.926 17.493 1.00 25.33 190 ASN B CA 1
ATOM 2720 C C . ASN B 1 190 ? 18.013 26.571 16.883 1.00 26.52 190 ASN B C 1
ATOM 2721 O O . ASN B 1 190 ? 18.613 26.503 15.809 1.00 25.77 190 ASN B O 1
ATOM 2726 N N . SER B 1 191 ? 17.591 25.488 17.554 1.00 26.35 191 SER B N 1
ATOM 2727 C CA . SER B 1 191 ? 17.934 24.145 17.085 1.00 27.65 191 SER B CA 1
ATOM 2728 C C . SER B 1 191 ? 16.711 23.247 16.896 1.00 28.20 191 SER B C 1
ATOM 2729 O O . SER B 1 191 ? 16.837 22.020 16.939 1.00 32.56 191 SER B O 1
ATOM 2732 N N . TRP B 1 192 ? 15.531 23.818 16.659 1.00 27.33 192 TRP B N 1
ATOM 2733 C CA . TRP B 1 192 ? 14.332 23.009 16.440 1.00 27.85 192 TRP B CA 1
ATOM 2734 C C . TRP B 1 192 ? 14.319 22.427 15.033 1.00 28.10 192 TRP B C 1
ATOM 2735 O O . TRP B 1 192 ? 14.307 23.176 14.048 1.00 30.13 192 TRP B O 1
ATOM 2746 N N . ASN B 1 193 ? 14.244 21.096 14.935 1.00 33.50 193 ASN B N 1
ATOM 2747 C CA . ASN B 1 193 ? 13.947 20.433 13.667 1.00 33.84 193 ASN B CA 1
ATOM 2748 C C . ASN B 1 193 ? 15.005 20.733 12.611 1.00 29.07 193 ASN B C 1
ATOM 2749 O O . ASN B 1 193 ? 14.692 20.935 11.436 1.00 31.17 193 ASN B O 1
ATOM 2754 N N . GLY B 1 194 ? 16.269 20.741 13.027 1.00 28.84 194 GLY B N 1
ATOM 2755 C CA . GLY B 1 194 ? 17.347 21.018 12.104 1.00 31.01 194 GLY B CA 1
ATOM 2756 C C . GLY B 1 194 ? 17.574 22.483 11.820 1.00 31.87 194 GLY B C 1
ATOM 2757 O O . GLY B 1 194 ? 18.354 22.814 10.919 1.00 32.87 194 GLY B O 1
ATOM 2758 N N . ALA B 1 195 ? 16.904 23.373 12.541 1.00 29.16 195 ALA B N 1
ATOM 2759 C CA . ALA B 1 195 ? 17.215 24.789 12.408 1.00 25.95 195 ALA B CA 1
ATOM 2760 C C . ALA B 1 195 ? 18.594 25.092 12.997 1.00 27.34 195 ALA B C 1
ATOM 2761 O O . ALA B 1 195 ? 19.127 24.340 13.817 1.00 29.16 195 ALA B O 1
ATOM 2763 N N . SER B 1 196 ? 19.177 26.225 12.571 1.00 28.20 196 SER B N 1
ATOM 2764 C CA . SER B 1 196 ? 20.307 26.804 13.291 1.00 27.84 196 SER B CA 1
ATOM 2765 C C . SER B 1 196 ? 20.041 28.207 13.827 1.00 25.42 196 SER B C 1
ATOM 2766 O O . SER B 1 196 ? 20.765 28.663 14.718 1.00 27.27 196 SER B O 1
ATOM 2769 N N . TYR B 1 197 ? 19.021 28.891 13.333 1.00 26.86 197 TYR B N 1
ATOM 2770 C CA . TYR B 1 197 ? 18.693 30.196 13.875 1.00 21.70 197 TYR B CA 1
ATOM 2771 C C . TYR B 1 197 ? 17.206 30.437 13.699 1.00 25.23 197 TYR B C 1
ATOM 2772 O O . TYR B 1 197 ? 16.522 29.750 12.943 1.00 24.99 197 TYR B O 1
ATOM 2781 N N . CYS B 1 198 ? 16.711 31.436 14.406 1.00 21.17 198 CYS B N 1
ATOM 2782 C CA . CYS B 1 198 ? 15.328 31.830 14.253 1.00 20.54 198 CYS B CA 1
ATOM 2783 C C . CYS B 1 198 ? 15.257 33.336 14.136 1.00 22.91 198 CYS B C 1
ATOM 2784 O O . CYS B 1 198 ? 16.180 34.047 14.546 1.00 23.89 198 CYS B O 1
ATOM 2787 N N . THR B 1 199 ? 14.162 33.806 13.543 1.00 20.57 199 THR B N 1
ATOM 2788 C CA . THR B 1 199 ? 13.974 35.234 13.348 1.00 20.62 199 THR B CA 1
ATOM 2789 C C . THR B 1 199 ? 12.615 35.624 13.892 1.00 22.63 199 THR B C 1
ATOM 2790 O O . THR B 1 199 ? 11.718 34.797 13.991 1.00 21.84 199 THR B O 1
ATOM 2794 N N . SER B 1 200 ? 12.428 36.907 14.187 1.00 18.75 200 SER B N 1
ATOM 2795 C CA . SER B 1 200 ? 11.129 37.327 14.686 1.00 19.63 200 SER B CA 1
ATOM 2796 C C . SER B 1 200 ? 10.821 38.695 14.106 1.00 20.34 200 SER B C 1
ATOM 2797 O O . SER B 1 200 ? 11.698 39.564 14.078 1.00 24.18 200 SER B O 1
ATOM 2800 N N . ASP B 1 201 ? 9.597 38.867 13.620 1.00 20.88 201 ASP B N 1
ATOM 2801 C CA . ASP B 1 201 ? 9.098 40.164 13.184 1.00 26.55 201 ASP B CA 1
ATOM 2802 C C . ASP B 1 201 ? 7.892 40.514 14.037 1.00 23.64 201 ASP B C 1
ATOM 2803 O O . ASP B 1 201 ? 7.058 39.659 14.335 1.00 19.53 201 ASP B O 1
ATOM 2808 N N . LEU B 1 202 ? 7.808 41.766 14.461 1.00 19.74 202 LEU B N 1
ATOM 2809 C CA . LEU B 1 202 ? 6.736 42.167 15.345 1.00 24.23 202 LEU B CA 1
ATOM 2810 C C . LEU B 1 202 ? 6.254 43.532 14.898 1.00 23.76 202 LEU B C 1
ATOM 2811 O O . LEU B 1 202 ? 7.063 44.434 14.667 1.00 23.02 202 LEU B O 1
ATOM 2816 N N . ALA B 1 203 ? 4.951 43.672 14.754 1.00 22.69 203 ALA B N 1
ATOM 2817 C CA . ALA B 1 203 ? 4.368 44.974 14.495 1.00 23.84 203 ALA B CA 1
ATOM 2818 C C . ALA B 1 203 ? 3.191 45.187 15.431 1.00 26.88 203 ALA B C 1
ATOM 2819 O O . ALA B 1 203 ? 2.419 44.266 15.712 1.00 25.11 203 ALA B O 1
ATOM 2821 N N . VAL B 1 204 ? 3.086 46.405 15.952 1.00 23.96 204 VAL B N 1
ATOM 2822 C CA . VAL B 1 204 ? 1.980 46.810 16.801 1.00 25.79 204 VAL B CA 1
ATOM 2823 C C . VAL B 1 204 ? 1.115 47.748 15.976 1.00 29.31 204 VAL B C 1
ATOM 2824 O O . VAL B 1 204 ? 1.623 48.698 15.372 1.00 31.00 204 VAL B O 1
ATOM 2828 N N . LEU B 1 205 ? -0.169 47.452 15.906 1.00 28.92 205 LEU B N 1
ATOM 2829 C CA . LEU B 1 205 ? -1.113 48.270 15.172 1.00 33.40 205 LEU B CA 1
ATOM 2830 C C . LEU B 1 205 ? -2.089 48.906 16.153 1.00 31.01 205 LEU B C 1
ATOM 2831 O O . LEU B 1 205 ? -2.103 48.601 17.350 1.00 33.19 205 LEU B O 1
ATOM 2836 N N . LYS B 1 206 ? -2.897 49.832 15.654 1.00 39.19 206 LYS B N 1
ATOM 2837 C CA . LYS B 1 206 ? -3.820 50.483 16.565 1.00 37.41 206 LYS B CA 1
ATOM 2838 C C . LYS B 1 206 ? -4.904 49.504 17.000 1.00 35.00 206 LYS B C 1
ATOM 2839 O O . LYS B 1 206 ? -5.167 48.491 16.343 1.00 39.42 206 LYS B O 1
ATOM 2845 N N . ASN B 1 207 ? -5.505 49.798 18.156 1.00 35.83 207 ASN B N 1
ATOM 2846 C CA . ASN B 1 207 ? -6.580 48.983 18.717 1.00 38.53 207 ASN B CA 1
ATOM 2847 C C . ASN B 1 207 ? -6.097 47.562 18.991 1.00 35.15 207 ASN B C 1
ATOM 2848 O O . ASN B 1 207 ? -6.793 46.582 18.708 1.00 34.99 207 ASN B O 1
ATOM 2853 N N . ASN B 1 208 ? -4.873 47.466 19.518 1.00 32.38 208 ASN B N 1
ATOM 2854 C CA . ASN B 1 208 ? -4.342 46.247 20.124 1.00 34.30 208 ASN B CA 1
ATOM 2855 C C . ASN B 1 208 ? -4.256 45.090 19.136 1.00 31.66 208 ASN B C 1
ATOM 2856 O O . ASN B 1 208 ? -4.359 43.924 19.521 1.00 32.19 208 ASN B O 1
ATOM 2861 N N . GLU B 1 209 ? -4.035 45.396 17.863 1.00 31.29 209 GLU B N 1
ATOM 2862 C CA . GLU B 1 209 ? -3.726 44.376 16.869 1.00 30.05 209 GLU B CA 1
ATOM 2863 C C . GLU B 1 209 ? -2.216 44.144 16.838 1.00 29.27 209 GLU B C 1
ATOM 2864 O O . GLU B 1 209 ? -1.432 45.101 16.812 1.00 29.75 209 GLU B O 1
ATOM 2870 N N . ILE B 1 210 ? -1.814 42.870 16.843 1.00 22.92 210 ILE B N 1
ATOM 2871 C CA . ILE B 1 210 ? -0.411 42.471 16.903 1.00 24.29 210 ILE B CA 1
ATOM 2872 C C . ILE B 1 210 ? -0.112 41.579 15.705 1.00 26.17 210 ILE B C 1
ATOM 2873 O O . ILE B 1 210 ? -0.845 40.617 15.449 1.00 24.81 210 ILE B O 1
ATOM 2878 N N . HIS B 1 211 ? 0.964 41.881 14.985 1.00 24.04 211 HIS B N 1
ATOM 2879 C CA . HIS B 1 211 ? 1.443 41.021 13.909 1.00 24.33 211 HIS B CA 1
ATOM 2880 C C . HIS B 1 211 ? 2.750 40.403 14.368 1.00 24.48 211 HIS B C 1
ATOM 2881 O O . HIS B 1 211 ? 3.706 41.121 14.676 1.00 21.46 211 HIS B O 1
ATOM 2888 N N . LEU B 1 212 ? 2.804 39.079 14.385 1.00 23.41 212 LEU B N 1
ATOM 2889 C CA . LEU B 1 212 ? 3.950 38.378 14.937 1.00 20.69 212 LEU B CA 1
ATOM 2890 C C . LEU B 1 212 ? 4.362 37.296 13.958 1.00 22.87 212 LEU B C 1
ATOM 2891 O O . LEU B 1 212 ? 3.531 36.473 13.575 1.00 20.97 212 LEU B O 1
ATOM 2896 N N . TRP B 1 213 ? 5.645 37.276 13.586 1.00 21.78 213 TRP B N 1
ATOM 2897 C CA . TRP B 1 213 ? 6.176 36.297 12.639 1.00 21.31 213 TRP B CA 1
ATOM 2898 C C . TRP B 1 213 ? 7.428 35.659 13.235 1.00 23.00 213 TRP B C 1
ATOM 2899 O O . TRP B 1 213 ? 8.530 36.210 13.137 1.00 20.39 213 TRP B O 1
ATOM 2910 N N . ASP B 1 214 ? 7.262 34.487 13.851 1.00 21.98 214 ASP B N 1
ATOM 2911 C CA . ASP B 1 214 ? 8.381 33.729 14.386 1.00 18.51 214 ASP B CA 1
ATOM 2912 C C . ASP B 1 214 ? 8.669 32.553 13.457 1.00 19.96 214 ASP B C 1
ATOM 2913 O O . ASP B 1 214 ? 7.759 31.786 13.113 1.00 21.44 214 ASP B O 1
ATOM 2918 N N . ARG B 1 215 ? 9.929 32.410 13.066 1.00 18.00 215 ARG B N 1
ATOM 2919 C CA . ARG B 1 215 ? 10.351 31.429 12.066 1.00 20.88 215 ARG B CA 1
ATOM 2920 C C . ARG B 1 215 ? 11.702 30.856 12.442 1.00 23.63 215 ARG B C 1
ATOM 2921 O O . ARG B 1 215 ? 12.555 31.584 12.937 1.00 22.22 215 ARG B O 1
ATOM 2929 N N . GLY B 1 216 ? 11.936 29.584 12.121 1.00 19.18 216 GLY B N 1
ATOM 2930 C CA . GLY B 1 216 ? 13.249 28.984 12.278 1.00 22.45 216 GLY B CA 1
ATOM 2931 C C . GLY B 1 216 ? 13.806 28.573 10.927 1.00 25.65 216 GLY B C 1
ATOM 2932 O O . GLY B 1 216 ? 13.064 28.176 10.029 1.00 26.17 216 GLY B O 1
ATOM 2933 N N . PHE B 1 217 ? 15.130 28.678 10.789 1.00 27.33 217 PHE B N 1
ATOM 2934 C CA . PHE B 1 217 ? 15.814 28.400 9.537 1.00 28.68 217 PHE B CA 1
ATOM 2935 C C . PHE B 1 217 ? 17.012 27.502 9.797 1.00 30.48 217 PHE B C 1
ATOM 2936 O O . PHE B 1 217 ? 17.621 27.551 10.871 1.00 24.21 217 PHE B O 1
ATOM 2944 N N . ASP B 1 218 ? 17.363 26.698 8.796 1.00 31.64 218 ASP B N 1
ATOM 2945 C CA . ASP B 1 218 ? 18.539 25.862 8.947 1.00 32.29 218 ASP B CA 1
ATOM 2946 C C . ASP B 1 218 ? 19.786 26.604 8.482 1.00 35.92 218 ASP B C 1
ATOM 2947 O O . ASP B 1 218 ? 19.720 27.705 7.928 1.00 35.71 218 ASP B O 1
ATOM 2952 N N . GLU B 1 219 ? 20.936 25.953 8.692 1.00 42.25 219 GLU B N 1
ATOM 2953 C CA . GLU B 1 219 ? 22.234 26.546 8.387 1.00 45.13 219 GLU B CA 1
ATOM 2954 C C . GLU B 1 219 ? 22.316 27.074 6.965 1.00 46.96 219 GLU B C 1
ATOM 2955 O O . GLU B 1 219 ? 23.130 27.964 6.696 1.00 48.67 219 GLU B O 1
ATOM 2961 N N . ASN B 1 220 ? 21.495 26.552 6.049 1.00 40.36 220 ASN B N 1
ATOM 2962 C CA . ASN B 1 220 ? 21.537 26.934 4.644 1.00 40.61 220 ASN B CA 1
ATOM 2963 C C . ASN B 1 220 ? 20.388 27.864 4.252 1.00 41.27 220 ASN B C 1
ATOM 2964 O O . ASN B 1 220 ? 20.133 28.060 3.058 1.00 41.10 220 ASN B O 1
ATOM 2969 N N . ARG B 1 221 ? 19.684 28.424 5.241 1.00 39.71 221 ARG B N 1
ATOM 2970 C CA . ARG B 1 221 ? 18.654 29.449 5.049 1.00 33.30 221 ARG B CA 1
ATOM 2971 C C . ARG B 1 221 ? 17.353 28.893 4.458 1.00 38.40 221 ARG B C 1
ATOM 2972 O O . ARG B 1 221 ? 16.637 29.601 3.746 1.00 37.35 221 ARG B O 1
ATOM 2974 N N . ASN B 1 222 ? 17.016 27.638 4.756 1.00 36.38 222 ASN B N 1
ATOM 2975 C CA . ASN B 1 222 ? 15.699 27.088 4.456 1.00 30.08 222 ASN B CA 1
ATOM 2976 C C . ASN B 1 222 ? 14.820 27.158 5.697 1.00 28.02 222 ASN B C 1
ATOM 2977 O O . ASN B 1 222 ? 15.264 26.838 6.802 1.00 31.84 222 ASN B O 1
ATOM 2982 N N . GLN B 1 223 ? 13.567 27.561 5.519 1.00 31.85 223 GLN B N 1
ATOM 2983 C CA . GLN B 1 223 ? 12.688 27.635 6.674 1.00 30.58 223 GLN B CA 1
ATOM 2984 C C . GLN B 1 223 ? 12.323 26.237 7.152 1.00 29.49 223 GLN B C 1
ATOM 2985 O O . GLN B 1 223 ? 12.065 25.331 6.354 1.00 32.07 223 GLN B O 1
ATOM 2991 N N . VAL B 1 224 ? 12.320 26.071 8.468 1.00 26.22 224 VAL B N 1
ATOM 2992 C CA . VAL B 1 224 ? 12.135 24.767 9.093 1.00 28.62 224 VAL B CA 1
ATOM 2993 C C . VAL B 1 224 ? 10.963 24.738 10.076 1.00 27.98 224 VAL B C 1
ATOM 2994 O O . VAL B 1 224 ? 10.427 23.651 10.353 1.00 25.60 224 VAL B O 1
ATOM 2998 N N . TRP B 1 225 ? 10.526 25.875 10.614 1.00 25.15 225 TRP B N 1
ATOM 2999 C CA . TRP B 1 225 ? 9.302 25.941 11.404 1.00 24.12 225 TRP B CA 1
ATOM 3000 C C . TRP B 1 225 ? 8.735 27.354 11.318 1.00 25.54 225 TRP B C 1
ATOM 3001 O O . TRP B 1 225 ? 9.411 28.291 10.883 1.00 23.43 225 TRP B O 1
ATOM 3012 N N . GLY B 1 226 ? 7.458 27.488 11.693 1.00 24.40 226 GLY B N 1
ATOM 3013 C CA . GLY B 1 226 ? 6.778 28.761 11.652 1.00 23.98 226 GLY B CA 1
ATOM 3014 C C . GLY B 1 226 ? 6.000 28.960 10.360 1.00 23.29 226 GLY B C 1
ATOM 3015 O O . GLY B 1 226 ? 6.219 28.255 9.372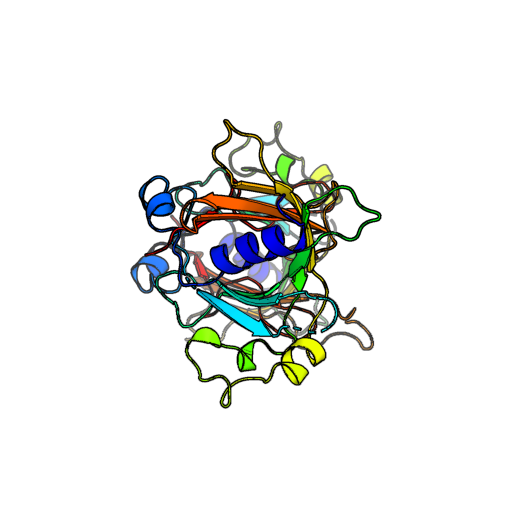 1.00 24.71 226 GLY B O 1
ATOM 3016 N N . PRO B 1 227 ? 5.089 29.931 10.328 1.00 24.43 227 PRO B N 1
ATOM 3017 C CA . PRO B 1 227 ? 4.308 30.150 9.102 1.00 27.23 227 PRO B CA 1
ATOM 3018 C C . PRO B 1 227 ? 5.188 30.644 7.964 1.00 27.64 227 PRO B C 1
ATOM 3019 O O . PRO B 1 227 ? 6.107 31.441 8.165 1.00 26.86 227 PRO B O 1
ATOM 3023 N N . LYS B 1 228 ? 4.889 30.172 6.750 1.00 26.78 228 LYS B N 1
ATOM 3024 C CA . LYS B 1 228 ? 5.759 30.439 5.613 1.00 26.69 228 LYS B CA 1
ATOM 3025 C C . LYS B 1 228 ? 5.419 31.721 4.863 1.00 31.03 228 LYS B C 1
ATOM 3026 O O . LYS B 1 228 ? 6.316 32.336 4.279 1.00 33.28 228 LYS B O 1
ATOM 3032 N N . GLU B 1 229 ? 4.162 32.158 4.868 1.00 28.72 229 GLU B N 1
ATOM 3033 C CA . GLU B 1 229 ? 3.741 33.208 3.957 1.00 28.07 229 GLU B CA 1
ATOM 3034 C C . GLU B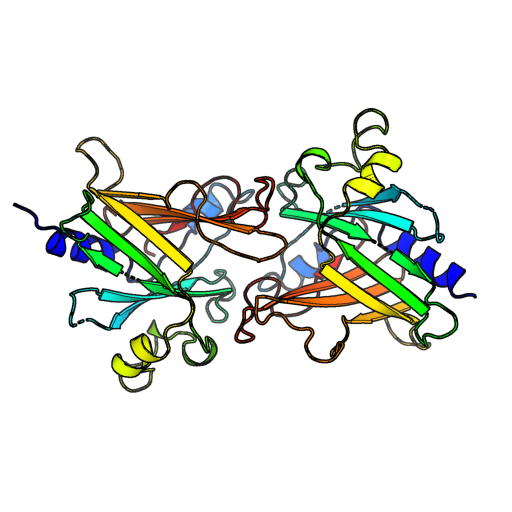 1 229 ? 3.771 34.604 4.557 1.00 32.52 229 GLU B C 1
ATOM 3035 O O . GLU B 1 229 ? 3.684 35.578 3.803 1.00 32.67 229 GLU B O 1
ATOM 3041 N N . GLY B 1 230 ? 3.871 34.736 5.876 1.00 28.57 230 GLY B N 1
ATOM 3042 C CA . GLY B 1 230 ? 3.781 36.031 6.503 1.00 28.69 230 GLY B CA 1
ATOM 3043 C C . GLY B 1 230 ? 3.424 35.945 7.970 1.00 25.44 230 GLY B C 1
ATOM 3044 O O . GLY B 1 230 ? 3.197 34.867 8.518 1.00 23.60 230 GLY B O 1
ATOM 3045 N N . PRO B 1 231 ? 3.345 37.096 8.631 1.00 24.46 231 PRO B N 1
ATOM 3046 C CA . PRO B 1 231 ? 3.045 37.108 10.068 1.00 21.81 231 PRO B CA 1
ATOM 3047 C C . PRO B 1 231 ? 1.632 36.630 10.368 1.00 23.45 231 PRO B C 1
ATOM 3048 O O . PRO B 1 231 ? 0.711 36.771 9.560 1.00 25.40 231 PRO B O 1
ATOM 3052 N N . TYR B 1 232 ? 1.465 36.103 11.574 1.00 20.37 232 TYR B N 1
ATOM 3053 C CA . TYR B 1 232 ? 0.136 35.876 12.117 1.00 21.76 232 TYR B CA 1
ATOM 3054 C C . TYR B 1 232 ? -0.464 37.196 12.594 1.00 23.46 232 TYR B C 1
ATOM 3055 O O . TYR B 1 232 ? 0.201 37.994 13.259 1.00 21.75 232 TYR B O 1
ATOM 3064 N N . GLU B 1 233 ? -1.719 37.435 12.236 1.00 21.29 233 GLU B N 1
ATOM 3065 C CA . GLU B 1 233 ? -2.401 38.689 12.545 1.00 24.15 233 GLU B CA 1
ATOM 3066 C C . GLU B 1 233 ? -3.374 38.438 13.689 1.00 25.58 233 GLU B C 1
ATOM 3067 O O . GLU B 1 233 ? -4.454 37.871 13.487 1.00 24.43 233 GLU B O 1
ATOM 3073 N N . PHE B 1 234 ? -2.973 38.860 14.887 1.00 21.72 234 PHE B N 1
ATOM 3074 C CA . PHE B 1 234 ? -3.719 38.646 16.118 1.00 20.88 234 PHE B CA 1
ATOM 3075 C C . PHE B 1 234 ? -4.581 39.872 16.388 1.00 22.78 234 PHE B C 1
ATOM 3076 O O . PHE B 1 234 ? -4.052 40.973 16.543 1.00 24.23 234 PHE B O 1
ATOM 3084 N N . LYS B 1 235 ? -5.891 39.669 16.487 1.00 20.66 235 LYS B N 1
ATOM 3085 C CA . LYS B 1 235 ? -6.757 40.780 16.844 1.00 26.37 235 LYS B CA 1
ATOM 3086 C C . LYS B 1 235 ? -7.602 40.421 18.060 1.00 25.64 235 LYS B C 1
ATOM 3087 O O . LYS B 1 235 ? -7.902 39.245 18.285 1.00 26.71 235 LYS B O 1
ATOM 3093 N N . PRO B 1 236 ? -8.015 41.403 18.856 1.00 26.92 236 PRO B N 1
ATOM 3094 C CA . PRO B 1 236 ? -8.871 41.091 20.009 1.00 29.34 236 PRO B CA 1
ATOM 3095 C C . PRO B 1 236 ? -10.197 40.483 19.569 1.00 33.33 236 PRO B C 1
ATOM 3096 O O . PRO B 1 236 ? -10.680 40.720 18.460 1.00 32.99 236 PRO B O 1
ATOM 3100 N N . ALA B 1 237 ? -10.775 39.672 20.446 1.00 36.92 237 ALA B N 1
ATOM 3101 C CA . ALA B 1 237 ? -12.056 39.044 20.141 1.00 42.70 237 ALA B CA 1
ATOM 3102 C C . ALA B 1 237 ? -13.186 40.076 20.134 1.00 49.24 237 ALA B C 1
ATOM 3103 O O . ALA B 1 237 ? -13.928 40.196 19.156 1.00 52.03 237 ALA B O 1
#

Organism: Arabidopsis thaliana (NCBI:txid3702)

InterPro domains:
  IPR010404 Chromophore lyase CpcT/CpeT [PF06206] (53-235)
  IPR010404 Chromophore lyase CpcT/CpeT [PTHR35137] (5-269)
  IPR010404 Chromophore lyase CpcT/CpeT [cd16338] (52-237)
  IPR038672 Chromophore lyase CpcT/CpeT superfamily [G3DSA:2.40.128.590] (44-249)

Nearest PDB structures (foldseek):
  6liy-assembly1_A  TM=1.005E+00  e=2.258E-37  Arabidopsis thaliana
  8xg5-assembly1_D  TM=3.904E-01  e=2.176E+00  Streptomyces avidinii
  2y3e-assembly1_B-2  TM=3.912E-01  e=3.951E+00  Streptomyces avidinii
  1swu-assembly1_D  TM=3.613E-01  e=5.776E+00  Streptomyces avidinii
  6liy-assembly1_A  TM=9.475E-01  e=1.270E-34  Arabidopsis thaliana

Radius of gyration: 23.05 Å; Cα contacts (8 Å, |Δi|>4): 886; chains: 2; bounding box: 40×79×59 Å

Foldseek 3Di:
DALQVVQVVVVVLQAAKWWLVVVCVVCVVFDAIKMGKDWAAFVVRDTKMWDFICHPVCLQDTPDIWIKWGADDPVDPFRMKMWIFHFQDCVLCRVVVVDDQVSGDHRVRRVVRGHDTAFMWGWHQDDPPDQFGIWTKGDPDDDPPDDPLAKHKIWIWTAGPQSKIWIWIWIAGSVRHTDDTTDPGTRIIHHD/DAALLNVQVVVVVLQAAKWWLVVVCVVCVVFDAIKMGKDFQAFVLGDTKMWDFICHPVCLQDTPAIWIKWGADDPVDPFRMKMWIFHFPDCVQCGVVVVDDQVSGDHRVVCVVRTHDTAFMWGWHQDDPPDQFRIWTKGDPPAAQDCPQQFGHKIWIWTHGPQSKIWIWIWTAHPVGHTGDTGDPGTRIIHHD